Protein AF-A0AAX6P6C1-F1 (afdb_monomer)

Solvent-accessible surface area (backbone atoms only — not comparable to full-atom values): 37283 Å² total; per-residue (Å²): 130,83,82,77,83,76,86,85,80,80,79,82,81,85,78,88,81,82,89,83,84,86,88,84,91,86,85,88,89,82,88,83,89,90,81,86,90,75,96,70,88,74,81,76,72,77,89,67,91,65,56,76,69,68,70,72,49,63,62,71,54,49,55,53,46,56,60,55,74,68,59,78,78,84,79,80,86,78,89,79,83,85,85,85,89,88,88,82,91,80,88,79,88,81,88,86,88,79,88,80,86,79,88,85,78,91,80,90,85,90,76,91,82,89,82,86,81,83,78,85,79,84,77,84,80,83,89,76,85,89,80,93,76,76,92,71,76,84,80,74,82,46,73,67,56,54,55,50,46,53,51,52,50,50,51,47,42,51,53,48,43,53,47,70,37,86,82,62,64,85,69,85,81,76,61,56,87,86,37,69,68,42,48,52,51,52,52,55,56,48,52,53,52,54,50,47,50,51,29,62,69,37,91,79,62,49,56,71,62,58,47,52,50,47,45,52,49,43,55,54,60,53,69,74,52,59,100,81,43,60,69,62,50,49,53,49,51,68,74,52,30,59,68,59,50,49,55,28,49,79,67,75,64,62,56,65,67,59,52,51,52,48,50,53,56,48,45,69,72,71,55,61,80,89,45,54,61,58,51,52,51,52,72,69,50,83,50,67,66,60,32,53,53,50,50,53,54,52,51,52,52,47,52,48,51,51,51,42,48,50,52,61,71,44,27,71,60,44,52,76,45,40,50,61,52,49,37,54,54,50,49,56,45,39,72,76,34,83,75,66,51,58,54,39,47,50,51,48,47,56,30,48,51,53,55,48,52,57,40,45,78,75,38,100,72,72,54,65,88,75,60,53,70,67,58,38,50,53,51,36,57,57,48,56,64,73,54,56,82,88,81,49,84,68,31,61,91,42,55,83,49,41,67,60,49,51,51,50,30,43,53,49,52,45,50,53,50,46,37,42,54,48,46,51,50,44,72,76,39,36,84,59,47,76,79,36,89,58,52,66,58,49,49,46,54,53,43,55,62,61,45,57,63,65,80,44,95,84,50,60,62,62,61,39,29,38,50,48,24,52,49,50,47,52,56,47,39,52,57,26,54,78,68,73,44,81,70,78,56,70,67,60,43,52,49,45,21,49,60,40,42,49,63,76,47,88,84,27,67,62,56,53,50,52,50,53,45,49,51,51,48,52,52,55,57,68,70,51,64,86,84,65,93,66,82,77,84,78,52,88,74,40,71,91,50,40,72,62,50,51,56,51,46,53,54,52,44,51,52,52,51,52,46,46,66,38,46,38,71,59,50,52,54,50,50,45,43,75,60,63,44,75,63,65,80,66,54,77,86,71,78,80,83,90,127

Secondary structure (DSSP, 8-state):
---PPPP--PPPPPPPPPP------------------------------S-TTTTSS-HHHHHHHHHHHT-PPPPPPP---------------------------------------------------------PPP-PPPHHHHHHHHHHHHHHHHHHHHHH-TT---------TT-HHHHHHHHHHHHHHHHHHHHHHSSSPP-HHHHHHHHHHHHHHHHTS-TT-HHHHHHHHHHT-HHHHHHHHHTT---HHHHHHHHHHHHHHHS-GGGHHHHHHHHH---HHHHHHHHHHHHHHHHHHHHHHHHHHHHHHHHHHHHHHHHHHHHHHHHH-TTTTHHHHHHHHHHHHHHHHHHHHH-SS--GGG--HHHHHHHHHHHHTT--TTTSPPPGGGTTTHHHHHHHHHHHHHHHHHHHHHHHHHHHHHHHHTT-TTHHHHHHHHHHHHTTTTTSTT--HHHHHHHHHHHHHHHHHHHHHTTTPPPPPHHHHHHHHHHHHGGGSTT-HHHHHHHHHHHHHHHHHHTSPSSPSSPPPPPTT-GGGHHHHHHHHHHHHHHHHHHHHHHHHHHHHHHHHHHH-GGGGTGGGS-----

Radius of gyration: 34.89 Å; Cα contacts (8 Å, |Δi|>4): 312; chains: 1; bounding box: 106×86×102 Å

Organism: Heterocephalus glaber (NCBI:txid10181)

Sequence (595 aa):
MPRSPWPALRPPPPRPFADSHLPGDLKPFKSRGGAGPGAVGWEFPRCGLLGEGARRQGTPQLVADLFRAHRVPPSAPSHRTMPLHSRKQLEAEDQPGDLDSPRCSESLAVLSDCECSRQSFASDSSSKSSSPASASPPRGVTFDDVMAATRNLSNLTLAHEIAVNENFQLKEEALPENSVAGRVRSIVHQAFWDVLESELTAEPPEFAHAIRLFEEIREILLSFLTPGGNRLRTQICEVLDPELIRQQAEHSSVDITGLAAYVIGMMGKLCAPVRDSDIRELKATGNIVEALRQIYHVLDLMKMDMANFTIWSLRPHLQRQLVEYERTKFQEILEESPSALDQTTEWIRESVKEELLSLSEAALTPRAENLSPRLVLNNSYLKLLQWDYQRRDLPETLVTDGMRLQELTGKLNQLKMIACLCLITNSTVGAVSEGLPGLLRRLKRTAAVLLEGMHEKTFNLQGALSSLGVQTWADMNKALAERGFPALGAEVQANLVGQFSSLKEENNPIRALIDKRIQLYMKSLLCLPSPSKSMPPIPGGLAVIQQELEALGTQFANIVNLNMQVYGPFYANILRKLLFGEEASQGADAALPAN

InterPro domains:
  IPR008862 T-complex 11 [PF05794] (158-575)
  IPR008862 T-complex 11 [PTHR12832] (160-576)

Structure (mmCIF, N/CA/C/O backbone):
data_AF-A0AAX6P6C1-F1
#
_entry.id   AF-A0AAX6P6C1-F1
#
loop_
_atom_site.group_PDB
_atom_site.id
_atom_site.type_symbol
_atom_site.label_atom_id
_atom_site.label_alt_id
_atom_site.label_comp_id
_atom_site.label_asym_id
_atom_site.label_entity_id
_atom_site.label_seq_id
_atom_site.pdbx_PDB_ins_code
_atom_site.Cartn_x
_atom_site.Cartn_y
_atom_site.Cartn_z
_atom_site.occupancy
_atom_site.B_iso_or_equiv
_atom_site.auth_seq_id
_atom_site.auth_comp_id
_atom_site.auth_asym_id
_atom_site.auth_atom_id
_atom_site.pdbx_PDB_model_num
ATOM 1 N N . MET A 1 1 ? 22.661 -22.891 -17.747 1.00 31.52 1 MET A N 1
ATOM 2 C CA . MET A 1 1 ? 22.315 -22.780 -16.315 1.00 31.52 1 MET A CA 1
ATOM 3 C C . MET A 1 1 ? 20.852 -23.147 -16.156 1.00 31.52 1 MET A C 1
ATOM 5 O O . MET A 1 1 ? 20.079 -22.745 -17.023 1.00 31.52 1 MET A O 1
ATOM 9 N N . PRO A 1 2 ? 20.473 -23.947 -15.148 1.00 27.38 2 PRO A N 1
ATOM 10 C CA . PRO A 1 2 ? 19.073 -24.269 -14.920 1.00 27.38 2 PRO A CA 1
ATOM 11 C C . PRO A 1 2 ? 18.333 -22.988 -14.520 1.00 27.38 2 PRO A C 1
ATOM 13 O O . PRO A 1 2 ? 18.866 -22.162 -13.782 1.00 27.38 2 PRO A O 1
ATOM 16 N N . ARG A 1 3 ? 17.136 -22.800 -15.082 1.00 35.06 3 ARG A N 1
ATOM 17 C CA . ARG A 1 3 ? 16.255 -21.664 -14.800 1.00 35.06 3 ARG A CA 1
ATOM 18 C C . ARG A 1 3 ? 15.877 -21.708 -13.317 1.00 35.06 3 ARG A C 1
ATOM 20 O O . ARG A 1 3 ? 15.158 -22.616 -12.908 1.00 35.06 3 ARG A O 1
ATOM 27 N N . SER A 1 4 ? 16.358 -20.757 -12.523 1.00 31.56 4 SER A N 1
ATOM 28 C CA . SER A 1 4 ? 15.816 -20.535 -11.181 1.00 31.56 4 SER A CA 1
ATOM 29 C C . SER A 1 4 ? 14.341 -20.126 -11.320 1.00 31.56 4 SER A C 1
ATOM 31 O O . SER A 1 4 ? 14.042 -19.254 -12.142 1.00 31.56 4 SER A O 1
ATOM 33 N N . PRO A 1 5 ? 13.403 -20.760 -10.599 1.00 30.17 5 PRO A N 1
ATOM 34 C CA . PRO A 1 5 ? 11.985 -20.471 -10.749 1.00 30.17 5 PRO A CA 1
ATOM 35 C C . PRO A 1 5 ? 11.660 -19.103 -10.140 1.00 30.17 5 PRO A C 1
ATOM 37 O O . PRO A 1 5 ? 11.844 -18.874 -8.946 1.00 30.17 5 PRO A O 1
ATOM 40 N N . TRP A 1 6 ? 11.170 -18.196 -10.981 1.00 37.62 6 TRP A N 1
ATOM 41 C CA . TRP A 1 6 ? 10.547 -16.943 -10.566 1.00 37.62 6 TRP A CA 1
ATOM 42 C C . TRP A 1 6 ? 9.185 -17.266 -9.925 1.00 37.62 6 TRP A C 1
ATOM 44 O O . TRP A 1 6 ? 8.420 -18.031 -10.522 1.00 37.62 6 TRP A O 1
ATOM 54 N N . PRO A 1 7 ? 8.839 -16.729 -8.742 1.00 33.00 7 PRO A N 1
ATOM 55 C CA . PRO A 1 7 ? 7.518 -16.939 -8.163 1.00 33.00 7 PRO A CA 1
ATOM 56 C C . PRO A 1 7 ? 6.458 -16.214 -9.005 1.00 33.00 7 PRO A C 1
ATOM 58 O O . PRO A 1 7 ? 6.504 -14.999 -9.189 1.00 33.00 7 PRO A O 1
ATOM 61 N N . ALA A 1 8 ? 5.502 -16.975 -9.539 1.00 31.73 8 ALA A N 1
ATOM 62 C CA . ALA A 1 8 ? 4.379 -16.446 -10.299 1.00 31.73 8 ALA A CA 1
ATOM 63 C C . ALA A 1 8 ? 3.377 -15.763 -9.356 1.00 31.73 8 ALA A C 1
ATOM 65 O O . ALA A 1 8 ? 2.674 -16.433 -8.601 1.00 31.73 8 ALA A O 1
ATOM 66 N N . LEU A 1 9 ? 3.278 -14.437 -9.424 1.00 34.19 9 LEU A N 1
ATOM 67 C CA . LEU A 1 9 ? 2.217 -13.669 -8.774 1.00 34.19 9 LEU A CA 1
ATOM 68 C C . LEU A 1 9 ? 1.204 -13.255 -9.850 1.00 34.19 9 LEU A C 1
ATOM 70 O O . LEU A 1 9 ? 1.440 -12.320 -10.610 1.00 34.19 9 LEU A O 1
ATOM 74 N N . ARG A 1 10 ? 0.092 -13.996 -9.962 1.00 29.20 10 ARG A N 1
ATOM 75 C CA . ARG A 1 10 ? -1.033 -13.622 -10.839 1.00 29.20 10 ARG A CA 1
ATOM 76 C C . ARG A 1 10 ? -1.907 -12.563 -10.157 1.00 29.20 10 ARG A C 1
ATOM 78 O O . ARG A 1 10 ? -2.368 -12.825 -9.046 1.00 29.20 10 ARG A O 1
ATOM 85 N N . PRO A 1 11 ? -2.239 -11.446 -10.820 1.00 31.59 11 PRO A N 1
ATOM 86 C CA . PRO A 1 11 ? -3.389 -10.637 -10.436 1.00 31.59 11 PRO A CA 1
ATOM 87 C C . PRO A 1 11 ? -4.707 -11.342 -10.832 1.00 31.59 11 PRO A C 1
ATOM 89 O O . PRO A 1 11 ? -4.720 -12.147 -11.771 1.00 31.59 11 PRO A O 1
ATOM 92 N N . PRO A 1 12 ? -5.827 -11.080 -10.130 1.00 30.47 12 PRO A N 1
ATOM 93 C CA . PRO A 1 12 ? -7.133 -11.628 -10.492 1.00 30.47 12 PRO A CA 1
ATOM 94 C C . PRO A 1 12 ? -7.664 -11.000 -11.798 1.00 30.47 12 PRO A C 1
ATOM 96 O O . PRO A 1 12 ? -7.360 -9.841 -12.084 1.00 30.47 12 PRO A O 1
ATOM 99 N N . PRO A 1 13 ? -8.469 -11.734 -12.591 1.00 27.09 13 PRO A N 1
ATOM 100 C CA . PRO A 1 13 ? -9.001 -11.231 -13.854 1.00 27.09 13 PRO A CA 1
ATOM 101 C C . PRO A 1 13 ? -10.080 -10.151 -13.634 1.00 27.09 13 PRO A C 1
ATOM 103 O O . PRO A 1 13 ? -10.883 -10.277 -12.701 1.00 27.09 13 PRO A O 1
ATOM 106 N N . PRO A 1 14 ? -10.162 -9.124 -14.501 1.00 27.61 14 PRO A N 1
ATOM 107 C CA . PRO A 1 14 ? -11.277 -8.185 -14.496 1.00 27.61 14 PRO A CA 1
ATOM 108 C C . PRO A 1 14 ? -12.569 -8.890 -14.939 1.00 27.61 14 PRO A C 1
ATOM 110 O O . PRO A 1 14 ? -12.574 -9.693 -15.874 1.00 27.61 14 PRO A O 1
ATOM 113 N N . ARG A 1 15 ? -13.680 -8.606 -14.246 1.00 27.88 15 ARG A N 1
ATOM 114 C CA . ARG A 1 15 ? -15.021 -9.068 -14.643 1.00 27.88 15 ARG A CA 1
ATOM 115 C C . ARG A 1 15 ? -15.559 -8.196 -15.789 1.00 27.88 15 ARG A C 1
ATOM 117 O O . ARG A 1 15 ? -15.320 -6.990 -15.767 1.00 27.88 15 ARG A O 1
ATOM 124 N N . PRO A 1 16 ? -16.307 -8.768 -16.747 1.00 23.70 16 PRO A N 1
ATOM 125 C CA . PRO A 1 16 ? -16.851 -8.024 -17.876 1.00 23.70 16 PRO A CA 1
ATOM 126 C C . PRO A 1 16 ? -18.050 -7.177 -17.431 1.00 23.70 16 PRO A C 1
ATOM 128 O O . PRO A 1 16 ? -18.976 -7.696 -16.805 1.00 23.70 16 PRO A O 1
ATOM 131 N N . PHE A 1 17 ? -18.043 -5.887 -17.766 1.00 25.67 17 PHE A N 1
ATOM 132 C CA . PHE A 1 17 ? -19.237 -5.045 -17.706 1.00 25.67 17 PHE A CA 1
ATOM 133 C C . PHE A 1 17 ? -19.919 -5.026 -19.074 1.00 25.67 17 PHE A C 1
ATOM 135 O O . PHE A 1 17 ? -19.266 -4.899 -20.105 1.00 25.67 17 PHE A O 1
ATOM 142 N N . ALA A 1 18 ? -21.234 -5.228 -19.036 1.00 25.67 18 ALA A N 1
ATOM 143 C CA . ALA A 1 18 ? -22.122 -5.376 -20.175 1.00 25.67 18 ALA A CA 1
ATOM 144 C C . ALA A 1 18 ? -22.504 -4.031 -20.815 1.00 25.67 18 ALA A C 1
ATOM 146 O O . ALA A 1 18 ? -22.603 -3.007 -20.138 1.00 25.67 18 ALA A O 1
ATOM 147 N N . ASP A 1 19 ? -22.769 -4.106 -22.118 1.00 23.66 19 ASP A N 1
ATOM 148 C CA . ASP A 1 19 ? -23.264 -3.056 -23.004 1.00 23.66 19 ASP A CA 1
ATOM 149 C C . ASP A 1 19 ? -24.524 -2.340 -22.496 1.00 23.66 19 ASP A C 1
ATOM 151 O O . ASP A 1 19 ? -25.470 -2.957 -22.002 1.00 23.66 19 ASP A O 1
ATOM 155 N N . SER A 1 20 ? -24.597 -1.031 -22.753 1.00 25.23 20 SER A N 1
ATOM 156 C CA . SER A 1 20 ? -25.878 -0.335 -22.907 1.00 25.23 20 SER A CA 1
ATOM 157 C C . SER A 1 20 ? -25.794 0.751 -23.990 1.00 25.23 20 SER A C 1
ATOM 159 O O . SER A 1 20 ? -24.852 1.535 -24.067 1.00 25.23 20 SER A O 1
ATOM 161 N N . HIS A 1 21 ? -26.789 0.714 -24.875 1.00 23.55 21 HIS A N 1
ATOM 162 C CA . HIS A 1 21 ? -26.958 1.482 -26.109 1.00 23.55 21 HIS A CA 1
ATOM 163 C C . HIS A 1 21 ? -27.419 2.945 -25.896 1.00 23.55 21 HIS A C 1
ATOM 165 O O . HIS A 1 21 ? -28.420 3.136 -25.218 1.00 23.55 21 HIS A O 1
ATOM 171 N N . LEU A 1 22 ? -26.766 3.888 -26.617 1.00 23.75 22 LEU A N 1
ATOM 172 C CA . LEU A 1 22 ? -27.271 5.030 -27.450 1.00 23.75 22 LEU A CA 1
ATOM 173 C C . LEU A 1 22 ? -28.283 6.072 -26.873 1.00 23.75 22 LEU A C 1
ATOM 175 O O . LEU A 1 22 ? -28.888 5.804 -25.843 1.00 23.75 22 LEU A O 1
ATOM 179 N N . PRO A 1 23 ? -28.607 7.217 -27.555 1.00 32.56 23 PRO A N 1
ATOM 180 C CA . PRO A 1 23 ? -28.050 7.867 -28.775 1.00 32.56 23 PRO A CA 1
ATOM 181 C C . PRO A 1 23 ? -27.839 9.413 -28.660 1.00 32.56 23 PRO A C 1
ATOM 183 O O . PRO A 1 23 ? -28.243 10.036 -27.683 1.00 32.56 23 PRO A O 1
ATOM 186 N N . GLY A 1 24 ? -27.314 10.071 -29.712 1.00 23.47 24 GLY A N 1
ATOM 187 C CA . GLY A 1 24 ? -27.539 11.516 -29.914 1.00 23.47 24 GLY A CA 1
ATOM 188 C C . GLY A 1 24 ? -26.634 12.220 -30.934 1.00 23.47 24 GLY A C 1
ATOM 189 O O . GLY A 1 24 ? -25.473 12.480 -30.653 1.00 23.47 24 GLY A O 1
ATOM 190 N N . ASP A 1 25 ? -27.203 12.547 -32.095 1.00 22.55 25 ASP A N 1
ATOM 191 C CA . ASP A 1 25 ? -26.641 13.245 -33.260 1.00 22.55 25 ASP A CA 1
ATOM 192 C C . ASP A 1 25 ? -25.890 14.566 -32.995 1.00 22.55 25 ASP A C 1
ATOM 194 O O . ASP A 1 25 ? -26.327 15.362 -32.173 1.00 22.55 25 ASP A O 1
ATOM 198 N N . LEU A 1 26 ? -24.878 14.875 -33.829 1.00 24.78 26 LEU A N 1
ATOM 199 C CA . LEU A 1 26 ? -24.709 16.191 -34.478 1.00 24.78 26 LEU A CA 1
ATOM 200 C C . LEU A 1 26 ? -23.744 16.114 -35.687 1.00 24.78 26 LEU A C 1
ATOM 202 O O . LEU A 1 26 ? -22.674 15.513 -35.642 1.00 24.78 26 LEU A O 1
ATOM 206 N N . LYS A 1 27 ? -24.187 16.716 -36.797 1.00 25.22 27 LYS A N 1
ATOM 207 C CA . LYS A 1 27 ? -23.620 16.705 -38.162 1.00 25.22 27 LYS A CA 1
ATOM 208 C C . LYS A 1 27 ? -22.507 17.766 -38.379 1.00 25.22 27 LYS A C 1
ATOM 210 O O . LYS A 1 27 ? -22.332 18.641 -37.538 1.00 25.22 27 LYS A O 1
ATOM 215 N N . PRO A 1 28 ? -21.770 17.715 -39.514 1.00 26.27 28 PRO A N 1
ATOM 216 C CA . PRO A 1 28 ? -20.420 18.265 -39.667 1.00 26.27 28 PRO A CA 1
ATOM 217 C C . PRO A 1 28 ? -20.377 19.702 -40.211 1.00 26.27 28 PRO A C 1
ATOM 219 O O . PRO A 1 28 ? -21.250 20.115 -40.974 1.00 26.27 28 PRO A O 1
ATOM 222 N N . PHE A 1 29 ? -19.291 20.422 -39.913 1.00 21.69 29 PHE A N 1
ATOM 223 C CA . PHE A 1 29 ? -18.958 21.704 -40.543 1.00 21.69 29 PHE A CA 1
ATOM 224 C C . PHE A 1 29 ? -17.803 21.530 -41.541 1.00 21.69 29 PHE A C 1
ATOM 226 O O . PHE A 1 29 ? -16.790 20.903 -41.239 1.00 21.69 29 PHE A O 1
ATOM 233 N N . LYS A 1 30 ? -17.978 22.069 -42.751 1.00 22.44 30 LYS A N 1
ATOM 234 C CA . LYS A 1 30 ? -17.042 22.006 -43.885 1.00 22.44 30 LYS A CA 1
ATOM 235 C C . LYS A 1 30 ? -16.611 23.424 -44.285 1.00 22.44 30 LYS A C 1
ATOM 237 O O . LYS A 1 30 ? -17.402 24.356 -44.167 1.00 22.44 30 LYS A O 1
ATOM 242 N N . SER A 1 31 ? -15.445 23.498 -44.942 1.00 23.11 31 SER A N 1
ATOM 243 C CA . SER A 1 31 ? -14.866 24.615 -45.733 1.00 23.11 31 SER A CA 1
ATOM 244 C C . SER A 1 31 ? -13.966 25.595 -44.950 1.00 23.11 31 SER A C 1
ATOM 246 O O . SER A 1 31 ? -14.268 25.897 -43.807 1.00 23.11 31 SER A O 1
ATOM 248 N N . ARG A 1 32 ? -12.851 26.138 -45.474 1.00 22.39 32 ARG A N 1
ATOM 249 C CA . ARG A 1 32 ? -12.219 26.122 -46.815 1.00 22.39 32 ARG A CA 1
ATOM 250 C C . ARG A 1 32 ? -10.827 26.801 -46.729 1.00 22.39 32 ARG A C 1
ATOM 252 O O . ARG A 1 32 ? -10.690 27.746 -45.966 1.00 22.39 32 ARG A O 1
ATOM 259 N N . GLY A 1 33 ? -9.903 26.424 -47.627 1.00 24.25 33 GLY A N 1
ATOM 260 C CA . GLY A 1 33 ? -8.742 27.223 -48.096 1.00 24.25 33 GLY A CA 1
ATOM 261 C C . GLY A 1 33 ? -7.417 26.923 -47.372 1.00 24.25 33 GLY A C 1
ATOM 262 O O . GLY A 1 33 ? -7.396 26.920 -46.155 1.00 24.25 33 GLY A O 1
ATOM 263 N N . GLY A 1 34 ? -6.269 26.635 -47.991 1.00 21.66 34 GLY A N 1
ATOM 264 C CA . GLY A 1 34 ? -5.835 26.715 -49.387 1.00 21.66 34 GLY A CA 1
ATOM 265 C C . GLY A 1 34 ? -4.644 27.674 -49.534 1.00 21.66 34 GLY A C 1
ATOM 266 O O . GLY A 1 34 ? -4.884 28.852 -49.755 1.00 21.66 34 GLY A O 1
ATOM 267 N N . ALA A 1 35 ? -3.400 27.181 -49.429 1.00 24.98 35 ALA A N 1
ATOM 268 C CA . ALA A 1 35 ? -2.175 27.754 -50.022 1.00 24.98 35 ALA A CA 1
ATOM 269 C C . ALA A 1 35 ? -0.985 26.784 -49.831 1.00 24.98 35 ALA A C 1
ATOM 271 O O . ALA A 1 35 ? -0.834 26.204 -48.761 1.00 24.98 35 ALA A O 1
ATOM 272 N N . GLY A 1 36 ? -0.204 26.575 -50.897 1.00 23.64 36 GLY A N 1
ATOM 273 C CA . GLY A 1 36 ? 0.850 25.559 -51.031 1.00 23.64 36 GLY A CA 1
ATOM 274 C C . GLY A 1 36 ? 2.253 25.956 -50.524 1.00 23.64 36 GLY A C 1
ATOM 275 O O . GLY A 1 36 ? 2.368 26.779 -49.621 1.00 23.64 36 GLY A O 1
ATOM 276 N N . PRO A 1 37 ? 3.325 25.329 -51.051 1.00 28.33 37 PRO A N 1
ATOM 277 C CA . PRO A 1 37 ? 4.287 24.597 -50.232 1.00 28.33 37 PRO A CA 1
ATOM 278 C C . PRO A 1 37 ? 5.567 25.395 -49.956 1.00 28.33 37 PRO A C 1
ATOM 280 O O . PRO A 1 37 ? 6.187 25.939 -50.866 1.00 28.33 37 PRO A O 1
ATOM 283 N N . GLY A 1 38 ? 5.993 25.415 -48.695 1.00 22.61 38 GLY A N 1
ATOM 284 C CA . GLY A 1 38 ? 7.313 25.882 -48.283 1.00 22.61 38 GLY A CA 1
ATOM 285 C C . GLY A 1 38 ? 8.084 24.712 -47.696 1.00 22.61 38 GLY A C 1
ATOM 286 O O . GLY A 1 38 ? 7.754 24.245 -46.610 1.00 22.61 38 GLY A O 1
ATOM 287 N N . ALA A 1 39 ? 9.079 24.224 -48.433 1.00 27.52 39 ALA A N 1
ATOM 288 C CA . ALA A 1 39 ? 10.050 23.266 -47.936 1.00 27.52 39 ALA A CA 1
ATOM 289 C C . ALA A 1 39 ? 10.793 23.884 -46.742 1.00 27.52 39 ALA A C 1
ATOM 291 O O . ALA A 1 39 ? 11.611 24.788 -46.905 1.00 27.52 39 ALA A O 1
ATOM 292 N N . VAL A 1 40 ? 10.483 23.406 -45.541 1.00 23.62 40 VAL A N 1
ATOM 293 C CA . VAL A 1 40 ? 11.264 23.659 -44.332 1.00 23.62 40 VAL A CA 1
ATOM 294 C C . VAL A 1 40 ? 11.722 22.289 -43.871 1.00 23.62 40 VAL A C 1
ATOM 296 O O . VAL A 1 40 ? 10.905 21.465 -43.469 1.00 23.62 40 VAL A O 1
ATOM 299 N N . GLY A 1 41 ? 13.015 22.016 -44.037 1.00 22.62 41 GLY A N 1
ATOM 300 C CA . GLY A 1 41 ? 13.637 20.795 -43.549 1.00 22.62 41 GLY A CA 1
ATOM 301 C C . GLY A 1 41 ? 13.483 20.727 -42.036 1.00 22.62 41 GLY A C 1
ATOM 302 O O . GLY A 1 41 ? 14.094 21.510 -41.311 1.00 22.62 41 GLY A O 1
ATOM 303 N N . TRP A 1 42 ? 12.637 19.814 -41.570 1.00 20.77 42 TRP A N 1
ATOM 304 C CA . TRP A 1 42 ? 12.590 19.425 -40.171 1.00 20.77 42 TRP A CA 1
ATOM 305 C C . TRP A 1 42 ? 13.695 18.394 -39.967 1.00 20.77 42 TRP A C 1
ATOM 307 O O . TRP A 1 42 ? 13.526 17.218 -40.283 1.00 20.77 42 TRP A O 1
ATOM 317 N N . GLU A 1 43 ? 14.847 18.835 -39.465 1.00 21.33 43 GLU A N 1
ATOM 318 C CA . GLU A 1 43 ? 15.751 17.919 -38.774 1.00 21.33 43 GLU A CA 1
ATOM 319 C C . GLU A 1 43 ? 14.979 17.348 -37.579 1.00 21.33 43 GLU A C 1
ATOM 321 O O . GLU A 1 43 ? 14.715 18.039 -36.592 1.00 21.33 43 GLU A O 1
ATOM 326 N N . PHE A 1 44 ? 14.540 16.094 -37.703 1.00 23.98 44 PHE A N 1
ATOM 327 C CA . PHE A 1 44 ? 13.883 15.381 -36.617 1.00 23.98 44 PHE A CA 1
ATOM 328 C C . PHE A 1 44 ? 14.866 15.253 -35.442 1.00 23.98 44 PHE A C 1
ATOM 330 O O . PHE A 1 44 ? 15.964 14.713 -35.625 1.00 23.98 44 PHE A O 1
ATOM 337 N N . PRO A 1 45 ? 14.502 15.715 -34.231 1.00 23.44 45 PRO A N 1
ATOM 338 C CA . PRO A 1 45 ? 15.322 15.490 -33.052 1.00 23.44 45 PRO A CA 1
ATOM 339 C C . PRO A 1 45 ? 15.452 13.980 -32.822 1.00 23.44 45 PRO A C 1
ATOM 341 O O . PRO A 1 45 ? 14.539 13.217 -33.145 1.00 23.44 45 PRO A O 1
ATOM 344 N N . ARG A 1 46 ? 16.605 13.551 -32.281 1.00 25.27 46 ARG A N 1
ATOM 345 C CA . ARG A 1 46 ? 16.869 12.165 -31.844 1.00 25.27 46 ARG A CA 1
ATOM 346 C C . ARG A 1 46 ? 15.595 11.573 -31.241 1.00 25.27 46 ARG A C 1
ATOM 348 O O . ARG A 1 46 ? 14.980 12.256 -30.425 1.00 25.27 46 ARG A O 1
ATOM 355 N N . CYS A 1 47 ? 15.220 10.352 -31.632 1.00 28.75 47 CYS A N 1
ATOM 356 C CA . CYS A 1 47 ? 14.103 9.611 -31.043 1.00 28.75 47 CYS A CA 1
ATOM 357 C C . CYS A 1 47 ? 14.293 9.508 -29.521 1.00 28.75 47 CYS A C 1
ATOM 359 O O . CYS A 1 47 ? 14.899 8.592 -28.988 1.00 28.75 47 CYS A O 1
ATOM 361 N N . GLY A 1 48 ? 13.813 10.522 -28.807 1.00 29.14 48 GLY A N 1
ATOM 362 C CA . GLY A 1 48 ? 13.558 10.514 -27.380 1.00 29.14 48 GLY A CA 1
ATOM 363 C C . GLY A 1 48 ? 12.161 9.957 -27.185 1.00 29.14 48 GLY A C 1
ATOM 364 O O . GLY A 1 48 ? 11.259 10.671 -26.753 1.00 29.14 48 GLY A O 1
ATOM 365 N N . LEU A 1 49 ? 11.961 8.698 -27.572 1.00 33.25 49 LEU A N 1
ATOM 366 C CA . LEU A 1 49 ? 10.700 7.978 -27.419 1.00 33.25 49 LEU A CA 1
ATOM 367 C C . LEU A 1 49 ? 10.605 7.409 -25.999 1.00 33.25 49 LEU A C 1
ATOM 369 O O . LEU A 1 49 ? 10.582 6.212 -25.777 1.00 33.25 49 LEU A O 1
ATOM 373 N N . LEU A 1 50 ? 10.636 8.318 -25.025 1.00 31.61 50 LEU A N 1
ATOM 374 C CA . LEU A 1 50 ? 10.047 8.259 -23.686 1.00 31.61 50 LEU A CA 1
ATOM 375 C C . LEU A 1 50 ? 10.523 9.520 -22.967 1.00 31.61 50 LEU A C 1
ATOM 377 O O . LEU A 1 50 ? 11.714 9.815 -22.884 1.00 31.61 50 LEU A O 1
ATOM 381 N N . GLY A 1 51 ? 9.553 10.308 -22.517 1.00 30.06 51 GLY A N 1
ATOM 382 C CA . GLY A 1 51 ? 9.765 11.692 -22.150 1.00 30.06 51 GLY A CA 1
ATOM 383 C C . GLY A 1 51 ? 10.850 11.928 -21.102 1.00 30.06 51 GLY A C 1
ATOM 384 O O . GLY A 1 51 ? 10.989 11.213 -20.110 1.00 30.06 51 GLY A O 1
ATOM 385 N N . GLU A 1 52 ? 11.455 13.105 -21.216 1.00 26.62 52 GLU A N 1
ATOM 386 C CA . GLU A 1 52 ? 11.997 13.854 -20.079 1.00 26.62 52 GLU A CA 1
ATOM 387 C C . GLU A 1 52 ? 10.965 14.041 -18.940 1.00 26.62 52 GLU A C 1
ATOM 389 O O . GLU A 1 52 ? 11.328 14.433 -17.834 1.00 26.62 52 GLU A O 1
ATOM 394 N N . GLY A 1 53 ? 9.689 13.692 -19.156 1.0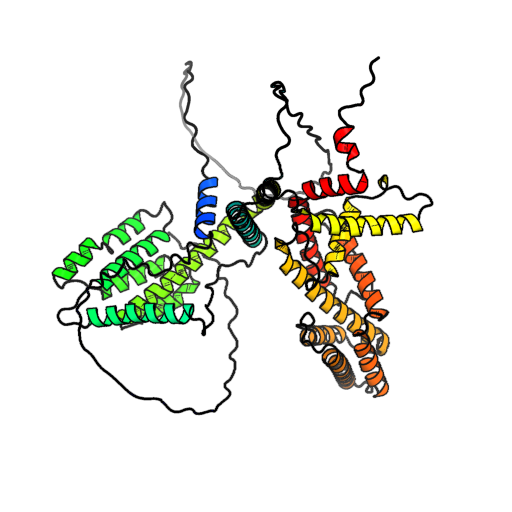0 26.70 53 GLY A N 1
ATOM 395 C CA . GLY A 1 53 ? 8.672 13.542 -18.114 1.00 26.70 53 GLY A CA 1
ATOM 396 C C . GLY A 1 53 ? 8.919 12.384 -17.136 1.00 26.70 53 GLY A C 1
ATOM 397 O O . GLY A 1 53 ? 8.585 12.526 -15.966 1.00 26.70 53 GLY A O 1
ATOM 398 N N . ALA A 1 54 ? 9.584 11.296 -17.547 1.00 27.88 54 ALA A N 1
ATOM 399 C CA . ALA A 1 54 ? 9.975 10.205 -16.642 1.00 27.88 54 ALA A CA 1
ATOM 400 C C . ALA A 1 54 ? 11.275 10.505 -15.867 1.00 27.88 54 ALA A C 1
ATOM 402 O O . ALA A 1 54 ? 11.576 9.841 -14.880 1.00 27.88 54 ALA A O 1
ATOM 403 N N . ARG A 1 55 ? 12.025 11.553 -16.254 1.00 28.88 55 ARG A N 1
ATOM 404 C CA . ARG A 1 55 ? 13.109 12.121 -15.426 1.00 28.88 55 ARG A CA 1
ATOM 405 C C . ARG A 1 55 ? 12.601 13.064 -14.333 1.00 28.88 55 ARG A C 1
ATOM 407 O O . ARG A 1 55 ? 13.387 13.464 -13.480 1.00 28.88 55 ARG A O 1
ATOM 414 N N . ARG A 1 56 ? 11.314 13.438 -14.340 1.00 29.30 56 ARG A N 1
ATOM 415 C CA . ARG A 1 56 ? 10.739 14.361 -13.344 1.00 29.30 56 ARG A CA 1
ATOM 416 C C . ARG A 1 56 ? 10.192 13.688 -12.088 1.00 29.30 56 ARG A C 1
ATOM 418 O O . ARG A 1 56 ? 9.753 14.395 -11.188 1.00 29.30 56 ARG A O 1
ATOM 425 N N . GLN A 1 57 ? 10.298 12.369 -11.967 1.00 32.31 57 GLN A N 1
ATOM 426 C CA . GLN A 1 57 ? 10.148 11.692 -10.684 1.00 32.31 57 GLN A CA 1
ATOM 427 C C . GLN A 1 57 ? 11.412 10.873 -10.434 1.00 32.31 57 GLN A C 1
ATOM 429 O O . GLN A 1 57 ? 11.818 10.068 -11.265 1.00 32.31 57 GLN A O 1
ATOM 434 N N . GLY A 1 58 ? 12.088 11.149 -9.320 1.00 32.97 58 GLY A N 1
ATOM 435 C CA . GLY A 1 58 ? 13.424 10.652 -8.978 1.00 32.97 58 GLY A CA 1
ATOM 436 C C . GLY A 1 58 ? 13.539 9.143 -8.738 1.00 32.97 58 GLY A C 1
ATOM 437 O O . GLY A 1 58 ? 14.482 8.717 -8.087 1.00 32.97 58 GLY A O 1
ATOM 438 N N . THR A 1 59 ? 12.632 8.313 -9.247 1.00 38.91 59 THR A N 1
ATOM 439 C CA . THR A 1 59 ? 12.575 6.863 -9.014 1.00 38.91 59 THR A CA 1
ATOM 440 C C . THR A 1 59 ? 13.749 6.076 -9.621 1.00 38.91 59 THR A C 1
ATOM 442 O O . THR A 1 59 ? 14.307 5.243 -8.906 1.00 38.91 59 THR A O 1
ATOM 445 N N . PRO A 1 60 ? 14.234 6.335 -10.857 1.00 34.78 60 PRO A N 1
ATOM 446 C CA . PRO A 1 60 ? 15.435 5.663 -11.369 1.00 34.78 60 PRO A CA 1
ATOM 447 C C . PRO A 1 60 ? 16.708 6.134 -10.656 1.00 34.78 60 PRO A C 1
ATOM 449 O O . PRO A 1 60 ? 17.639 5.355 -10.452 1.00 34.78 60 PRO A O 1
ATOM 452 N N . GLN A 1 61 ? 16.735 7.409 -10.254 1.00 38.69 61 GLN A N 1
ATOM 453 C CA . GLN A 1 61 ? 17.860 8.018 -9.554 1.00 38.69 61 GLN A CA 1
ATOM 454 C C . GLN A 1 61 ? 17.971 7.479 -8.125 1.00 38.69 61 GLN A C 1
ATOM 456 O O . GLN A 1 61 ? 19.068 7.171 -7.696 1.00 38.69 61 GLN A O 1
ATOM 461 N N . LEU A 1 62 ? 16.851 7.253 -7.433 1.00 40.44 62 LEU A N 1
ATOM 462 C CA . LEU A 1 62 ? 16.817 6.704 -6.076 1.00 40.44 62 LEU A CA 1
ATOM 463 C C . LEU A 1 62 ? 17.263 5.239 -6.034 1.00 40.44 62 LEU A C 1
ATOM 465 O O . LEU A 1 62 ? 18.013 4.852 -5.144 1.00 40.44 62 LEU A O 1
ATOM 469 N N . VAL A 1 63 ? 16.890 4.438 -7.039 1.00 38.31 63 VAL A N 1
ATOM 470 C CA . VAL A 1 63 ? 17.438 3.083 -7.217 1.00 38.31 63 VAL A CA 1
ATOM 471 C C . VAL A 1 63 ? 18.943 3.163 -7.504 1.00 38.31 63 VAL A C 1
ATOM 473 O O . VAL A 1 63 ? 19.724 2.473 -6.853 1.00 38.31 63 VAL A O 1
ATOM 476 N N . ALA A 1 64 ? 19.382 4.052 -8.400 1.00 38.66 64 ALA A N 1
ATOM 477 C CA . ALA A 1 64 ? 20.803 4.253 -8.702 1.00 38.66 64 ALA A CA 1
ATOM 478 C C . ALA A 1 64 ? 21.625 4.805 -7.512 1.00 38.66 64 ALA A C 1
ATOM 480 O O . ALA A 1 64 ? 22.795 4.446 -7.358 1.00 38.66 64 ALA A O 1
ATOM 481 N N . ASP A 1 65 ? 21.029 5.634 -6.657 1.00 38.97 65 ASP A N 1
ATOM 482 C CA . ASP A 1 65 ? 21.648 6.236 -5.475 1.00 38.97 65 ASP A CA 1
ATOM 483 C C . ASP A 1 65 ? 21.684 5.242 -4.302 1.00 38.97 65 ASP A C 1
ATOM 485 O O . ASP A 1 65 ? 22.704 5.159 -3.614 1.00 38.97 65 ASP A O 1
ATOM 489 N N . LEU A 1 66 ? 20.664 4.385 -4.151 1.00 38.03 66 LEU A N 1
ATOM 490 C CA . LEU A 1 66 ? 20.704 3.205 -3.273 1.00 38.03 66 LEU A CA 1
ATOM 491 C C . LEU A 1 66 ? 21.832 2.242 -3.685 1.00 38.03 66 LEU A C 1
ATOM 493 O O . LEU A 1 66 ? 22.574 1.752 -2.833 1.00 38.03 66 LEU A O 1
ATOM 497 N N . PHE A 1 67 ? 22.045 2.036 -4.990 1.00 39.56 67 PHE A N 1
ATOM 498 C CA . PHE A 1 67 ? 23.195 1.274 -5.497 1.00 39.56 67 PHE A CA 1
ATOM 499 C C . PHE A 1 67 ? 24.545 1.964 -5.232 1.00 39.56 67 PHE A C 1
ATOM 501 O O . PHE A 1 67 ? 25.560 1.285 -5.054 1.00 39.56 67 PHE A O 1
ATOM 508 N N . ARG A 1 68 ? 24.588 3.303 -5.199 1.00 36.97 68 ARG A N 1
ATOM 509 C CA . ARG A 1 68 ? 25.817 4.080 -4.969 1.00 36.97 68 ARG A CA 1
ATOM 510 C C . ARG A 1 68 ? 26.220 4.105 -3.491 1.00 36.97 68 ARG A C 1
ATOM 512 O O . ARG A 1 68 ? 27.410 4.001 -3.202 1.00 36.97 68 ARG A O 1
ATOM 519 N N . ALA A 1 69 ? 25.252 4.162 -2.576 1.00 32.41 69 ALA A N 1
ATOM 520 C CA . ALA A 1 69 ? 25.475 4.147 -1.127 1.00 32.41 69 ALA A CA 1
ATOM 521 C C . ALA A 1 69 ? 25.982 2.792 -0.585 1.00 32.41 69 ALA A C 1
ATOM 523 O O . ALA A 1 69 ? 26.546 2.733 0.505 1.00 32.41 69 ALA A O 1
ATOM 524 N N . HIS A 1 70 ? 25.835 1.699 -1.343 1.00 34.84 70 HIS A N 1
ATOM 525 C CA . HIS A 1 70 ? 26.311 0.359 -0.965 1.00 34.84 70 HIS A CA 1
ATOM 526 C C . HIS A 1 70 ? 27.705 -0.014 -1.497 1.00 34.84 70 HIS A C 1
ATOM 528 O O . HIS A 1 70 ? 28.150 -1.151 -1.324 1.00 34.84 70 HIS A O 1
ATOM 534 N N . ARG A 1 71 ? 28.453 0.928 -2.089 1.00 28.44 71 ARG A N 1
ATOM 535 C CA . ARG A 1 71 ? 29.885 0.723 -2.352 1.00 28.44 71 ARG A CA 1
ATOM 536 C C . ARG A 1 71 ? 30.715 1.140 -1.139 1.00 28.44 71 ARG A C 1
ATOM 538 O O . ARG A 1 71 ? 31.027 2.313 -0.972 1.00 28.44 71 ARG A O 1
ATOM 545 N N . VAL A 1 72 ? 31.141 0.160 -0.343 1.00 24.59 72 VAL A N 1
ATOM 546 C CA . VAL A 1 72 ? 32.335 0.306 0.506 1.00 24.59 72 VAL A CA 1
ATOM 547 C C . VAL A 1 72 ? 33.537 0.505 -0.432 1.00 24.59 72 VAL A C 1
ATOM 549 O O . VAL A 1 72 ? 33.768 -0.358 -1.284 1.00 24.59 72 VAL A O 1
ATOM 552 N N . PRO A 1 73 ? 34.295 1.613 -0.352 1.00 25.09 73 PRO A N 1
ATOM 553 C CA . PRO A 1 73 ? 35.514 1.750 -1.139 1.00 25.09 73 PRO A CA 1
ATOM 554 C C . PRO A 1 73 ? 36.587 0.790 -0.593 1.00 25.09 73 PRO A C 1
ATOM 556 O O . PRO A 1 73 ? 36.728 0.677 0.627 1.00 25.09 73 PRO A O 1
ATOM 559 N N . PRO A 1 74 ? 37.365 0.097 -1.446 1.00 25.14 74 PRO A N 1
ATOM 560 C CA . PRO A 1 74 ? 38.493 -0.686 -0.968 1.00 25.14 74 PRO A CA 1
ATOM 561 C C . PRO A 1 74 ? 39.560 0.275 -0.434 1.00 25.14 74 PRO A C 1
ATOM 563 O O . PRO A 1 74 ? 40.084 1.116 -1.166 1.00 25.14 74 PRO A O 1
ATOM 566 N N . SER A 1 75 ? 39.872 0.165 0.854 1.00 24.81 75 SER A N 1
ATOM 567 C CA . SER A 1 75 ? 41.028 0.821 1.452 1.00 24.81 75 SER A CA 1
ATOM 568 C C . SER A 1 75 ? 42.316 0.254 0.842 1.00 24.81 75 SER A C 1
ATOM 570 O O . SER A 1 75 ? 42.529 -0.957 0.791 1.00 24.81 75 SER A O 1
ATOM 572 N N . ALA A 1 76 ? 43.176 1.142 0.343 1.00 23.28 76 ALA A N 1
ATOM 573 C CA . ALA A 1 76 ? 44.512 0.804 -0.139 1.00 23.28 76 ALA A CA 1
ATOM 574 C C . ALA A 1 76 ? 45.416 0.349 1.031 1.00 23.28 76 ALA A C 1
ATOM 576 O O . ALA A 1 76 ? 45.306 0.908 2.127 1.00 23.28 76 ALA A O 1
ATOM 577 N N . PRO A 1 77 ? 46.331 -0.624 0.841 1.00 24.69 77 PRO A N 1
ATOM 578 C CA . PRO A 1 77 ? 47.161 -1.123 1.927 1.00 24.69 77 PRO A CA 1
ATOM 579 C C . PRO A 1 77 ? 48.371 -0.205 2.142 1.00 24.69 77 PRO A C 1
ATOM 581 O O . PRO A 1 77 ? 49.205 -0.027 1.256 1.00 24.69 77 PRO A O 1
ATOM 584 N N . SER A 1 78 ? 48.500 0.357 3.344 1.00 23.72 78 SER A N 1
ATOM 585 C CA . SER A 1 78 ? 49.728 1.014 3.791 1.00 23.72 78 SER A CA 1
ATOM 586 C C . SER A 1 78 ? 50.705 -0.017 4.361 1.00 23.72 78 SER A C 1
ATOM 588 O O . SER A 1 78 ? 50.379 -0.745 5.299 1.00 23.72 78 SER A O 1
ATOM 590 N N . HIS A 1 79 ? 51.907 -0.036 3.789 1.00 25.19 79 HIS A N 1
ATOM 591 C CA . HIS A 1 79 ? 53.111 -0.740 4.228 1.00 25.19 79 HIS A CA 1
ATOM 592 C C . HIS A 1 79 ? 53.270 -0.877 5.752 1.00 25.19 79 HIS A C 1
ATOM 594 O O . HIS A 1 79 ? 53.299 0.129 6.458 1.00 25.19 79 HIS A O 1
ATOM 600 N N . ARG A 1 80 ? 53.544 -2.102 6.228 1.00 24.08 80 ARG A N 1
ATOM 601 C CA . ARG A 1 80 ? 54.431 -2.354 7.380 1.00 24.08 80 ARG A CA 1
ATOM 602 C C . ARG A 1 80 ? 54.974 -3.791 7.370 1.00 24.08 80 ARG A C 1
ATOM 604 O O . ARG A 1 80 ? 54.281 -4.750 7.671 1.00 24.08 80 ARG A O 1
ATOM 611 N N . THR A 1 81 ? 56.222 -3.872 6.918 1.00 22.91 81 THR A N 1
ATOM 612 C CA . THR A 1 81 ? 57.362 -4.661 7.413 1.00 22.91 81 THR A CA 1
ATOM 613 C C . THR A 1 81 ? 57.098 -5.988 8.150 1.00 22.91 81 THR A C 1
ATOM 615 O O . THR A 1 81 ? 56.634 -6.009 9.285 1.00 22.91 81 THR A O 1
ATOM 618 N N . MET A 1 82 ? 57.537 -7.084 7.516 1.00 20.44 82 MET A N 1
ATOM 619 C CA . MET A 1 82 ? 57.840 -8.391 8.126 1.00 20.44 82 MET A CA 1
ATOM 620 C C . MET A 1 82 ? 58.961 -8.294 9.178 1.00 20.44 82 MET A C 1
ATOM 622 O O . MET A 1 82 ? 59.821 -7.415 9.077 1.00 20.44 82 MET A O 1
ATOM 626 N N . PRO A 1 83 ? 59.052 -9.283 10.085 1.00 21.98 83 PRO A N 1
ATOM 627 C CA . PRO A 1 83 ? 60.260 -10.111 10.069 1.00 21.98 83 PRO A CA 1
ATOM 628 C C . PRO A 1 83 ? 60.001 -11.630 10.178 1.00 21.98 83 PRO A C 1
ATOM 630 O O . PRO A 1 83 ? 59.425 -12.134 11.132 1.00 21.98 83 PRO A O 1
ATOM 633 N N . LEU A 1 84 ? 60.470 -12.312 9.131 1.00 22.36 84 LEU A N 1
ATOM 634 C CA . LEU A 1 84 ? 61.261 -13.550 9.030 1.00 22.36 84 LEU A CA 1
ATOM 635 C C . LEU A 1 84 ? 61.366 -14.591 10.175 1.00 22.36 84 LEU A C 1
ATOM 637 O O . LEU A 1 84 ? 61.766 -14.295 11.295 1.00 22.36 84 LEU A O 1
ATOM 641 N N . HIS A 1 85 ? 61.287 -15.847 9.694 1.00 22.31 85 HIS A N 1
ATOM 642 C CA . HIS A 1 85 ? 61.904 -17.116 10.133 1.00 22.31 85 HIS A CA 1
ATOM 643 C C . HIS A 1 85 ? 61.308 -17.836 11.360 1.00 22.31 85 HIS A C 1
ATOM 645 O O . HIS A 1 85 ? 61.364 -17.368 12.486 1.00 22.31 85 HIS A O 1
ATOM 651 N N . SER A 1 86 ? 60.826 -19.079 11.222 1.00 23.14 86 SER A N 1
ATOM 652 C CA . SER A 1 86 ? 61.700 -20.244 10.996 1.00 23.14 86 SER A CA 1
ATOM 653 C C . SER A 1 86 ? 60.988 -21.460 10.375 1.00 23.14 86 SER A C 1
ATOM 655 O O . SER A 1 86 ? 59.801 -21.690 10.566 1.00 23.14 86 SER A O 1
ATOM 657 N N . ARG A 1 87 ? 61.778 -22.236 9.626 1.00 22.91 87 ARG A N 1
ATOM 658 C CA . ARG A 1 87 ? 61.455 -23.392 8.771 1.00 22.91 87 ARG A CA 1
ATOM 659 C C . ARG A 1 87 ? 61.757 -24.718 9.489 1.00 22.91 87 ARG A C 1
ATOM 661 O O . ARG A 1 87 ? 62.830 -24.815 10.076 1.00 22.91 87 ARG A O 1
ATOM 668 N N . LYS A 1 88 ? 60.877 -25.725 9.357 1.00 24.77 88 LYS A N 1
ATOM 669 C CA . LYS A 1 88 ? 61.109 -27.201 9.419 1.00 24.77 88 LYS A CA 1
ATOM 670 C C . LYS A 1 88 ? 59.761 -27.889 9.096 1.00 24.77 88 LYS A C 1
ATOM 672 O O . LYS A 1 88 ? 58.826 -27.694 9.855 1.00 24.77 88 LYS A O 1
ATOM 677 N N . GLN A 1 89 ? 59.465 -28.350 7.875 1.00 22.31 89 GLN A N 1
ATOM 678 C CA . GLN A 1 89 ? 59.832 -29.608 7.183 1.00 22.31 89 GLN A CA 1
ATOM 679 C C . GLN A 1 89 ? 59.488 -30.916 7.928 1.00 22.31 89 GLN A C 1
ATOM 681 O O . GLN A 1 89 ? 60.092 -31.165 8.968 1.00 22.31 89 GLN A O 1
ATOM 686 N N . LEU A 1 90 ? 58.562 -31.698 7.329 1.00 25.31 90 LEU A N 1
ATOM 687 C CA . LEU A 1 90 ? 58.406 -33.176 7.183 1.00 25.31 90 LEU A CA 1
ATOM 688 C C . LEU A 1 90 ? 56.899 -33.445 6.878 1.00 25.31 90 LEU A C 1
ATOM 690 O O . LEU A 1 90 ? 56.062 -33.001 7.656 1.00 25.31 90 LEU A O 1
ATOM 694 N N . GLU A 1 91 ? 56.456 -33.825 5.664 1.00 21.36 91 GLU A N 1
ATOM 695 C CA . GLU A 1 91 ? 56.408 -35.190 5.053 1.00 21.36 91 GLU A CA 1
ATOM 696 C C . GLU A 1 91 ? 55.823 -36.257 6.010 1.00 21.36 91 GLU A C 1
ATOM 698 O O . GLU A 1 91 ? 56.252 -36.304 7.154 1.00 21.36 91 GLU A O 1
ATOM 703 N N . ALA A 1 92 ? 54.891 -37.166 5.686 1.00 25.02 92 ALA A N 1
ATOM 704 C CA . ALA A 1 92 ? 54.135 -37.555 4.490 1.00 25.02 92 ALA A CA 1
ATOM 705 C C . ALA A 1 92 ? 52.910 -38.422 4.928 1.00 25.02 92 ALA A C 1
ATOM 707 O O . ALA A 1 92 ? 52.772 -38.726 6.109 1.00 25.02 92 ALA A O 1
ATOM 708 N N . GLU A 1 93 ? 52.048 -38.741 3.953 1.00 22.92 93 GLU A N 1
ATOM 709 C CA . GLU A 1 93 ? 50.955 -39.742 3.826 1.00 22.92 93 GLU A CA 1
ATOM 710 C C . GLU A 1 93 ? 50.666 -40.744 4.975 1.00 22.92 93 GLU A C 1
ATOM 712 O O . GLU A 1 93 ? 51.581 -41.347 5.521 1.00 22.92 93 GLU A O 1
ATOM 717 N N . ASP A 1 94 ? 49.391 -41.019 5.302 1.00 25.00 94 ASP A N 1
ATOM 718 C CA . ASP A 1 94 ? 48.545 -42.037 4.633 1.00 25.00 94 ASP A CA 1
ATOM 719 C C . ASP A 1 94 ? 47.120 -42.112 5.257 1.00 25.00 94 ASP A C 1
ATOM 721 O O . ASP A 1 94 ? 46.919 -41.812 6.435 1.00 25.00 94 ASP A O 1
ATOM 725 N N . GLN A 1 95 ? 46.120 -42.482 4.448 1.00 25.22 95 GLN A N 1
ATOM 726 C CA . GLN A 1 95 ? 44.753 -42.909 4.848 1.00 25.22 95 GLN A CA 1
ATOM 727 C C . GLN A 1 95 ? 44.781 -44.406 5.298 1.00 25.22 95 GLN A C 1
ATOM 729 O O . GLN A 1 95 ? 45.883 -44.951 5.293 1.00 25.22 95 GLN A O 1
ATOM 734 N N . PRO A 1 96 ? 43.686 -45.155 5.642 1.00 33.91 96 PRO A N 1
ATOM 735 C CA . PRO A 1 96 ? 42.229 -44.902 5.537 1.00 33.91 96 PRO A CA 1
ATOM 736 C C . PRO A 1 96 ? 41.328 -45.418 6.704 1.00 33.91 96 PRO A C 1
ATOM 738 O O . PRO A 1 96 ? 41.768 -46.123 7.607 1.00 33.91 96 PRO A O 1
ATOM 741 N N . GLY A 1 97 ? 40.015 -45.149 6.583 1.00 23.80 97 GLY A N 1
ATOM 742 C CA . GLY A 1 97 ? 38.905 -45.872 7.241 1.00 23.80 97 GLY A CA 1
ATOM 743 C C . GLY A 1 97 ? 38.407 -45.237 8.547 1.00 23.80 97 GLY A C 1
ATOM 744 O O . GLY A 1 97 ? 39.192 -44.712 9.319 1.00 23.80 97 GLY A O 1
ATOM 745 N N . ASP A 1 98 ? 37.129 -45.239 8.907 1.00 21.84 98 ASP A N 1
ATOM 746 C CA . ASP A 1 98 ? 35.894 -45.745 8.312 1.00 21.84 98 ASP A CA 1
ATOM 747 C C . ASP A 1 98 ? 34.738 -45.155 9.162 1.00 21.84 98 ASP A C 1
ATOM 749 O O . ASP A 1 98 ? 34.961 -44.763 10.308 1.00 21.84 98 ASP A O 1
ATOM 753 N N . LEU A 1 99 ? 33.523 -45.177 8.614 1.00 26.22 99 LEU A N 1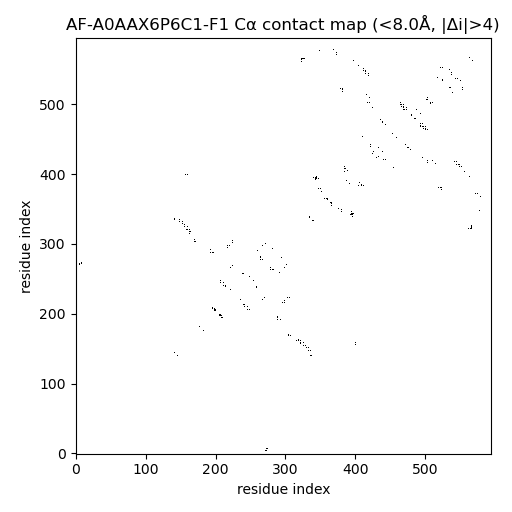
ATOM 754 C CA . LEU A 1 99 ? 32.232 -45.175 9.322 1.00 26.22 99 LEU A CA 1
ATOM 755 C C . LEU A 1 99 ? 31.676 -43.922 10.047 1.00 26.22 99 LEU A C 1
ATOM 757 O O . LEU A 1 99 ? 32.306 -43.215 10.824 1.00 26.22 99 LEU A O 1
ATOM 761 N N . ASP A 1 100 ? 30.364 -43.812 9.817 1.00 25.05 100 ASP A N 1
ATOM 762 C CA . ASP A 1 100 ? 29.295 -43.274 10.658 1.00 25.05 100 ASP A CA 1
ATOM 763 C C . ASP A 1 100 ? 28.899 -41.786 10.587 1.00 25.05 100 ASP A C 1
ATOM 765 O O . ASP A 1 100 ? 29.471 -40.865 11.165 1.00 25.05 100 ASP A O 1
ATOM 769 N N . SER A 1 101 ? 27.752 -41.610 9.918 1.00 29.83 101 SER A N 1
ATOM 770 C CA . SER A 1 101 ? 26.725 -40.611 10.218 1.00 29.83 101 SER A CA 1
ATOM 771 C C . SER A 1 101 ? 26.481 -40.491 11.729 1.00 29.83 101 SER A C 1
ATOM 773 O O . SER A 1 101 ? 26.541 -41.489 12.446 1.00 29.83 101 SER A O 1
ATOM 775 N N . PRO A 1 102 ? 26.034 -39.317 12.203 1.00 30.23 102 PRO A N 1
ATOM 776 C CA . PRO A 1 102 ? 24.702 -39.368 12.796 1.00 30.23 102 PRO A CA 1
ATOM 777 C C . PRO A 1 102 ? 23.821 -38.138 12.529 1.00 30.23 102 PRO A C 1
ATOM 779 O O . PRO A 1 102 ? 24.251 -36.987 12.471 1.00 30.23 102 PRO A O 1
ATOM 782 N N . ARG A 1 103 ? 22.523 -38.438 12.430 1.00 25.14 103 ARG A N 1
ATOM 783 C CA . ARG A 1 103 ? 21.408 -37.587 12.862 1.00 25.14 103 ARG A CA 1
ATOM 784 C C . ARG A 1 103 ? 21.507 -37.260 14.358 1.00 25.14 103 ARG A C 1
ATOM 786 O O . ARG A 1 103 ? 22.022 -38.083 15.103 1.00 25.14 103 ARG A O 1
ATOM 793 N N . CYS A 1 104 ? 20.854 -36.163 14.754 1.00 23.03 104 CYS A N 1
ATOM 794 C CA . CYS A 1 104 ? 20.206 -35.852 16.051 1.00 23.03 104 CYS A CA 1
ATOM 795 C C . CYS A 1 104 ? 20.624 -34.457 16.526 1.00 23.03 104 CYS A C 1
ATOM 797 O O . CYS A 1 104 ? 21.719 -34.006 16.228 1.00 23.03 104 CYS A O 1
ATOM 799 N N . SER A 1 105 ? 19.880 -33.728 17.340 1.00 24.77 105 SER A N 1
ATOM 800 C CA . SER A 1 105 ? 18.463 -33.690 17.693 1.00 24.77 105 SER A CA 1
ATOM 801 C C . SER A 1 105 ? 18.281 -32.368 18.434 1.00 24.77 105 SER A C 1
ATOM 803 O O . SER A 1 105 ? 19.238 -31.768 18.923 1.00 24.77 105 SER A O 1
ATOM 805 N N . GLU A 1 106 ? 17.030 -31.945 18.504 1.00 24.84 106 GLU A N 1
ATOM 806 C CA . GLU A 1 106 ? 16.507 -30.900 19.374 1.00 24.84 106 GLU A CA 1
ATOM 807 C C . GLU A 1 106 ? 17.059 -30.973 20.807 1.00 24.84 106 GLU A C 1
ATOM 809 O O . GLU A 1 106 ? 17.105 -32.047 21.409 1.00 24.84 106 GLU A O 1
ATOM 814 N N . SER A 1 107 ? 17.319 -29.813 21.414 1.00 23.64 107 SER A N 1
ATOM 815 C CA . SER A 1 107 ? 16.564 -29.432 22.613 1.00 23.64 107 SER A CA 1
ATOM 816 C C . SER A 1 107 ? 16.726 -27.966 22.996 1.00 23.64 107 SER A C 1
ATOM 818 O O . SER A 1 107 ? 17.801 -27.376 22.950 1.00 23.64 107 SER A O 1
ATOM 820 N N . LEU A 1 108 ? 15.576 -27.435 23.401 1.00 31.16 108 LEU A N 1
ATOM 821 C CA . LEU A 1 108 ? 15.324 -26.195 24.113 1.00 31.16 108 LEU A CA 1
ATOM 822 C C . LEU A 1 108 ? 16.192 -26.035 25.368 1.00 31.16 108 LEU A C 1
ATOM 824 O O . LEU A 1 108 ? 16.283 -26.952 26.181 1.00 31.16 108 LEU A O 1
ATOM 828 N N . ALA A 1 109 ? 16.646 -24.807 25.610 1.00 25.55 109 ALA A N 1
ATOM 829 C CA . ALA A 1 109 ? 16.742 -24.259 26.957 1.00 25.55 109 ALA A CA 1
ATOM 830 C C . ALA A 1 109 ? 16.526 -22.738 26.925 1.00 25.55 109 ALA A C 1
ATOM 832 O O . ALA A 1 109 ? 17.102 -22.015 26.116 1.00 25.55 109 ALA A O 1
ATOM 833 N N . VAL A 1 110 ? 15.637 -22.295 27.808 1.00 25.38 110 VAL A N 1
ATOM 834 C CA . VAL A 1 110 ? 15.200 -20.923 28.077 1.00 25.38 110 VAL A CA 1
ATOM 835 C C . VAL A 1 110 ? 16.094 -20.311 29.157 1.00 25.38 110 VAL A C 1
ATOM 837 O O . VAL A 1 110 ? 16.208 -20.925 30.210 1.00 25.38 110 VAL A O 1
ATOM 840 N N . LEU A 1 111 ? 16.618 -19.098 28.941 1.00 25.77 111 LEU A N 1
ATOM 841 C CA . LEU A 1 111 ? 17.073 -18.103 29.941 1.00 25.77 111 LEU A CA 1
ATOM 842 C C . LEU A 1 111 ? 16.960 -16.734 29.220 1.00 25.77 111 LEU A C 1
ATOM 844 O O . LEU A 1 111 ? 17.520 -16.598 28.139 1.00 25.77 111 LEU A O 1
ATOM 848 N N . SER A 1 112 ? 16.111 -15.749 29.546 1.00 24.66 112 SER A N 1
ATOM 849 C CA . SER A 1 112 ? 15.900 -14.992 30.795 1.00 24.66 112 SER A CA 1
ATOM 850 C C . SER A 1 112 ? 17.204 -14.467 31.395 1.00 24.66 112 SER A C 1
ATOM 852 O O . SER A 1 112 ? 17.842 -15.173 32.162 1.00 24.66 112 SER A O 1
ATOM 854 N N . ASP A 1 113 ? 17.655 -13.278 30.980 1.00 25.88 113 ASP A N 1
ATOM 855 C CA . ASP A 1 113 ? 17.464 -12.038 31.750 1.00 25.88 113 ASP A CA 1
ATOM 856 C C . ASP A 1 113 ? 18.067 -10.814 31.035 1.00 25.88 113 ASP A C 1
ATOM 858 O O . ASP A 1 113 ? 19.031 -10.896 30.276 1.00 25.88 113 ASP A O 1
ATOM 862 N N . CYS A 1 114 ? 17.411 -9.676 31.258 1.00 24.75 114 CYS A N 1
ATOM 863 C CA . CYS A 1 114 ? 17.785 -8.338 30.826 1.00 24.75 114 CYS A CA 1
ATOM 864 C C . CYS A 1 114 ? 18.948 -7.794 31.660 1.00 24.75 114 CYS A C 1
ATOM 866 O O . CYS A 1 114 ? 18.839 -7.807 32.879 1.00 24.75 114 CYS A O 1
ATOM 868 N N . GLU A 1 115 ? 19.913 -7.113 31.035 1.00 23.42 115 GLU A N 1
ATOM 869 C CA . GLU A 1 115 ? 20.515 -5.915 31.631 1.00 23.42 115 GLU A CA 1
ATOM 870 C C . GLU A 1 115 ? 20.764 -4.830 30.575 1.00 23.42 115 GLU A C 1
ATOM 872 O O . GLU A 1 115 ? 21.201 -5.062 29.450 1.00 23.42 115 GLU A O 1
ATOM 877 N N . CYS A 1 116 ? 20.396 -3.619 30.975 1.00 25.56 116 CYS A N 1
ATOM 878 C CA . CYS A 1 116 ? 20.428 -2.370 30.238 1.00 25.56 116 CYS A CA 1
ATOM 879 C C . CYS A 1 116 ? 21.849 -1.791 30.265 1.00 25.56 116 CYS A C 1
ATOM 881 O O . CYS A 1 116 ? 22.310 -1.346 31.316 1.00 25.56 116 CYS A O 1
ATOM 883 N N . SER A 1 117 ? 22.537 -1.721 29.122 1.00 26.59 117 SER A N 1
ATOM 884 C CA . SER A 1 117 ? 23.725 -0.869 29.006 1.00 26.59 117 SER A CA 1
ATOM 885 C C . SER A 1 117 ? 23.312 0.565 28.693 1.00 26.59 117 SER A C 1
ATOM 887 O O . SER A 1 117 ? 23.012 0.928 27.558 1.00 26.59 117 SER A O 1
ATOM 889 N N . ARG A 1 118 ? 23.355 1.397 29.737 1.00 33.09 118 ARG A N 1
ATOM 890 C CA . ARG A 1 118 ? 23.540 2.844 29.627 1.00 33.09 118 ARG A CA 1
ATOM 891 C C . ARG A 1 118 ? 24.872 3.105 28.918 1.00 33.09 118 ARG A C 1
ATOM 893 O O . ARG A 1 118 ? 25.920 2.806 29.479 1.00 33.09 118 ARG A O 1
ATOM 900 N N . GLN A 1 119 ? 24.845 3.692 27.727 1.00 28.83 119 GLN A N 1
ATOM 901 C CA . GLN A 1 119 ? 26.013 4.374 27.17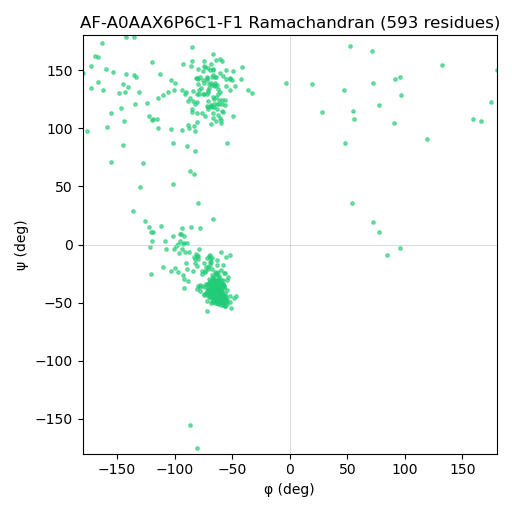0 1.00 28.83 119 GLN A CA 1
ATOM 902 C C . GLN A 1 119 ? 25.686 5.860 27.060 1.00 28.83 119 GLN A C 1
ATOM 904 O O . GLN A 1 119 ? 24.963 6.304 26.172 1.00 28.83 119 GLN A O 1
ATOM 909 N N . SER A 1 120 ? 26.183 6.615 28.041 1.00 26.66 120 SER A N 1
ATOM 910 C CA . SER A 1 120 ? 26.363 8.056 27.936 1.00 26.66 120 SER A CA 1
ATOM 911 C C . SER A 1 120 ? 27.475 8.313 26.926 1.00 26.66 120 SER A C 1
ATOM 913 O O . SER A 1 120 ? 28.611 7.896 27.153 1.00 26.66 120 SER A O 1
ATOM 915 N N . PHE A 1 121 ? 27.177 9.017 25.843 1.00 27.55 121 PHE A N 1
ATOM 916 C CA . PHE A 1 121 ? 28.214 9.621 25.018 1.00 27.55 121 PHE A CA 1
ATOM 917 C C . PHE A 1 121 ? 28.420 11.050 25.508 1.00 27.55 121 PHE A C 1
ATOM 919 O O . PHE A 1 121 ? 27.645 11.953 25.199 1.00 27.55 121 PHE A O 1
ATOM 926 N N . ALA A 1 122 ? 29.453 11.226 26.333 1.00 27.12 122 ALA A N 1
ATOM 927 C CA . ALA A 1 122 ? 30.069 12.524 26.541 1.00 27.12 122 ALA A CA 1
ATOM 928 C C . ALA A 1 122 ? 30.656 12.962 25.192 1.00 27.12 122 ALA A C 1
ATOM 930 O O . ALA A 1 122 ? 31.498 12.269 24.624 1.00 27.12 122 ALA A O 1
ATOM 931 N N . SER A 1 123 ? 30.142 14.061 24.647 1.00 30.86 123 SER A N 1
ATOM 932 C CA . SER A 1 123 ? 30.728 14.707 23.476 1.00 30.86 123 SER A CA 1
ATOM 933 C C . SER A 1 123 ? 31.825 15.644 23.963 1.00 30.86 123 SER A C 1
ATOM 935 O O . SER A 1 123 ? 31.548 16.592 24.695 1.00 30.86 123 SER A O 1
ATOM 937 N N . ASP A 1 124 ? 33.064 15.356 23.574 1.00 27.38 124 ASP A N 1
ATOM 938 C CA . ASP A 1 124 ? 34.203 16.237 23.794 1.00 27.38 124 ASP A CA 1
ATOM 939 C C . ASP A 1 124 ? 34.037 17.516 22.963 1.00 27.38 124 ASP A C 1
ATOM 941 O O . ASP A 1 124 ? 34.149 17.532 21.735 1.00 27.38 124 ASP A O 1
ATOM 945 N N . SER A 1 125 ? 33.768 18.610 23.669 1.00 29.47 125 SER A N 1
ATOM 946 C CA . SER A 1 125 ? 33.795 19.975 23.161 1.00 29.47 125 SER A CA 1
ATOM 947 C C . SER A 1 125 ? 35.224 20.380 22.796 1.00 29.47 125 SER A C 1
ATOM 949 O O . SER A 1 125 ? 36.060 20.592 23.673 1.00 29.47 125 SER A O 1
ATOM 951 N N . SER A 1 126 ? 35.510 20.586 21.505 1.00 34.28 126 SER A N 1
ATOM 952 C CA . SER A 1 126 ? 36.682 21.369 21.103 1.00 34.28 126 SER A CA 1
ATOM 953 C C . SER A 1 126 ? 36.350 22.860 21.211 1.00 34.28 126 SER A C 1
ATOM 955 O O . SER A 1 126 ? 35.629 23.424 20.387 1.00 34.28 126 SER A O 1
ATOM 957 N N . SER A 1 127 ? 36.886 23.498 22.242 1.00 34.41 127 SER A N 1
ATOM 958 C CA . SER A 1 127 ? 36.831 24.934 22.489 1.00 34.41 127 SER A CA 1
ATOM 959 C C . SER A 1 127 ? 37.510 25.745 21.376 1.00 34.41 127 SER A C 1
ATOM 961 O O . SER A 1 127 ? 38.726 25.641 21.188 1.00 34.41 127 SER A O 1
ATOM 963 N N . LYS A 1 128 ? 36.767 26.639 20.714 1.00 32.06 128 LYS A N 1
ATOM 964 C CA . LYS A 1 128 ? 37.319 27.877 20.141 1.00 32.06 128 LYS A CA 1
ATOM 965 C C . LYS A 1 128 ? 36.447 29.062 20.552 1.00 32.06 128 LYS A C 1
ATOM 967 O O . LYS A 1 128 ? 35.226 29.013 20.496 1.00 32.06 128 LYS A O 1
ATOM 972 N N . SER A 1 129 ? 37.144 30.082 21.030 1.00 28.11 129 SER A N 1
ATOM 973 C CA . SER A 1 129 ? 36.697 31.297 21.705 1.00 28.11 129 SER A CA 1
ATOM 974 C C . SER A 1 129 ? 35.660 32.129 20.947 1.00 28.11 129 SER A C 1
ATOM 976 O O . SER A 1 129 ? 35.766 32.336 19.740 1.00 28.11 129 SER A O 1
ATOM 978 N N . SER A 1 130 ? 34.729 32.684 21.716 1.00 31.31 130 SER A N 1
ATOM 979 C CA . SER A 1 130 ? 33.710 33.669 21.354 1.00 31.31 130 SER A CA 1
ATOM 980 C C . SER A 1 130 ? 34.270 35.039 20.942 1.00 31.31 130 SER A C 1
ATOM 982 O O . SER A 1 130 ? 35.111 35.593 21.648 1.00 31.31 130 SER A O 1
ATOM 984 N N . SER A 1 131 ? 33.672 35.626 19.901 1.00 28.50 131 SER A N 1
ATOM 985 C CA . SER A 1 131 ? 33.498 37.079 19.728 1.00 28.50 131 SER A CA 1
ATOM 986 C C . SER A 1 131 ? 32.042 37.354 19.305 1.00 28.50 131 SER A C 1
ATOM 988 O O . SER A 1 131 ? 31.470 36.530 18.589 1.00 28.50 131 SER A O 1
ATOM 990 N N . PRO A 1 132 ? 31.414 38.464 19.744 1.00 43.28 132 PRO A N 1
ATOM 991 C CA . PRO A 1 132 ? 29.976 38.682 19.616 1.00 43.28 132 PRO A CA 1
ATOM 992 C C . PRO A 1 132 ? 29.641 39.356 18.279 1.00 43.28 132 PRO A C 1
ATOM 994 O O . PRO A 1 132 ? 30.138 40.442 17.991 1.00 43.28 132 PRO A O 1
ATOM 997 N N . ALA A 1 133 ? 28.775 38.748 17.467 1.00 27.59 133 ALA A N 1
ATOM 998 C CA . ALA A 1 133 ? 28.228 39.409 16.287 1.00 27.59 133 ALA A CA 1
ATOM 999 C C . ALA A 1 133 ? 26.788 38.963 16.000 1.00 27.59 133 ALA A C 1
ATOM 1001 O O . ALA A 1 133 ? 26.530 37.809 15.676 1.00 27.59 133 ALA A O 1
ATOM 1002 N N . SER A 1 134 ? 25.889 39.948 16.082 1.00 29.73 134 SER A N 1
ATOM 1003 C CA . SER A 1 134 ? 24.654 40.106 15.303 1.00 29.73 134 SER A CA 1
ATOM 1004 C C . SER A 1 134 ? 23.629 38.965 15.312 1.00 29.73 134 SER A C 1
ATOM 1006 O O . SER A 1 134 ? 23.757 37.973 14.597 1.00 29.73 134 SER A O 1
ATOM 1008 N N . ALA A 1 135 ? 22.514 39.215 16.007 1.00 34.72 135 ALA A N 1
ATOM 1009 C CA . ALA A 1 135 ? 21.225 38.614 15.690 1.00 34.72 135 ALA A CA 1
ATOM 1010 C C . ALA A 1 135 ? 20.946 38.782 14.184 1.00 34.72 135 ALA A C 1
ATOM 1012 O O . ALA A 1 135 ? 20.771 39.900 13.697 1.00 34.72 135 ALA A O 1
ATOM 1013 N N . SER A 1 136 ? 20.969 37.675 13.442 1.00 28.62 136 SER A N 1
ATOM 1014 C CA . SER A 1 136 ? 20.530 37.651 12.047 1.00 28.62 136 SER A CA 1
ATOM 1015 C C . SER A 1 136 ? 18.996 37.591 12.010 1.00 28.62 136 SER A C 1
ATOM 1017 O O . SER A 1 136 ? 18.412 36.909 12.856 1.00 28.62 136 SER A O 1
ATOM 1019 N N . PRO A 1 137 ? 18.323 38.280 11.070 1.00 33.75 137 PRO A N 1
ATOM 1020 C CA . PRO A 1 137 ? 16.874 38.167 10.915 1.00 33.75 137 PRO A CA 1
ATOM 1021 C C . PRO A 1 137 ? 16.499 36.735 10.491 1.00 33.75 137 PRO A C 1
ATOM 1023 O O . PRO A 1 137 ? 17.359 36.032 9.948 1.00 33.75 137 PRO A O 1
ATOM 1026 N N . PRO A 1 138 ? 15.243 36.287 10.696 1.00 39.88 138 PRO A N 1
ATOM 1027 C CA . PRO A 1 138 ? 14.820 34.959 10.262 1.00 39.88 138 PRO A CA 1
ATOM 1028 C C . PRO A 1 138 ? 15.084 34.826 8.760 1.00 39.88 138 PRO A C 1
ATOM 1030 O O . PRO A 1 138 ? 14.589 35.627 7.964 1.00 39.88 138 PRO A O 1
ATOM 1033 N N . ARG A 1 139 ? 15.914 33.847 8.375 1.00 44.28 139 ARG A N 1
ATOM 1034 C CA . ARG A 1 139 ? 16.104 33.486 6.967 1.00 44.28 139 ARG A CA 1
ATOM 1035 C C . ARG A 1 139 ? 14.730 33.118 6.415 1.00 44.28 139 ARG A C 1
ATOM 1037 O O . ARG A 1 139 ? 14.127 32.152 6.869 1.00 44.28 139 ARG A O 1
ATOM 1044 N N . GLY A 1 140 ? 14.224 33.921 5.484 1.00 49.22 140 GLY A N 1
ATOM 1045 C CA . GLY A 1 140 ? 13.030 33.563 4.731 1.00 49.22 140 GLY A CA 1
ATOM 1046 C C . GLY A 1 140 ? 13.301 32.272 3.966 1.00 49.22 140 GLY A C 1
ATOM 1047 O O . GLY A 1 140 ? 14.342 32.157 3.322 1.00 49.22 140 GLY A O 1
ATOM 1048 N N . VAL A 1 141 ? 12.384 31.312 4.069 1.00 53.88 141 VAL A N 1
ATOM 1049 C CA . VAL A 1 141 ? 12.420 30.061 3.305 1.00 53.88 141 VAL A CA 1
ATOM 1050 C C . VAL A 1 141 ? 12.411 30.414 1.814 1.00 53.88 141 VAL A C 1
ATOM 1052 O O . VAL A 1 141 ? 11.502 31.113 1.355 1.00 53.88 141 VAL A O 1
ATOM 1055 N N . THR A 1 142 ? 13.432 30.001 1.057 1.00 71.62 142 THR A N 1
ATOM 1056 C CA . THR A 1 142 ? 13.498 30.286 -0.385 1.00 71.62 142 THR A CA 1
ATOM 1057 C C . THR A 1 142 ? 12.723 29.236 -1.184 1.00 71.62 142 THR A C 1
ATOM 1059 O O . THR A 1 142 ? 12.489 28.125 -0.718 1.00 71.62 142 THR A O 1
ATOM 1062 N N . PHE A 1 143 ? 12.300 29.569 -2.408 1.00 67.00 143 PHE A N 1
ATOM 1063 C CA . PHE A 1 143 ? 11.587 28.624 -3.281 1.00 67.00 143 PHE A CA 1
ATOM 1064 C C . PHE A 1 143 ? 12.414 27.362 -3.584 1.00 67.00 143 PHE A C 1
ATOM 1066 O O . PHE A 1 14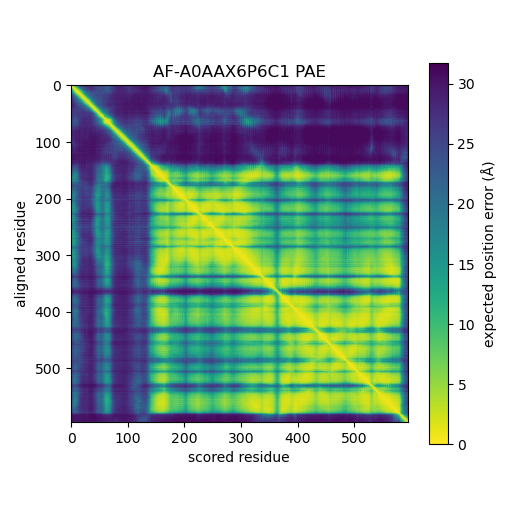3 ? 11.859 26.268 -3.682 1.00 67.00 143 PHE A O 1
ATOM 1073 N N . ASP A 1 144 ? 13.735 27.507 -3.691 1.00 68.94 144 ASP A N 1
ATOM 1074 C CA . ASP A 1 144 ? 14.642 26.382 -3.916 1.00 68.94 144 ASP A CA 1
ATOM 1075 C C . ASP A 1 144 ? 14.696 25.452 -2.695 1.00 68.94 144 ASP A C 1
ATOM 1077 O O . ASP A 1 144 ? 14.661 24.232 -2.872 1.00 68.94 144 ASP A O 1
ATOM 1081 N N . ASP A 1 145 ? 14.661 26.008 -1.477 1.00 68.19 145 ASP A N 1
ATOM 1082 C CA . ASP A 1 145 ? 14.571 25.230 -0.232 1.00 68.19 145 ASP A CA 1
ATOM 1083 C C . ASP A 1 145 ? 13.245 24.450 -0.173 1.00 68.19 145 ASP A C 1
ATOM 1085 O O . ASP A 1 145 ? 13.232 23.253 0.105 1.00 68.19 145 ASP A O 1
ATOM 1089 N N . VAL A 1 146 ? 12.120 25.077 -0.550 1.00 65.62 146 VAL A N 1
ATOM 1090 C CA . VAL A 1 146 ? 10.809 24.395 -0.619 1.00 65.62 146 VAL A CA 1
ATOM 1091 C C . VAL A 1 146 ? 10.829 23.243 -1.629 1.00 65.62 146 VAL A C 1
ATOM 1093 O O . VAL A 1 146 ? 10.301 22.158 -1.367 1.00 65.62 146 VAL A O 1
ATOM 1096 N N . MET A 1 147 ? 11.443 23.448 -2.796 1.00 69.50 147 MET A N 1
ATOM 1097 C CA . MET A 1 147 ? 11.557 22.413 -3.825 1.00 69.50 147 MET A CA 1
ATOM 1098 C C . MET A 1 147 ? 12.483 21.266 -3.397 1.00 69.50 147 MET A C 1
ATOM 1100 O O . MET A 1 147 ? 12.210 20.112 -3.743 1.00 69.50 147 MET A O 1
ATOM 1104 N N . ALA A 1 148 ? 13.553 21.553 -2.651 1.00 72.06 148 ALA A N 1
ATOM 1105 C CA . ALA A 1 148 ? 14.439 20.545 -2.074 1.00 72.06 148 ALA A CA 1
ATOM 1106 C C . ALA A 1 148 ? 13.718 19.716 -0.998 1.00 72.06 148 ALA A C 1
ATOM 1108 O O . ALA A 1 148 ? 13.663 18.488 -1.121 1.00 72.06 148 ALA A O 1
ATOM 1109 N N . ALA A 1 149 ? 13.051 20.373 -0.046 1.00 67.12 149 ALA A N 1
ATOM 1110 C CA . ALA A 1 149 ? 12.236 19.729 0.982 1.00 67.12 149 ALA A CA 1
ATOM 1111 C C . ALA A 1 149 ? 11.146 18.829 0.375 1.00 67.12 149 ALA A C 1
ATOM 1113 O O . ALA A 1 149 ? 10.954 17.690 0.804 1.00 67.12 149 ALA A O 1
ATOM 1114 N N . THR A 1 150 ? 10.486 19.284 -0.697 1.00 72.88 150 THR A N 1
ATOM 1115 C CA . THR A 1 150 ? 9.456 18.502 -1.407 1.00 72.88 150 THR A CA 1
ATOM 1116 C C . THR A 1 150 ? 10.027 17.218 -2.020 1.00 72.88 150 THR A C 1
ATOM 1118 O O . THR A 1 150 ? 9.387 16.166 -1.980 1.00 72.88 150 THR A O 1
ATOM 1121 N N . ARG A 1 151 ? 11.245 17.272 -2.576 1.00 77.88 151 ARG A N 1
ATOM 1122 C CA . ARG A 1 151 ? 11.936 16.086 -3.113 1.00 77.88 151 ARG A CA 1
ATOM 1123 C C . ARG A 1 151 ? 12.380 15.137 -2.005 1.00 77.88 151 ARG A C 1
ATOM 1125 O O . ARG A 1 151 ? 12.292 13.925 -2.168 1.00 77.88 151 ARG A O 1
ATOM 1132 N N . ASN A 1 152 ? 12.848 15.671 -0.881 1.00 76.88 152 ASN A N 1
ATOM 1133 C CA . ASN A 1 152 ? 13.231 14.860 0.270 1.00 76.88 152 ASN A CA 1
ATOM 1134 C C . ASN A 1 152 ? 12.014 14.136 0.859 1.00 76.88 152 ASN A C 1
ATOM 1136 O O . ASN A 1 152 ? 12.088 12.935 1.114 1.00 76.88 152 ASN A O 1
ATOM 1140 N N . LEU A 1 153 ? 10.873 14.823 0.972 1.00 79.81 153 LEU A N 1
ATOM 1141 C CA . LEU A 1 153 ? 9.620 14.235 1.440 1.00 79.81 153 LEU A CA 1
ATOM 1142 C C . LEU A 1 153 ? 9.087 13.158 0.485 1.00 79.81 153 LEU A C 1
ATOM 1144 O O . LEU A 1 153 ? 8.630 12.110 0.943 1.00 79.81 153 LEU A O 1
ATOM 1148 N N . SER A 1 154 ? 9.163 13.370 -0.833 1.00 82.38 154 SER A N 1
ATOM 1149 C CA . SER A 1 154 ? 8.719 12.365 -1.806 1.00 82.38 154 SER A CA 1
ATOM 1150 C C . SER A 1 154 ? 9.613 11.124 -1.802 1.00 82.38 154 SER A C 1
ATOM 1152 O O . SER A 1 154 ? 9.104 10.005 -1.828 1.00 82.38 154 SER A O 1
ATOM 1154 N N . ASN A 1 155 ? 10.930 11.304 -1.684 1.00 84.44 155 ASN A N 1
ATOM 1155 C CA . ASN A 1 155 ? 11.887 10.209 -1.545 1.00 84.44 155 ASN A CA 1
ATOM 1156 C C . ASN A 1 155 ? 11.674 9.421 -0.244 1.00 84.44 155 ASN A C 1
ATOM 1158 O O . ASN A 1 155 ? 11.681 8.190 -0.268 1.00 84.44 155 ASN A O 1
ATOM 1162 N N . LEU A 1 156 ? 11.436 10.122 0.871 1.00 87.44 156 LEU A N 1
ATOM 1163 C CA . LEU A 1 156 ? 11.115 9.518 2.164 1.00 87.44 156 LEU A CA 1
ATOM 1164 C C . LEU A 1 156 ? 9.819 8.707 2.080 1.00 87.44 156 LEU A C 1
ATOM 1166 O O . LEU A 1 156 ? 9.805 7.535 2.448 1.00 87.44 156 LEU A O 1
ATOM 1170 N N . THR A 1 157 ? 8.759 9.298 1.523 1.00 87.38 157 THR A N 1
ATOM 1171 C CA . THR A 1 157 ? 7.457 8.634 1.349 1.00 87.38 157 THR A CA 1
ATOM 1172 C C . THR A 1 157 ? 7.589 7.396 0.468 1.00 87.38 157 THR A C 1
ATOM 1174 O O . THR A 1 157 ? 7.065 6.339 0.800 1.00 87.38 157 THR A O 1
ATOM 1177 N N . LEU A 1 158 ? 8.346 7.481 -0.628 1.00 87.38 158 LEU A N 1
ATOM 1178 C CA . LEU A 1 158 ? 8.579 6.346 -1.515 1.00 87.38 158 LEU A CA 1
ATOM 1179 C C . LEU A 1 158 ? 9.341 5.208 -0.818 1.00 87.38 158 LEU A C 1
ATOM 1181 O O . LEU A 1 158 ? 8.956 4.048 -0.953 1.00 87.38 158 LEU A O 1
ATOM 1185 N N . ALA A 1 159 ? 10.411 5.518 -0.081 1.00 88.12 159 ALA A N 1
ATOM 1186 C CA . ALA A 1 159 ? 11.171 4.514 0.663 1.00 88.12 159 ALA A CA 1
ATOM 1187 C C . ALA A 1 159 ? 10.296 3.827 1.726 1.00 88.12 159 ALA A C 1
ATOM 1189 O O . ALA A 1 159 ? 10.305 2.598 1.837 1.00 88.12 159 ALA A O 1
ATOM 1190 N N . HIS A 1 160 ? 9.491 4.615 2.440 1.00 91.56 160 HIS A N 1
ATOM 1191 C CA . HIS A 1 160 ? 8.509 4.133 3.403 1.00 91.56 160 HIS A CA 1
ATOM 1192 C C . HIS A 1 160 ? 7.475 3.199 2.751 1.00 91.56 160 HIS A C 1
ATOM 1194 O O . HIS A 1 160 ? 7.246 2.087 3.230 1.00 91.56 160 HIS A O 1
ATOM 1200 N N . GLU A 1 161 ? 6.890 3.594 1.616 1.00 90.88 161 GLU A N 1
ATOM 1201 C CA . GLU A 1 161 ? 5.940 2.764 0.864 1.00 90.88 161 GLU A CA 1
ATOM 1202 C C . GLU A 1 161 ? 6.566 1.449 0.393 1.00 90.88 161 GLU A C 1
ATOM 1204 O O . GLU A 1 161 ? 5.984 0.383 0.584 1.00 90.88 161 GLU A O 1
ATOM 1209 N N . ILE A 1 162 ? 7.779 1.488 -0.163 1.00 88.44 162 ILE A N 1
ATOM 1210 C CA . ILE A 1 162 ? 8.471 0.276 -0.615 1.00 88.44 162 ILE A CA 1
ATOM 1211 C C . ILE A 1 162 ? 8.721 -0.688 0.551 1.00 88.44 162 ILE A C 1
ATOM 1213 O O . ILE A 1 162 ? 8.602 -1.904 0.371 1.00 88.44 162 ILE A O 1
ATOM 1217 N N . ALA A 1 163 ? 9.105 -0.167 1.717 1.00 88.94 163 ALA A N 1
ATOM 1218 C CA . ALA A 1 163 ? 9.487 -0.978 2.864 1.00 88.94 163 ALA A CA 1
ATOM 1219 C C . ALA A 1 163 ? 8.284 -1.554 3.623 1.00 88.94 163 ALA A C 1
ATOM 1221 O O . ALA A 1 163 ? 8.345 -2.708 4.058 1.00 88.94 163 ALA A O 1
ATOM 1222 N N . VAL A 1 164 ? 7.215 -0.771 3.786 1.00 88.56 164 VAL A N 1
ATOM 1223 C CA . VAL A 1 164 ? 6.058 -1.139 4.615 1.00 88.56 164 VAL A CA 1
ATOM 1224 C C . VAL A 1 164 ? 4.971 -1.848 3.809 1.00 88.56 164 VAL A C 1
ATOM 1226 O O . VAL A 1 164 ? 4.366 -2.800 4.302 1.00 88.56 164 VAL A O 1
ATOM 1229 N N . ASN A 1 165 ? 4.727 -1.441 2.561 1.00 88.31 165 ASN A N 1
ATOM 1230 C CA . ASN A 1 165 ? 3.705 -2.063 1.727 1.00 88.31 165 ASN A CA 1
ATOM 1231 C C . ASN A 1 165 ? 4.283 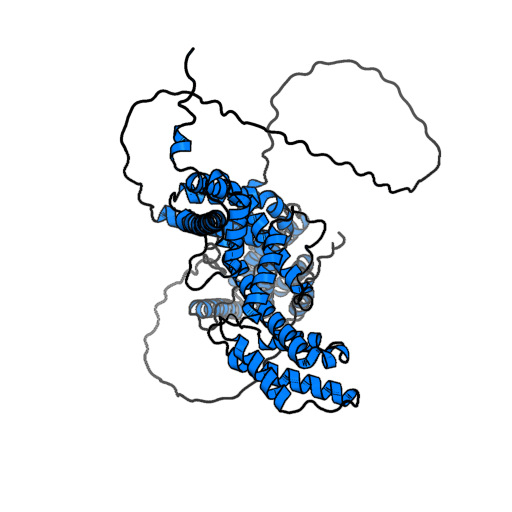-3.261 0.957 1.00 88.31 165 ASN A C 1
ATOM 1233 O O . ASN A 1 165 ? 4.949 -3.126 -0.073 1.00 88.31 165 ASN A O 1
ATOM 1237 N N . GLU A 1 166 ? 3.976 -4.469 1.432 1.00 84.31 166 GLU A N 1
ATOM 1238 C CA . GLU A 1 166 ? 4.410 -5.722 0.798 1.00 84.31 166 GLU A CA 1
ATOM 1239 C C . GLU A 1 166 ? 3.934 -5.855 -0.659 1.00 84.31 166 GLU A C 1
ATOM 1241 O O . GLU A 1 166 ? 4.635 -6.431 -1.497 1.00 84.31 166 GLU A O 1
ATOM 1246 N N . ASN A 1 167 ? 2.781 -5.268 -0.984 1.00 85.31 167 ASN A N 1
ATOM 1247 C CA . ASN A 1 167 ? 2.178 -5.304 -2.314 1.00 85.31 167 ASN A CA 1
ATOM 1248 C C . ASN A 1 167 ? 2.594 -4.117 -3.193 1.00 85.31 167 ASN A C 1
ATOM 1250 O O . ASN A 1 167 ? 2.045 -3.954 -4.284 1.00 85.31 167 ASN A O 1
ATOM 1254 N N . PHE A 1 168 ? 3.538 -3.282 -2.742 1.00 86.62 168 PHE A N 1
ATOM 1255 C CA . PHE A 1 168 ? 4.017 -2.159 -3.538 1.00 86.62 168 PHE A CA 1
ATOM 1256 C C . PHE A 1 168 ? 4.601 -2.655 -4.862 1.00 86.62 168 PHE A C 1
ATOM 1258 O O . PHE A 1 168 ? 5.506 -3.497 -4.880 1.00 86.62 168 PHE A O 1
ATOM 1265 N N . GLN A 1 169 ? 4.068 -2.111 -5.953 1.00 83.62 169 GLN A N 1
ATOM 1266 C CA . GLN A 1 169 ? 4.491 -2.357 -7.323 1.00 83.62 169 GLN A CA 1
ATOM 1267 C C . GLN A 1 169 ? 4.341 -1.061 -8.111 1.00 83.62 169 GLN A C 1
ATOM 1269 O O . GLN A 1 169 ? 3.326 -0.369 -7.999 1.00 83.62 169 GLN A O 1
ATOM 1274 N N . LEU A 1 170 ? 5.332 -0.769 -8.943 1.00 84.25 170 LEU A N 1
ATOM 1275 C CA . LEU A 1 170 ? 5.224 0.243 -9.974 1.00 84.25 170 LEU A CA 1
ATOM 1276 C C . LEU A 1 170 ? 4.197 -0.230 -11.003 1.00 84.25 170 LEU A C 1
ATOM 1278 O O . LEU A 1 170 ? 4.276 -1.349 -11.521 1.00 84.25 170 LEU A O 1
ATOM 1282 N N . LYS A 1 171 ? 3.217 0.631 -11.261 1.00 79.25 171 LYS A N 1
ATOM 1283 C CA . LYS A 1 171 ? 2.199 0.448 -12.291 1.00 79.25 171 LYS A CA 1
ATOM 1284 C C . LYS A 1 171 ? 2.416 1.506 -13.358 1.00 79.25 171 LYS A C 1
ATOM 1286 O O . LYS A 1 171 ? 2.836 2.617 -13.043 1.00 79.25 171 LYS A O 1
ATOM 1291 N N . GLU A 1 172 ? 2.118 1.170 -14.609 1.00 70.69 172 GLU A N 1
ATOM 1292 C CA . GLU A 1 172 ? 2.025 2.202 -15.635 1.00 70.69 172 GLU A CA 1
ATOM 1293 C C . GLU A 1 172 ? 0.831 3.099 -15.293 1.00 70.69 172 GLU A C 1
ATOM 1295 O O . GLU A 1 172 ? -0.300 2.626 -15.153 1.00 70.69 172 GLU A O 1
ATOM 1300 N N . GLU A 1 173 ? 1.091 4.389 -15.099 1.00 61.19 173 GLU A N 1
ATOM 1301 C CA . GLU A 1 173 ? 0.025 5.367 -14.938 1.00 61.19 173 GLU A CA 1
ATOM 1302 C C . GLU A 1 173 ? -0.703 5.496 -16.276 1.00 61.19 173 GLU A C 1
ATOM 1304 O O . GLU A 1 173 ? -0.210 6.108 -17.229 1.00 61.19 173 GLU A O 1
ATOM 1309 N N . ALA A 1 174 ? -1.889 4.893 -16.357 1.00 58.00 174 ALA A N 1
ATOM 1310 C CA . ALA A 1 174 ? -2.794 5.131 -17.463 1.00 58.00 174 ALA A CA 1
ATOM 1311 C C . ALA A 1 174 ? -3.216 6.603 -17.407 1.00 58.00 174 ALA A C 1
ATOM 1313 O O . ALA A 1 174 ? -3.983 7.018 -16.534 1.00 58.00 174 ALA A O 1
ATOM 1314 N N . LEU A 1 175 ? -2.682 7.412 -18.325 1.00 65.69 175 LEU A N 1
ATOM 1315 C CA . LEU A 1 175 ? -3.164 8.773 -18.521 1.00 65.69 175 LEU A CA 1
ATOM 1316 C C . LEU A 1 175 ? -4.676 8.703 -18.789 1.00 65.69 175 LEU A C 1
ATOM 1318 O O . LEU A 1 175 ? -5.096 7.860 -19.584 1.00 65.69 175 LEU A O 1
ATOM 1322 N N . PRO A 1 176 ? -5.499 9.578 -18.180 1.00 71.12 176 PRO A N 1
ATOM 1323 C CA . PRO A 1 176 ? -6.929 9.601 -18.457 1.00 71.12 176 PRO A CA 1
ATOM 1324 C C . PRO A 1 176 ? -7.168 9.689 -19.967 1.00 71.12 176 PRO A C 1
ATOM 1326 O O . PRO A 1 176 ? -6.543 10.525 -20.630 1.00 71.12 176 PRO A O 1
ATOM 1329 N N . GLU A 1 177 ? -8.072 8.862 -20.502 1.00 61.62 177 GLU A N 1
ATOM 1330 C CA . GLU A 1 177 ? -8.321 8.708 -21.950 1.00 61.62 177 GLU A CA 1
ATOM 1331 C C . GLU A 1 177 ? -8.610 10.048 -22.656 1.00 61.62 177 GLU A C 1
ATOM 1333 O O . GLU A 1 177 ? -8.269 10.252 -23.819 1.00 61.62 177 GLU A O 1
ATOM 1338 N N . ASN A 1 178 ? -9.155 11.020 -21.917 1.00 66.25 178 ASN A N 1
ATOM 1339 C CA . ASN A 1 178 ? -9.509 12.348 -22.421 1.00 66.25 178 ASN A CA 1
ATOM 1340 C C . ASN A 1 178 ? -8.438 13.429 -22.199 1.00 66.25 178 ASN A C 1
ATOM 1342 O O . ASN A 1 178 ? -8.665 14.598 -22.533 1.00 66.25 178 ASN A O 1
ATOM 1346 N N . SER A 1 179 ? -7.279 13.075 -21.641 1.00 82.19 179 SER A N 1
ATOM 1347 C CA . SER A 1 179 ? -6.195 14.024 -21.389 1.00 82.19 179 SER A CA 1
ATOM 1348 C C . SER A 1 179 ? -5.520 14.464 -22.692 1.00 82.19 179 SER A C 1
ATOM 1350 O O . SER A 1 179 ? -5.290 13.676 -23.611 1.00 82.19 179 SER A O 1
ATOM 1352 N N . VAL A 1 180 ? -5.161 15.750 -22.771 1.00 81.00 180 VAL A N 1
ATOM 1353 C CA . VAL A 1 180 ? -4.397 16.287 -23.910 1.00 81.00 180 VAL A CA 1
ATOM 1354 C C . VAL A 1 180 ? -3.056 15.560 -24.035 1.00 81.00 180 VAL A C 1
ATOM 1356 O O . VAL A 1 180 ? -2.674 15.183 -25.136 1.00 81.00 180 VAL A O 1
ATOM 1359 N N . ALA A 1 181 ? -2.387 15.290 -22.910 1.00 78.88 181 ALA A N 1
ATOM 1360 C CA . ALA A 1 181 ? -1.125 14.555 -22.879 1.00 78.88 181 ALA A CA 1
ATOM 1361 C C . ALA A 1 181 ? -1.263 13.120 -23.419 1.00 78.88 181 ALA A C 1
ATOM 1363 O O . ALA A 1 181 ? -0.423 12.691 -24.207 1.00 78.88 181 ALA A O 1
ATOM 1364 N N . GLY A 1 182 ? -2.336 12.403 -23.057 1.00 81.25 182 GLY A N 1
ATOM 1365 C CA . GLY A 1 182 ? -2.614 11.059 -23.570 1.00 81.25 182 GLY A CA 1
ATOM 1366 C C . GLY A 1 182 ? -2.849 11.052 -25.079 1.00 81.25 182 GLY A C 1
ATOM 1367 O O . GLY A 1 182 ? -2.240 10.257 -25.794 1.00 81.25 182 GLY A O 1
ATOM 1368 N N . ARG A 1 183 ? -3.647 12.004 -25.586 1.00 82.00 183 ARG A N 1
ATOM 1369 C CA . ARG A 1 183 ? -3.867 12.166 -27.033 1.00 82.00 183 ARG A CA 1
ATOM 1370 C C . ARG A 1 183 ? -2.580 12.502 -27.781 1.00 82.00 183 ARG A C 1
ATOM 1372 O O . ARG A 1 183 ? -2.299 11.880 -28.797 1.00 82.00 183 ARG A O 1
ATOM 1379 N N . VAL A 1 184 ? -1.782 13.444 -27.273 1.00 84.69 184 VAL A N 1
ATOM 1380 C CA . VAL A 1 184 ? -0.493 13.811 -27.883 1.00 84.69 184 VAL A CA 1
ATOM 1381 C C . VAL A 1 184 ? 0.453 12.608 -27.914 1.00 84.69 184 VAL A C 1
ATOM 1383 O O . VAL A 1 184 ? 1.020 12.326 -28.966 1.00 84.69 184 VAL A O 1
ATOM 1386 N N . ARG A 1 185 ? 0.572 11.850 -26.812 1.00 82.56 185 ARG A N 1
ATOM 1387 C CA . ARG A 1 185 ? 1.388 10.624 -26.757 1.00 82.56 185 ARG A CA 1
ATOM 1388 C C . ARG A 1 185 ? 0.933 9.610 -27.807 1.00 82.56 185 ARG A C 1
ATOM 1390 O O . ARG A 1 185 ? 1.761 9.116 -28.562 1.00 82.56 185 ARG A O 1
ATOM 1397 N N . SER A 1 186 ? -0.370 9.342 -27.892 1.00 84.19 186 SER A N 1
ATOM 1398 C CA . SER A 1 186 ? -0.926 8.398 -28.867 1.00 84.19 186 SER A CA 1
ATOM 1399 C C . SER A 1 186 ? -0.680 8.834 -30.314 1.00 84.19 186 SER A C 1
ATOM 1401 O O . SER A 1 186 ? -0.258 8.005 -31.114 1.00 84.19 186 SER A O 1
ATOM 1403 N N . ILE A 1 187 ? -0.876 10.117 -30.640 1.00 87.50 187 ILE A N 1
ATOM 1404 C CA . ILE A 1 187 ? -0.649 10.653 -31.993 1.00 87.50 187 ILE A CA 1
ATOM 1405 C C . ILE A 1 187 ? 0.826 10.542 -32.386 1.00 87.50 187 ILE A C 1
ATOM 1407 O O . ILE A 1 187 ? 1.127 10.096 -33.486 1.00 87.50 187 ILE A O 1
ATOM 1411 N N . VAL A 1 188 ? 1.749 10.912 -31.493 1.00 86.31 188 VAL A N 1
ATOM 1412 C CA . VAL A 1 188 ? 3.193 10.828 -31.767 1.00 86.31 188 VAL A CA 1
ATOM 1413 C C . VAL A 1 188 ? 3.634 9.376 -31.948 1.00 86.31 188 VAL A C 1
ATOM 1415 O O . VAL A 1 188 ? 4.377 9.078 -32.879 1.00 86.31 188 VAL A O 1
ATOM 1418 N N . HIS A 1 189 ? 3.153 8.468 -31.092 1.00 85.62 189 HIS A N 1
ATOM 1419 C CA . HIS A 1 189 ? 3.450 7.042 -31.222 1.00 85.62 189 HIS A CA 1
ATOM 1420 C C . HIS A 1 189 ? 2.912 6.487 -32.545 1.00 85.62 189 HIS A C 1
ATOM 1422 O O . HIS A 1 189 ? 3.630 5.763 -33.223 1.00 85.62 189 HIS A O 1
ATOM 1428 N N . GLN A 1 190 ? 1.681 6.837 -32.930 1.00 89.38 190 GLN A N 1
ATOM 1429 C CA . GLN A 1 190 ? 1.100 6.394 -34.196 1.00 89.38 190 GLN A CA 1
ATOM 1430 C C . GLN A 1 190 ? 1.893 6.932 -35.393 1.00 89.38 190 GLN A C 1
ATOM 1432 O O . GLN A 1 190 ? 2.266 6.153 -36.260 1.00 89.38 190 GLN A O 1
ATOM 1437 N N . ALA A 1 191 ? 2.249 8.219 -35.386 1.00 89.75 191 ALA A N 1
ATOM 1438 C CA . ALA A 1 191 ? 3.020 8.837 -36.461 1.00 89.75 191 ALA A CA 1
ATOM 1439 C C . ALA A 1 191 ? 4.384 8.161 -36.683 1.00 89.75 191 ALA A C 1
ATOM 1441 O O . ALA A 1 191 ? 4.816 8.024 -37.823 1.00 89.75 191 ALA A O 1
ATOM 1442 N N . PHE A 1 192 ? 5.058 7.711 -35.618 1.00 90.44 192 PHE A N 1
ATOM 1443 C CA . PHE A 1 192 ? 6.303 6.948 -35.747 1.00 90.44 192 PHE A CA 1
ATOM 1444 C C . PHE A 1 192 ? 6.092 5.626 -36.501 1.00 90.44 192 PHE A C 1
ATOM 1446 O O . PHE A 1 192 ? 6.858 5.314 -37.411 1.00 90.44 192 PHE A O 1
ATOM 1453 N N . TRP A 1 193 ? 5.055 4.861 -36.142 1.00 90.94 193 TRP A N 1
ATOM 1454 C CA . TRP A 1 193 ? 4.762 3.583 -36.798 1.00 90.94 193 TRP A CA 1
ATOM 1455 C C . TRP A 1 193 ? 4.286 3.772 -38.242 1.00 90.94 193 TRP A C 1
ATOM 1457 O O . TRP A 1 193 ? 4.703 3.003 -39.101 1.00 90.94 193 TRP A O 1
ATOM 1467 N N . ASP A 1 194 ? 3.509 4.823 -38.521 1.00 90.56 194 ASP A N 1
ATOM 1468 C CA . ASP A 1 194 ? 3.068 5.169 -39.879 1.00 90.56 194 ASP A CA 1
ATOM 1469 C C . ASP A 1 194 ? 4.267 5.511 -40.787 1.00 90.56 194 ASP A C 1
ATOM 1471 O O . ASP A 1 194 ? 4.333 5.080 -41.938 1.00 90.56 194 ASP A O 1
ATOM 1475 N N . VAL A 1 195 ? 5.249 6.261 -40.265 1.00 89.94 195 VAL A N 1
ATOM 1476 C CA . VAL A 1 195 ? 6.498 6.564 -40.986 1.00 89.94 195 VAL A CA 1
ATOM 1477 C C . VAL A 1 195 ? 7.311 5.293 -41.218 1.00 89.94 195 VAL A C 1
ATOM 1479 O O . VAL A 1 195 ? 7.755 5.062 -42.338 1.00 89.94 195 VAL A O 1
ATOM 1482 N N . LEU A 1 196 ? 7.466 4.439 -40.199 1.00 89.44 196 LEU A N 1
ATOM 1483 C CA . LEU A 1 196 ? 8.191 3.174 -40.336 1.00 89.44 196 LEU A CA 1
ATOM 1484 C C . LEU A 1 196 ? 7.542 2.254 -41.383 1.00 89.44 196 LEU A C 1
ATOM 1486 O O . LEU A 1 196 ? 8.244 1.639 -42.181 1.00 89.44 196 LEU A O 1
ATOM 1490 N N . GLU A 1 197 ? 6.212 2.167 -41.409 1.00 90.19 197 GLU A N 1
ATOM 1491 C CA . GLU A 1 197 ? 5.483 1.393 -42.416 1.00 90.19 197 GLU A CA 1
ATOM 1492 C C . GLU A 1 197 ? 5.676 1.976 -43.822 1.00 90.19 197 GLU A C 1
ATOM 1494 O O . GLU A 1 197 ? 5.935 1.231 -44.770 1.00 90.19 197 GLU A O 1
ATOM 1499 N N . SER A 1 198 ? 5.632 3.304 -43.959 1.00 89.75 198 SER A N 1
ATOM 1500 C CA . SER A 1 198 ? 5.894 3.982 -45.231 1.00 89.75 198 SER A CA 1
ATOM 1501 C C . SER A 1 198 ? 7.323 3.760 -45.737 1.00 89.75 198 SER A C 1
ATOM 1503 O O . SER A 1 198 ? 7.509 3.585 -46.937 1.00 89.75 198 SER A O 1
ATOM 1505 N N . GLU A 1 199 ? 8.329 3.770 -44.859 1.00 88.62 199 GLU A N 1
ATOM 1506 C CA . GLU A 1 199 ? 9.736 3.557 -45.234 1.00 88.62 199 GLU A CA 1
ATOM 1507 C C . GLU A 1 199 ? 9.993 2.121 -45.705 1.00 88.62 199 GLU A C 1
ATOM 1509 O O . GLU A 1 199 ? 10.667 1.904 -46.713 1.00 88.62 199 GLU A O 1
ATOM 1514 N N . LEU A 1 200 ? 9.406 1.137 -45.018 1.00 86.19 200 LEU A N 1
ATOM 1515 C CA . LEU A 1 200 ? 9.571 -0.279 -45.352 1.00 86.19 200 LEU A CA 1
ATOM 1516 C C . LEU A 1 200 ? 8.798 -0.705 -46.607 1.00 86.19 200 LEU A C 1
ATOM 1518 O O . LEU A 1 200 ? 9.145 -1.714 -47.218 1.00 86.19 200 LEU A O 1
ATOM 1522 N N . THR A 1 201 ? 7.751 0.035 -46.980 1.00 87.12 201 THR A N 1
ATOM 1523 C CA . THR A 1 201 ? 6.935 -0.228 -48.179 1.00 87.12 201 THR A CA 1
ATOM 1524 C C . THR A 1 201 ? 7.355 0.595 -49.400 1.00 87.12 201 THR A C 1
ATOM 1526 O O . THR A 1 201 ? 6.844 0.348 -50.493 1.00 87.12 201 THR A O 1
ATOM 1529 N N . ALA A 1 202 ? 8.278 1.551 -49.244 1.00 86.94 202 ALA A N 1
ATOM 1530 C CA . ALA A 1 202 ? 8.806 2.358 -50.340 1.00 86.94 202 ALA A CA 1
ATOM 1531 C C . ALA A 1 202 ? 9.663 1.535 -51.324 1.00 86.94 202 ALA A C 1
ATOM 1533 O O . ALA A 1 202 ? 10.256 0.516 -50.970 1.00 86.94 202 ALA A O 1
ATOM 1534 N N . GLU A 1 203 ? 9.764 2.007 -52.571 1.00 79.44 203 GLU A N 1
ATOM 1535 C CA . GLU A 1 203 ? 10.647 1.443 -53.600 1.00 79.44 203 GLU A CA 1
ATOM 1536 C C . GLU A 1 203 ? 11.656 2.516 -54.069 1.00 79.44 203 GLU A C 1
ATOM 1538 O O . GLU A 1 203 ? 11.261 3.429 -54.802 1.00 79.44 203 GLU A O 1
ATOM 1543 N N . PRO A 1 204 ? 12.954 2.440 -53.696 1.00 77.88 204 PRO A N 1
ATOM 1544 C CA . PRO A 1 204 ? 13.596 1.437 -52.835 1.00 77.88 204 PRO A CA 1
ATOM 1545 C C . PRO A 1 204 ? 13.255 1.616 -51.340 1.00 77.88 204 PRO A C 1
ATOM 1547 O O . PRO A 1 204 ? 12.972 2.737 -50.919 1.00 77.88 204 PRO A O 1
ATOM 1550 N N . PRO A 1 205 ? 13.306 0.540 -50.532 1.00 81.44 205 PRO A N 1
ATOM 1551 C CA . PRO A 1 205 ? 12.982 0.606 -49.111 1.00 81.44 205 PRO A CA 1
ATOM 1552 C C . PRO A 1 205 ? 14.023 1.416 -48.337 1.00 81.44 205 PRO A C 1
ATOM 1554 O O . PRO A 1 205 ? 15.23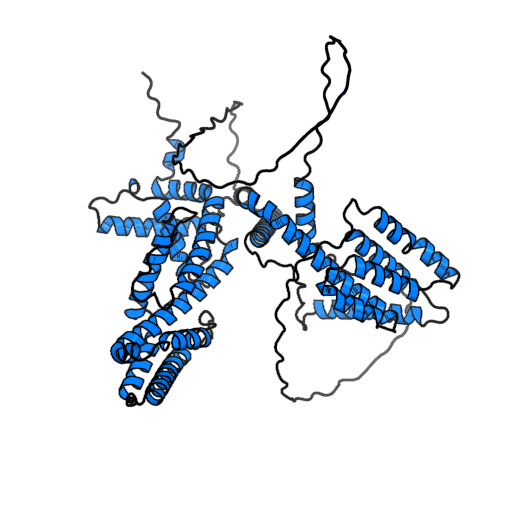1 1.273 -48.546 1.00 81.44 205 PRO A O 1
ATOM 1557 N N . GLU A 1 206 ? 13.546 2.231 -47.401 1.00 86.06 206 GLU A N 1
ATOM 1558 C CA . GLU A 1 206 ? 14.380 2.994 -46.478 1.00 86.06 206 GLU A CA 1
ATOM 1559 C C . GLU A 1 206 ? 14.384 2.323 -45.096 1.00 86.06 206 GLU A C 1
ATOM 1561 O O . GLU A 1 206 ? 13.382 1.785 -44.630 1.00 86.06 206 GLU A O 1
ATOM 1566 N N . PHE A 1 207 ? 15.538 2.322 -44.423 1.00 85.88 207 PHE A N 1
ATOM 1567 C CA . PHE A 1 207 ? 15.732 1.586 -43.163 1.00 85.88 207 PHE A CA 1
ATOM 1568 C C . PHE A 1 207 ? 16.128 2.485 -41.987 1.00 85.88 207 PHE A C 1
ATOM 1570 O O . PHE A 1 207 ? 16.529 1.992 -40.930 1.00 85.88 207 PHE A O 1
ATOM 1577 N N . ALA A 1 208 ? 16.036 3.806 -42.148 1.00 86.62 208 ALA A N 1
ATOM 1578 C CA . ALA A 1 208 ? 16.538 4.767 -41.173 1.00 86.62 208 ALA A CA 1
ATOM 1579 C C . ALA A 1 208 ? 15.860 4.617 -39.799 1.00 86.62 208 ALA A C 1
ATOM 1581 O O . ALA A 1 208 ? 16.559 4.528 -38.783 1.00 86.62 208 ALA A O 1
ATOM 1582 N N . HIS A 1 209 ? 14.524 4.539 -39.749 1.00 88.06 209 HIS A N 1
ATOM 1583 C CA . HIS A 1 209 ? 13.807 4.360 -38.481 1.00 88.06 209 HIS A CA 1
ATOM 1584 C C . HIS A 1 209 ? 13.952 2.942 -37.921 1.00 88.06 209 HIS A C 1
ATOM 1586 O O . HIS A 1 209 ? 14.072 2.782 -36.706 1.00 88.06 209 HIS A O 1
ATOM 1592 N N . ALA A 1 210 ? 14.034 1.921 -38.780 1.00 88.00 210 ALA A N 1
ATOM 1593 C CA . ALA A 1 210 ? 14.269 0.543 -38.352 1.00 88.00 210 ALA A CA 1
ATOM 1594 C C . ALA A 1 210 ? 15.627 0.390 -37.639 1.00 88.00 210 ALA A C 1
ATOM 1596 O O . ALA A 1 210 ? 15.692 -0.218 -36.572 1.00 88.00 210 ALA A O 1
ATOM 1597 N N . ILE A 1 211 ? 16.699 0.990 -38.174 1.00 89.75 211 ILE A N 1
ATOM 1598 C CA . ILE A 1 211 ? 18.038 0.962 -37.558 1.00 89.75 211 ILE A CA 1
ATOM 1599 C C . ILE A 1 211 ? 18.013 1.612 -36.169 1.00 89.75 211 ILE A C 1
ATOM 1601 O O . ILE A 1 211 ? 18.524 1.027 -35.216 1.00 89.75 211 ILE A O 1
ATOM 1605 N N . ARG A 1 212 ? 17.377 2.785 -36.035 1.00 90.38 212 ARG A N 1
ATOM 1606 C CA . ARG A 1 212 ? 17.224 3.469 -34.737 1.00 90.38 212 ARG A CA 1
ATOM 1607 C C . ARG A 1 212 ? 16.441 2.620 -33.738 1.00 90.38 212 ARG A C 1
ATOM 1609 O O . ARG A 1 212 ? 16.833 2.519 -32.581 1.00 90.38 212 ARG A O 1
ATOM 1616 N N . LEU A 1 213 ? 15.371 1.965 -34.187 1.00 90.75 213 LEU A N 1
ATOM 1617 C CA . LEU A 1 213 ? 14.575 1.088 -33.335 1.00 90.75 213 LEU A CA 1
ATOM 1618 C C . LEU A 1 213 ? 15.395 -0.107 -32.827 1.00 90.75 213 LEU A C 1
ATOM 1620 O O . LEU A 1 213 ? 15.331 -0.431 -31.644 1.00 90.75 213 LEU A O 1
ATOM 1624 N N . PHE A 1 214 ? 16.196 -0.749 -33.682 1.00 91.50 214 PHE A N 1
ATOM 1625 C CA . PHE A 1 214 ? 17.070 -1.845 -33.249 1.00 91.50 214 PHE A CA 1
ATOM 1626 C C . PHE A 1 214 ? 18.200 -1.382 -32.327 1.00 91.50 214 PHE A C 1
ATOM 1628 O O . PHE A 1 214 ? 18.568 -2.125 -31.415 1.00 91.50 214 PHE A O 1
ATOM 1635 N N . GLU A 1 215 ? 18.717 -0.167 -32.516 1.00 91.94 215 GLU A N 1
ATOM 1636 C CA . GLU A 1 215 ? 19.662 0.459 -31.589 1.00 91.94 215 GLU A CA 1
ATOM 1637 C C . GLU A 1 215 ? 19.027 0.647 -30.200 1.00 91.94 215 GLU A C 1
ATOM 1639 O O . GLU A 1 215 ? 19.599 0.227 -29.194 1.00 91.94 215 GLU A O 1
ATOM 1644 N N . GLU A 1 216 ? 17.801 1.172 -30.128 1.00 91.56 216 GLU A N 1
ATOM 1645 C CA . GLU A 1 216 ? 17.066 1.296 -28.864 1.00 91.56 216 GLU A CA 1
ATOM 1646 C C . GLU A 1 216 ? 16.774 -0.071 -28.229 1.00 91.56 216 GLU A C 1
ATOM 1648 O O . GLU A 1 216 ? 17.020 -0.274 -27.038 1.00 91.56 216 GLU A O 1
ATOM 1653 N N . ILE A 1 217 ? 16.294 -1.041 -29.014 1.00 92.75 217 ILE A N 1
ATOM 1654 C CA . ILE A 1 217 ? 16.018 -2.407 -28.547 1.00 92.75 217 ILE A CA 1
ATOM 1655 C C . ILE A 1 217 ? 17.285 -3.047 -27.976 1.00 92.75 217 ILE A C 1
ATOM 1657 O O . ILE A 1 217 ? 17.228 -3.675 -26.916 1.00 92.75 217 ILE A O 1
ATOM 1661 N N . ARG A 1 218 ? 18.433 -2.881 -28.643 1.00 92.44 218 ARG A N 1
ATOM 1662 C CA . ARG A 1 218 ? 19.732 -3.357 -28.158 1.00 92.44 218 ARG A CA 1
ATOM 1663 C C . ARG A 1 218 ? 20.026 -2.780 -26.777 1.00 92.44 218 ARG A C 1
ATOM 1665 O O . ARG A 1 218 ? 20.295 -3.551 -25.858 1.00 92.44 218 ARG A O 1
ATOM 1672 N N . GLU A 1 219 ? 19.943 -1.464 -26.607 1.00 92.69 219 GLU A N 1
ATOM 1673 C CA . GLU A 1 219 ? 20.224 -0.820 -25.319 1.00 92.69 219 GLU A CA 1
ATOM 1674 C C . GLU A 1 219 ? 19.260 -1.283 -24.215 1.00 92.69 219 GLU A C 1
ATOM 1676 O O . GLU A 1 219 ? 19.683 -1.558 -23.088 1.00 92.69 219 GLU A O 1
ATOM 1681 N N . ILE A 1 220 ? 17.978 -1.480 -24.540 1.00 90.81 220 ILE A N 1
ATOM 1682 C CA . ILE A 1 220 ? 16.994 -2.029 -23.599 1.00 90.81 220 ILE A CA 1
ATOM 1683 C C . ILE A 1 220 ? 17.364 -3.461 -23.195 1.00 90.81 220 ILE A C 1
ATOM 1685 O O . ILE A 1 220 ? 17.405 -3.768 -22.003 1.00 90.81 220 ILE A O 1
ATOM 1689 N N . LEU A 1 221 ? 17.682 -4.336 -24.151 1.00 90.62 221 LEU A N 1
ATOM 1690 C CA . LEU A 1 221 ? 18.084 -5.715 -23.861 1.00 90.62 221 LEU A CA 1
ATOM 1691 C C . LEU A 1 221 ? 19.355 -5.769 -23.005 1.00 90.62 221 LEU A C 1
ATOM 1693 O O . LEU A 1 221 ? 19.449 -6.595 -22.095 1.00 90.62 221 LEU A O 1
ATOM 1697 N N . LEU A 1 222 ? 20.315 -4.878 -23.263 1.00 90.50 222 LEU A N 1
ATOM 1698 C CA . LEU A 1 222 ? 21.533 -4.755 -22.466 1.00 90.50 222 LEU A CA 1
ATOM 1699 C C . LEU A 1 222 ? 21.247 -4.283 -21.035 1.00 90.50 222 LEU A C 1
ATOM 1701 O O . LEU A 1 222 ? 21.912 -4.751 -20.111 1.00 90.50 222 LEU A O 1
ATOM 1705 N N . SER A 1 223 ? 20.244 -3.422 -20.834 1.00 89.19 223 SER A N 1
ATOM 1706 C CA . SER A 1 223 ? 19.849 -2.932 -19.505 1.00 89.19 223 SER A CA 1
ATOM 1707 C C . SER A 1 223 ? 19.329 -4.034 -18.571 1.00 89.19 223 SER A C 1
ATOM 1709 O O . SER A 1 223 ? 19.440 -3.911 -17.353 1.00 89.19 223 SER A O 1
ATOM 1711 N N . PHE A 1 224 ? 18.820 -5.142 -19.124 1.00 87.50 224 PHE A N 1
ATOM 1712 C CA . PHE A 1 224 ? 18.357 -6.296 -18.344 1.00 87.50 224 PHE A CA 1
ATOM 1713 C C . PHE A 1 224 ? 19.494 -7.209 -17.873 1.00 87.50 224 PHE A C 1
ATOM 1715 O O . PHE A 1 224 ? 19.280 -8.098 -17.046 1.00 87.50 224 PHE A O 1
ATOM 1722 N N . LEU A 1 225 ? 20.709 -7.034 -18.399 1.00 85.81 225 LEU A N 1
ATOM 1723 C CA . LEU A 1 225 ? 21.829 -7.903 -18.070 1.00 85.81 225 LEU A CA 1
ATOM 1724 C C . LEU A 1 225 ? 22.519 -7.462 -16.778 1.00 85.81 225 LEU A C 1
ATOM 1726 O O . LEU A 1 225 ? 22.919 -6.314 -16.601 1.00 85.81 225 LEU A O 1
ATOM 1730 N N . THR A 1 226 ? 22.755 -8.424 -15.890 1.00 76.69 226 THR A N 1
ATOM 1731 C CA . THR A 1 226 ? 23.598 -8.229 -14.706 1.00 76.69 226 THR A CA 1
ATOM 1732 C C . THR A 1 226 ? 25.063 -8.004 -15.126 1.00 76.69 226 THR A C 1
ATOM 1734 O O . THR A 1 226 ? 25.499 -8.603 -16.115 1.00 76.69 226 THR A O 1
ATOM 1737 N N . PRO A 1 227 ? 25.883 -7.250 -14.362 1.00 68.44 227 PRO A N 1
ATOM 1738 C CA . PRO A 1 227 ? 27.288 -6.964 -14.701 1.00 68.44 227 PRO A CA 1
ATOM 1739 C C . PRO A 1 227 ? 28.215 -8.174 -14.957 1.00 68.44 227 PRO A C 1
ATOM 1741 O O . PRO A 1 227 ? 29.325 -7.992 -15.446 1.00 68.44 227 PRO A O 1
ATOM 1744 N N . GLY A 1 228 ? 27.791 -9.408 -14.651 1.00 65.12 228 GLY A N 1
ATOM 1745 C CA . GLY A 1 228 ? 28.516 -10.651 -14.964 1.00 65.12 228 GLY A CA 1
ATOM 1746 C C . GLY A 1 228 ? 28.120 -11.335 -16.287 1.00 65.12 228 GLY A C 1
ATOM 1747 O O . GLY A 1 228 ? 28.718 -12.343 -16.660 1.00 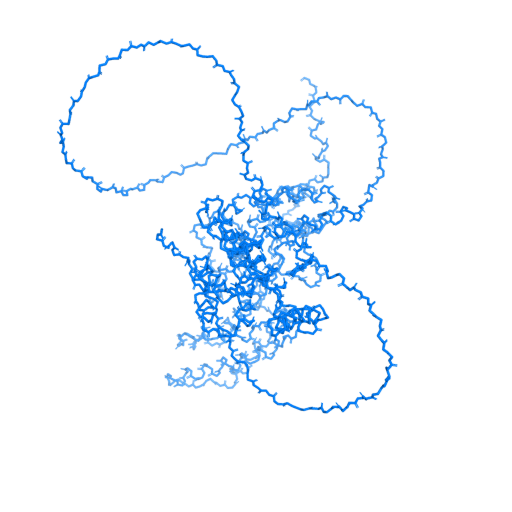65.12 228 GLY A O 1
ATOM 1748 N N . GLY A 1 229 ? 27.123 -10.819 -17.012 1.00 71.06 229 GLY A N 1
ATOM 1749 C CA . GLY A 1 229 ? 26.524 -11.422 -18.212 1.00 71.06 229 GLY A CA 1
ATOM 1750 C C . GLY A 1 229 ? 27.312 -11.240 -19.516 1.00 71.06 229 GLY A C 1
ATOM 1751 O O . GLY A 1 229 ? 26.706 -11.082 -20.575 1.00 71.06 229 GLY A O 1
ATOM 1752 N N . ASN A 1 230 ? 28.648 -11.263 -19.468 1.00 77.31 230 ASN A N 1
ATOM 1753 C CA . ASN A 1 230 ? 29.508 -10.849 -20.588 1.00 77.31 230 ASN A CA 1
ATOM 1754 C C . ASN A 1 230 ? 29.249 -11.622 -21.891 1.00 77.31 230 ASN A C 1
ATOM 1756 O O . ASN A 1 230 ? 29.274 -11.029 -22.960 1.00 77.31 230 ASN A O 1
ATOM 1760 N N . ARG A 1 231 ? 28.925 -12.921 -21.819 1.00 85.62 231 ARG A N 1
ATOM 1761 C CA . ARG A 1 231 ? 28.653 -13.740 -23.016 1.00 85.62 231 ARG A CA 1
ATOM 1762 C C . ARG A 1 231 ? 27.396 -13.303 -23.773 1.00 85.62 231 ARG A C 1
ATOM 1764 O O . ARG A 1 231 ? 27.443 -13.178 -24.989 1.00 85.62 231 ARG A O 1
ATOM 1771 N N . LEU A 1 232 ? 26.285 -13.077 -23.066 1.00 86.06 232 LEU A N 1
ATOM 1772 C CA . LEU A 1 232 ? 25.035 -12.621 -23.691 1.00 86.06 232 LEU A CA 1
ATOM 1773 C C . LEU A 1 232 ? 25.169 -11.181 -24.185 1.00 86.06 232 LEU A C 1
ATOM 1775 O O . LEU A 1 232 ? 24.680 -10.864 -25.262 1.00 86.06 232 LEU A O 1
ATOM 1779 N N . ARG A 1 233 ? 25.887 -10.339 -23.432 1.00 88.75 233 ARG A N 1
ATOM 1780 C CA . ARG A 1 233 ? 26.211 -8.969 -23.836 1.00 88.75 233 ARG A CA 1
ATOM 1781 C C . ARG A 1 233 ? 26.957 -8.937 -25.168 1.00 88.75 233 ARG A C 1
ATOM 1783 O O . ARG A 1 233 ? 26.537 -8.219 -26.063 1.00 88.75 233 ARG A O 1
ATOM 1790 N N . THR A 1 234 ? 28.017 -9.734 -25.311 1.00 89.75 234 THR A N 1
ATOM 1791 C CA . THR A 1 234 ? 28.767 -9.842 -26.571 1.00 89.75 234 THR A CA 1
ATOM 1792 C C . THR A 1 234 ? 27.870 -10.316 -27.712 1.00 89.75 234 THR A C 1
ATOM 1794 O O . THR A 1 234 ? 27.826 -9.656 -28.741 1.00 89.75 234 THR A O 1
ATOM 1797 N N . GLN A 1 235 ? 27.074 -11.371 -27.501 1.00 89.62 235 GLN A N 1
ATOM 1798 C CA . GLN A 1 235 ? 26.153 -11.883 -28.526 1.00 89.62 235 GLN A CA 1
ATOM 1799 C C . GLN A 1 235 ? 25.129 -10.840 -28.994 1.00 89.62 235 GLN A C 1
ATOM 1801 O O . GLN A 1 235 ? 24.878 -10.734 -30.190 1.00 89.62 235 GLN A O 1
ATOM 1806 N N . ILE A 1 236 ? 24.539 -10.073 -28.070 1.00 90.25 236 ILE A N 1
ATOM 1807 C CA . ILE A 1 236 ? 23.581 -9.012 -28.413 1.00 90.25 236 ILE A CA 1
ATOM 1808 C C . ILE A 1 236 ? 24.277 -7.901 -29.203 1.00 90.25 236 ILE A C 1
ATOM 1810 O O . ILE A 1 236 ? 23.745 -7.458 -30.215 1.00 90.25 236 ILE A O 1
ATOM 1814 N N . CYS A 1 237 ? 25.463 -7.468 -28.765 1.00 90.25 237 CYS A N 1
ATOM 1815 C CA . CYS A 1 237 ? 26.218 -6.409 -29.435 1.00 90.25 237 CYS A CA 1
ATOM 1816 C C . CYS A 1 237 ? 26.685 -6.799 -30.843 1.00 90.25 237 CYS A C 1
ATOM 1818 O O . CYS A 1 237 ? 26.741 -5.925 -31.697 1.00 90.25 237 CYS A O 1
ATOM 1820 N N . GLU A 1 238 ? 27.036 -8.069 -31.066 1.00 90.81 238 GLU A N 1
ATOM 1821 C CA . GLU A 1 238 ? 27.477 -8.582 -32.370 1.00 90.81 238 GLU A CA 1
ATOM 1822 C C . GLU A 1 238 ? 26.318 -8.700 -33.368 1.00 90.81 238 GLU A C 1
ATOM 1824 O O . GLU A 1 238 ? 26.480 -8.368 -34.538 1.00 90.81 238 GLU A O 1
ATOM 1829 N N . VAL A 1 239 ? 25.149 -9.177 -32.922 1.00 90.06 239 VAL A N 1
ATOM 1830 C CA . VAL A 1 239 ? 23.988 -9.380 -33.807 1.00 90.06 239 VAL A CA 1
ATOM 1831 C C . VAL A 1 239 ? 23.223 -8.077 -34.058 1.00 90.06 239 VAL A C 1
ATOM 1833 O O . VAL A 1 239 ? 22.768 -7.845 -35.173 1.00 90.06 239 VAL A O 1
ATOM 1836 N N . LEU A 1 240 ? 23.082 -7.220 -33.041 1.00 91.50 240 LEU A N 1
ATOM 1837 C CA . LEU A 1 240 ? 22.411 -5.918 -33.134 1.00 91.50 240 LEU A CA 1
ATOM 1838 C C . LEU A 1 240 ? 23.439 -4.776 -33.228 1.00 91.50 240 LEU A C 1
ATOM 1840 O O . LEU A 1 240 ? 23.416 -3.832 -32.434 1.00 91.50 240 LEU A O 1
ATOM 1844 N N . ASP A 1 241 ? 24.385 -4.876 -34.163 1.00 92.06 241 ASP A N 1
ATOM 1845 C CA . ASP A 1 241 ? 25.354 -3.809 -34.438 1.00 92.06 241 ASP A CA 1
ATOM 1846 C C . ASP A 1 241 ? 24.761 -2.778 -35.422 1.00 92.06 241 ASP A C 1
ATOM 1848 O O . ASP A 1 241 ? 24.522 -3.124 -36.583 1.00 92.06 241 ASP A O 1
ATOM 1852 N N . PRO A 1 242 ? 24.515 -1.518 -35.004 1.00 89.00 242 PRO A N 1
ATOM 1853 C CA . PRO A 1 242 ? 23.904 -0.512 -35.870 1.00 89.00 242 PRO A CA 1
ATOM 1854 C C . PRO A 1 242 ? 24.756 -0.187 -37.103 1.00 89.00 242 PRO A C 1
ATOM 1856 O O . PRO A 1 242 ? 24.192 0.129 -38.150 1.00 89.00 242 PRO A O 1
ATOM 1859 N N . GLU A 1 243 ? 26.088 -0.288 -37.018 1.00 89.44 243 GLU A N 1
ATOM 1860 C CA . GLU A 1 243 ? 26.971 -0.046 -38.165 1.00 89.44 243 GLU A CA 1
ATOM 1861 C C . GLU A 1 243 ? 26.856 -1.177 -39.186 1.00 89.44 243 GLU A C 1
ATOM 1863 O O . GLU A 1 243 ? 26.732 -0.926 -40.385 1.00 89.44 243 GLU A O 1
ATOM 1868 N N . LEU A 1 244 ? 26.816 -2.425 -38.711 1.00 90.00 244 LEU A N 1
ATOM 1869 C CA . LEU A 1 244 ? 26.641 -3.594 -39.571 1.00 90.00 244 LEU A CA 1
ATOM 1870 C C . LEU A 1 244 ? 25.265 -3.593 -40.247 1.00 90.00 244 LEU A C 1
ATOM 1872 O O . LEU A 1 244 ? 25.171 -3.848 -41.446 1.00 90.00 244 LEU A O 1
ATOM 1876 N N . ILE A 1 245 ? 24.203 -3.275 -39.500 1.00 89.62 245 ILE A N 1
ATOM 1877 C CA . ILE A 1 245 ? 22.842 -3.198 -40.048 1.00 89.62 245 ILE A CA 1
ATOM 1878 C C . ILE A 1 245 ? 22.762 -2.075 -41.093 1.00 89.62 245 ILE A C 1
ATOM 1880 O O . ILE A 1 245 ? 22.163 -2.269 -42.149 1.00 89.62 245 ILE A O 1
ATOM 1884 N N . ARG A 1 246 ? 23.407 -0.924 -40.854 1.00 88.81 246 ARG A N 1
ATOM 1885 C CA . ARG A 1 246 ? 23.465 0.171 -41.836 1.00 88.81 246 ARG A CA 1
ATOM 1886 C C . ARG A 1 246 ? 24.194 -0.239 -43.115 1.00 88.81 246 ARG A C 1
ATOM 1888 O O . ARG A 1 246 ? 23.679 -0.002 -44.200 1.00 88.81 246 ARG A O 1
ATOM 1895 N N . GLN A 1 247 ? 25.335 -0.916 -42.999 1.00 87.62 247 GLN A N 1
ATOM 1896 C CA . GLN A 1 247 ? 26.068 -1.430 -44.163 1.00 87.62 247 GLN A CA 1
ATOM 1897 C C . GLN A 1 247 ? 25.236 -2.437 -44.965 1.00 87.62 247 GLN A C 1
ATOM 1899 O O . GLN A 1 247 ? 25.180 -2.378 -46.191 1.00 87.62 247 GLN A O 1
ATOM 1904 N N . GLN A 1 248 ? 24.544 -3.351 -44.283 1.00 87.88 248 GLN A N 1
ATOM 1905 C CA . GLN A 1 248 ? 23.630 -4.287 -44.938 1.00 87.88 248 GLN A CA 1
ATOM 1906 C C . GLN A 1 248 ? 22.470 -3.552 -45.633 1.00 87.88 248 GLN A C 1
ATOM 1908 O O . GLN A 1 248 ? 22.004 -4.003 -46.680 1.00 87.88 248 GLN A O 1
ATOM 1913 N N . ALA A 1 249 ? 22.005 -2.426 -45.077 1.00 86.81 249 ALA A N 1
ATOM 1914 C CA . ALA A 1 249 ? 20.906 -1.630 -45.630 1.00 86.81 249 ALA A CA 1
ATOM 1915 C C . ALA A 1 249 ? 21.313 -0.965 -46.946 1.00 86.81 249 ALA A C 1
ATOM 1917 O O . ALA A 1 249 ? 20.593 -1.070 -47.937 1.00 86.81 249 ALA A O 1
ATOM 1918 N N . GLU A 1 250 ? 22.507 -0.372 -46.981 1.00 87.06 250 GLU A N 1
ATOM 1919 C CA . GLU A 1 250 ? 23.091 0.249 -48.177 1.00 87.06 250 GLU A CA 1
ATOM 1920 C C . GLU A 1 250 ? 23.261 -0.752 -49.333 1.00 87.06 250 GLU A C 1
ATOM 1922 O O . GLU A 1 250 ? 23.128 -0.389 -50.502 1.00 87.06 250 GLU A O 1
ATOM 1927 N N . HIS A 1 251 ? 23.492 -2.028 -49.015 1.00 85.75 251 HIS A N 1
ATOM 1928 C CA . HIS A 1 251 ? 23.610 -3.117 -49.988 1.00 85.75 251 HIS A CA 1
ATOM 1929 C C . HIS A 1 251 ? 22.309 -3.907 -50.219 1.00 85.75 251 HIS A C 1
ATOM 1931 O O . HIS A 1 251 ? 22.338 -4.932 -50.899 1.00 85.75 251 HIS A O 1
ATOM 1937 N N . SER A 1 252 ? 21.169 -3.443 -49.685 1.00 80.69 252 SER A N 1
ATOM 1938 C CA . SER A 1 252 ? 19.856 -4.104 -49.810 1.00 80.69 252 SER A CA 1
ATOM 1939 C C . SER A 1 252 ? 19.851 -5.577 -49.362 1.00 80.69 252 SER A C 1
ATOM 1941 O O . SER A 1 252 ? 19.164 -6.413 -49.946 1.00 80.69 252 SER A O 1
ATOM 1943 N N . SER A 1 253 ? 20.625 -5.908 -48.323 1.00 86.81 253 SER A N 1
ATOM 1944 C CA . SER A 1 253 ? 20.789 -7.272 -47.802 1.00 86.81 253 SER A CA 1
ATOM 1945 C C . SER A 1 253 ? 20.336 -7.444 -46.344 1.00 86.81 253 SER A C 1
ATOM 1947 O O . SER A 1 253 ? 20.657 -8.464 -45.734 1.00 86.81 253 SER A O 1
ATOM 1949 N N . VAL A 1 254 ? 19.656 -6.455 -45.751 1.00 87.06 254 VAL A N 1
ATOM 1950 C CA . VAL A 1 254 ? 19.173 -6.533 -44.356 1.00 87.06 254 VAL A CA 1
ATOM 1951 C C . VAL A 1 254 ? 18.016 -7.511 -44.250 1.00 87.06 254 VAL A C 1
ATOM 1953 O O . VAL A 1 254 ? 17.010 -7.372 -44.943 1.00 87.06 254 VAL A O 1
ATOM 1956 N N . ASP A 1 255 ? 18.114 -8.434 -43.297 1.00 88.12 255 ASP A N 1
ATOM 1957 C CA . ASP A 1 255 ? 17.005 -9.295 -42.895 1.00 88.12 255 ASP A CA 1
ATOM 1958 C C . ASP A 1 255 ? 16.358 -8.790 -41.594 1.00 88.12 255 ASP A C 1
ATOM 1960 O O . ASP A 1 255 ? 16.705 -9.208 -40.486 1.00 88.12 255 ASP A O 1
ATOM 1964 N N . ILE A 1 256 ? 15.387 -7.878 -41.723 1.00 87.12 256 ILE A N 1
ATOM 1965 C CA . ILE A 1 256 ? 14.629 -7.332 -40.581 1.00 87.12 256 ILE A CA 1
ATOM 1966 C C . ILE A 1 256 ? 13.849 -8.437 -39.861 1.00 87.12 256 ILE A C 1
ATOM 1968 O O . ILE A 1 256 ? 13.737 -8.425 -38.634 1.00 87.12 256 ILE A O 1
ATOM 1972 N N . THR A 1 257 ? 13.338 -9.417 -40.608 1.00 88.56 257 THR A N 1
ATOM 1973 C CA . THR A 1 257 ? 12.558 -10.527 -40.048 1.00 88.56 257 THR A CA 1
ATOM 1974 C C . THR A 1 257 ? 13.443 -11.415 -39.177 1.00 88.56 257 THR A C 1
ATOM 1976 O O . THR A 1 257 ? 13.058 -11.768 -38.061 1.00 88.56 257 THR A O 1
ATOM 1979 N N . GLY A 1 258 ? 14.659 -11.717 -39.637 1.00 89.81 258 GLY A N 1
ATOM 1980 C CA . GLY A 1 258 ? 15.673 -12.434 -38.867 1.00 89.81 258 GLY A CA 1
ATOM 1981 C C . GLY A 1 258 ? 16.106 -11.686 -37.605 1.00 89.81 258 GLY A C 1
ATOM 1982 O O . GLY A 1 258 ? 16.183 -12.290 -36.531 1.00 89.81 258 GLY A O 1
ATOM 1983 N N . LEU A 1 259 ? 16.315 -10.367 -37.695 1.00 91.12 259 LEU A N 1
ATOM 1984 C CA . LEU A 1 259 ? 16.640 -9.523 -36.537 1.00 91.12 259 LEU A CA 1
ATOM 1985 C C . LEU A 1 259 ? 15.500 -9.506 -35.507 1.00 91.12 259 LEU A C 1
ATOM 1987 O O . LEU A 1 259 ? 15.743 -9.707 -34.315 1.00 91.12 259 LEU A O 1
ATOM 1991 N N . ALA A 1 260 ? 14.250 -9.349 -35.949 1.00 91.31 260 ALA A N 1
ATOM 1992 C CA . ALA A 1 260 ? 13.080 -9.408 -35.075 1.00 91.31 260 ALA A CA 1
ATOM 1993 C C . ALA A 1 260 ? 12.936 -10.789 -34.408 1.00 91.31 260 ALA A C 1
ATOM 1995 O O . ALA A 1 260 ? 12.732 -10.876 -33.196 1.00 91.31 260 ALA A O 1
ATOM 1996 N N . ALA A 1 261 ? 13.128 -11.881 -35.156 1.00 92.06 261 ALA A N 1
ATOM 1997 C CA . ALA A 1 261 ? 13.098 -13.239 -34.612 1.00 92.06 261 ALA A CA 1
ATOM 1998 C C . ALA A 1 261 ? 14.209 -13.480 -33.573 1.00 92.06 261 ALA A C 1
ATOM 2000 O O . ALA A 1 261 ? 13.968 -14.121 -32.543 1.00 92.06 261 ALA A O 1
ATOM 2001 N N . TYR A 1 262 ? 15.410 -12.936 -33.803 1.00 93.06 262 TYR A N 1
ATOM 2002 C CA . TYR A 1 262 ? 16.499 -12.962 -32.829 1.00 93.06 262 TYR A CA 1
ATOM 2003 C C . TYR A 1 262 ? 16.122 -12.209 -31.550 1.00 93.06 262 TYR A C 1
ATOM 2005 O O . TYR A 1 262 ? 16.264 -12.763 -30.457 1.00 93.06 262 TYR A O 1
ATOM 2013 N N . VAL A 1 263 ? 15.583 -10.990 -31.674 1.00 93.75 263 VAL A N 1
ATOM 2014 C CA . VAL A 1 263 ? 15.120 -10.178 -30.538 1.00 93.75 263 VAL A CA 1
ATOM 2015 C C . VAL A 1 263 ? 14.065 -10.930 -29.729 1.00 93.75 263 VAL A C 1
ATOM 2017 O O . VAL A 1 263 ? 14.243 -11.095 -28.524 1.00 93.75 263 VAL A O 1
ATOM 2020 N N . ILE A 1 264 ? 13.031 -11.485 -30.370 1.00 92.88 264 ILE A N 1
ATOM 2021 C CA . ILE A 1 264 ? 11.993 -12.288 -29.697 1.00 92.88 264 ILE A CA 1
ATOM 2022 C C . ILE A 1 264 ? 12.616 -13.503 -28.991 1.00 92.88 264 ILE A C 1
ATOM 2024 O O . ILE A 1 264 ? 12.252 -13.849 -27.863 1.00 92.88 264 ILE A O 1
ATOM 2028 N N . GLY A 1 265 ? 13.591 -14.156 -29.630 1.00 92.44 265 GLY A N 1
ATOM 2029 C CA . GLY A 1 265 ? 14.344 -15.263 -29.045 1.00 92.44 265 GLY A CA 1
ATOM 2030 C C . GLY A 1 265 ? 15.157 -14.861 -27.811 1.00 92.44 265 GLY A C 1
ATOM 2031 O O . GLY A 1 265 ? 15.250 -15.641 -26.861 1.00 92.44 265 GLY A O 1
ATOM 2032 N N . MET A 1 266 ? 15.729 -13.656 -27.804 1.00 91.94 266 MET A N 1
ATOM 2033 C CA . MET A 1 266 ? 16.454 -13.097 -26.663 1.00 91.94 266 MET A CA 1
ATOM 2034 C C . MET A 1 266 ? 15.511 -12.651 -25.547 1.00 91.94 266 MET A C 1
ATOM 2036 O O . MET A 1 266 ? 15.756 -12.990 -24.389 1.00 91.94 266 MET A O 1
ATOM 2040 N N . MET A 1 267 ? 14.395 -12.002 -25.879 1.00 92.69 267 MET A N 1
ATOM 2041 C CA . MET A 1 267 ? 13.340 -11.656 -24.924 1.00 92.69 267 MET A CA 1
ATOM 2042 C C . MET A 1 267 ? 12.830 -12.904 -24.204 1.00 92.69 267 MET A C 1
ATOM 2044 O O . MET A 1 267 ? 12.832 -12.930 -22.981 1.00 92.69 267 MET A O 1
ATOM 2048 N N . GLY A 1 268 ? 12.548 -13.993 -24.929 1.00 91.44 268 GLY A N 1
ATOM 2049 C CA . GLY A 1 268 ? 12.129 -15.269 -24.334 1.00 91.44 268 GLY A CA 1
ATOM 2050 C C . GLY A 1 268 ? 13.167 -15.954 -23.430 1.00 91.44 268 GLY A C 1
ATOM 2051 O O . GLY A 1 268 ? 12.837 -16.908 -22.725 1.00 91.44 268 GLY A O 1
ATOM 2052 N N . LYS A 1 269 ? 14.434 -15.516 -23.448 1.00 89.44 269 LYS A N 1
ATOM 2053 C CA . LYS A 1 269 ? 15.469 -15.971 -22.501 1.00 89.44 269 LYS A CA 1
ATOM 2054 C C . LYS A 1 269 ? 15.576 -15.069 -21.269 1.00 89.44 269 LYS A C 1
ATOM 2056 O O . LYS A 1 269 ? 16.050 -15.550 -20.242 1.00 89.44 269 LYS A O 1
ATOM 2061 N N . LEU A 1 270 ? 15.204 -13.794 -21.392 1.00 88.25 270 LEU A N 1
ATOM 2062 C CA . LEU A 1 270 ? 15.391 -12.758 -20.371 1.00 88.25 270 LEU A CA 1
ATOM 2063 C C . LEU A 1 270 ? 14.102 -12.412 -19.610 1.00 88.25 270 LEU A C 1
ATOM 2065 O O . LEU A 1 270 ? 14.183 -11.893 -18.502 1.00 88.25 270 LEU A O 1
ATOM 2069 N N . CYS A 1 271 ? 12.927 -12.676 -20.183 1.00 89.25 271 CYS A N 1
ATOM 2070 C CA . CYS A 1 271 ? 11.647 -12.312 -19.588 1.00 89.25 271 CYS A CA 1
ATOM 2071 C C . CYS A 1 271 ? 11.258 -13.204 -18.400 1.00 89.25 271 CYS A C 1
ATOM 2073 O O . CYS A 1 271 ? 11.706 -14.346 -18.258 1.00 89.25 271 CYS A O 1
ATOM 2075 N N . ALA A 1 272 ? 10.374 -12.679 -17.550 1.00 88.00 272 ALA A N 1
ATOM 2076 C CA . ALA A 1 272 ? 9.740 -13.453 -16.492 1.00 88.00 272 ALA A CA 1
ATOM 2077 C C . ALA A 1 272 ? 8.718 -14.453 -17.081 1.00 88.00 272 ALA A C 1
ATOM 2079 O O . ALA A 1 272 ? 8.096 -14.147 -18.101 1.00 88.00 272 ALA A O 1
ATOM 2080 N N . PRO A 1 273 ? 8.451 -15.600 -16.421 1.00 89.69 273 PRO A N 1
ATOM 2081 C CA . PRO A 1 273 ? 7.525 -16.623 -16.929 1.00 89.69 273 PRO A CA 1
ATOM 2082 C C . PRO A 1 273 ? 6.099 -16.128 -17.209 1.00 89.69 273 PRO A C 1
ATOM 2084 O O . PRO A 1 273 ? 5.380 -16.711 -18.014 1.00 89.69 273 PRO A O 1
ATOM 2087 N N . VAL A 1 274 ? 5.670 -15.048 -16.549 1.00 89.25 274 VAL A N 1
ATOM 2088 C CA . VAL A 1 274 ? 4.359 -14.420 -16.790 1.00 89.25 274 VAL A CA 1
ATOM 2089 C C . VAL A 1 274 ? 4.221 -13.873 -18.216 1.00 89.25 274 VAL A C 1
ATOM 2091 O O . VAL A 1 274 ? 3.108 -13.785 -18.717 1.00 89.25 274 VAL A O 1
ATOM 2094 N N . ARG A 1 275 ? 5.341 -13.571 -18.885 1.00 93.25 275 ARG A N 1
ATOM 2095 C CA . ARG A 1 275 ? 5.402 -13.035 -20.252 1.00 93.25 275 ARG A CA 1
ATOM 2096 C C . ARG A 1 275 ? 5.540 -14.105 -21.329 1.00 93.25 275 ARG A C 1
ATOM 2098 O O . ARG A 1 275 ? 5.577 -13.779 -22.510 1.00 93.25 275 ARG A O 1
ATOM 2105 N N . ASP A 1 276 ? 5.584 -15.386 -20.961 1.00 91.38 276 ASP A N 1
ATOM 2106 C CA . ASP A 1 276 ? 5.724 -16.479 -21.931 1.00 91.38 276 ASP A CA 1
ATOM 2107 C C . ASP A 1 276 ? 4.545 -16.543 -22.928 1.00 91.38 276 ASP A C 1
ATOM 2109 O O . ASP A 1 276 ? 4.720 -17.035 -24.047 1.00 91.38 276 ASP A O 1
ATOM 2113 N N . SER A 1 277 ? 3.350 -16.063 -22.546 1.00 92.19 277 SER A N 1
ATOM 2114 C CA . SER A 1 277 ? 2.215 -15.871 -23.466 1.00 92.19 277 SER A CA 1
ATOM 2115 C C . SER A 1 277 ? 2.523 -14.811 -24.513 1.00 92.19 277 SER A C 1
ATOM 2117 O O . SER A 1 277 ? 2.417 -15.091 -25.704 1.00 92.19 277 SER A O 1
ATOM 2119 N N . ASP A 1 278 ? 2.993 -13.651 -24.064 1.00 92.12 278 ASP A N 1
ATOM 2120 C CA . ASP A 1 278 ? 3.252 -12.474 -24.889 1.00 92.12 278 ASP A CA 1
ATOM 2121 C C . ASP A 1 278 ? 4.357 -12.800 -25.913 1.00 92.12 278 ASP A C 1
ATOM 2123 O O . ASP A 1 278 ? 4.219 -12.548 -27.106 1.00 92.12 278 ASP A O 1
ATOM 2127 N N . ILE A 1 279 ? 5.415 -13.507 -25.489 1.00 92.69 279 ILE A N 1
ATOM 2128 C CA . ILE A 1 279 ? 6.473 -14.001 -26.389 1.00 92.69 279 ILE A CA 1
ATOM 2129 C C . ILE A 1 279 ? 5.945 -15.014 -27.417 1.00 92.69 279 ILE A C 1
ATOM 2131 O O . ILE A 1 279 ? 6.465 -15.096 -28.532 1.00 92.69 279 ILE A O 1
ATOM 2135 N N . ARG A 1 280 ? 4.943 -15.829 -27.066 1.00 90.62 280 ARG A N 1
ATOM 2136 C CA . ARG A 1 280 ? 4.335 -16.781 -28.008 1.00 90.62 280 ARG A CA 1
ATOM 2137 C C . ARG A 1 280 ? 3.495 -16.057 -29.054 1.00 90.62 280 ARG A C 1
ATOM 2139 O O . ARG A 1 280 ? 3.559 -16.439 -30.219 1.00 90.62 280 ARG A O 1
ATOM 2146 N N . GLU A 1 281 ? 2.757 -15.031 -28.645 1.00 90.69 281 GLU A N 1
ATOM 2147 C CA . GLU A 1 281 ? 1.979 -14.172 -29.540 1.00 90.69 281 GLU A CA 1
ATOM 2148 C C . GLU A 1 281 ? 2.897 -13.418 -30.508 1.00 90.69 281 GLU A C 1
ATOM 2150 O O . GLU A 1 281 ? 2.678 -13.489 -31.715 1.00 90.69 281 GLU A O 1
ATOM 2155 N N . LEU A 1 282 ? 4.014 -12.858 -30.023 1.00 90.25 282 LEU A N 1
ATOM 2156 C CA . LEU A 1 282 ? 5.034 -12.220 -30.868 1.00 90.25 282 LEU A CA 1
ATOM 2157 C C . LEU A 1 282 ? 5.556 -13.129 -31.986 1.00 90.25 282 LEU A C 1
ATOM 2159 O O . LEU A 1 282 ? 5.788 -12.671 -33.100 1.00 90.25 282 LEU A O 1
ATOM 2163 N N . LYS A 1 283 ? 5.742 -14.426 -31.709 1.00 87.19 283 LYS A N 1
ATOM 2164 C CA . LYS A 1 283 ? 6.198 -15.401 -32.717 1.00 87.19 283 LYS A CA 1
ATOM 2165 C C . LYS A 1 283 ? 5.138 -15.727 -33.769 1.00 87.19 283 LYS A C 1
ATOM 2167 O O . LYS A 1 283 ? 5.494 -16.253 -34.819 1.00 87.19 283 LYS A O 1
ATOM 2172 N N . ALA A 1 284 ? 3.863 -15.494 -33.468 1.00 86.06 284 ALA A N 1
ATOM 2173 C CA . ALA A 1 284 ? 2.747 -15.762 -34.369 1.00 86.06 284 ALA A CA 1
ATOM 2174 C C . ALA A 1 284 ? 2.407 -14.558 -35.267 1.00 86.06 284 ALA A C 1
ATOM 2176 O O . ALA A 1 284 ? 1.708 -14.726 -36.268 1.00 86.06 284 ALA A O 1
ATOM 2177 N N . THR A 1 285 ? 2.898 -13.361 -34.936 1.00 84.50 285 THR A N 1
ATOM 2178 C CA . THR A 1 285 ? 2.662 -12.134 -35.704 1.00 84.50 285 THR A CA 1
ATOM 2179 C C . THR A 1 285 ? 3.423 -12.164 -37.034 1.00 84.50 285 THR A C 1
ATOM 2181 O O . THR A 1 285 ? 4.650 -12.198 -37.061 1.00 84.50 285 THR A O 1
ATOM 2184 N N . GLY A 1 286 ? 2.687 -12.157 -38.153 1.00 75.62 286 GLY A N 1
ATOM 2185 C CA . GLY A 1 286 ? 3.259 -12.249 -39.504 1.00 75.62 286 GLY A CA 1
ATOM 2186 C C . GLY A 1 286 ? 3.633 -10.914 -40.161 1.00 75.62 286 GLY A C 1
ATOM 2187 O O . GLY A 1 286 ? 4.450 -10.906 -41.077 1.00 75.62 286 GLY A O 1
ATOM 2188 N N . ASN A 1 287 ? 3.056 -9.789 -39.719 1.00 86.75 287 ASN A N 1
ATOM 2189 C CA . ASN A 1 287 ? 3.422 -8.455 -40.212 1.00 86.75 287 ASN A CA 1
ATOM 2190 C C . ASN A 1 287 ? 4.612 -7.915 -39.403 1.00 86.75 287 ASN A C 1
ATOM 2192 O O . ASN A 1 287 ? 4.544 -7.852 -38.177 1.00 86.75 287 ASN A O 1
ATOM 2196 N N . ILE A 1 288 ? 5.684 -7.507 -40.088 1.00 86.44 288 ILE A N 1
ATOM 2197 C CA . ILE A 1 288 ? 6.922 -7.049 -39.454 1.00 86.44 288 ILE A CA 1
ATOM 2198 C C . ILE A 1 288 ? 6.755 -5.764 -38.632 1.00 86.44 288 ILE A C 1
ATOM 2200 O O . ILE A 1 288 ? 7.317 -5.676 -37.543 1.00 86.44 288 ILE A O 1
ATOM 2204 N N . VAL A 1 289 ? 5.967 -4.790 -39.101 1.00 87.44 289 VAL A N 1
ATOM 2205 C CA . VAL A 1 289 ? 5.754 -3.519 -38.385 1.00 87.44 289 VAL A CA 1
ATOM 2206 C C . VAL A 1 289 ? 4.987 -3.777 -37.093 1.00 87.44 289 VAL A C 1
ATOM 2208 O O . VAL A 1 289 ? 5.390 -3.324 -36.023 1.00 87.44 289 VAL A O 1
ATOM 2211 N N . GLU A 1 290 ? 3.938 -4.596 -37.168 1.00 88.06 290 GLU A N 1
ATOM 2212 C CA . GLU A 1 290 ? 3.173 -5.013 -35.991 1.00 88.06 290 GLU A CA 1
ATOM 2213 C C . GLU A 1 290 ? 4.015 -5.867 -35.033 1.00 88.06 290 GLU A C 1
ATOM 2215 O O . GLU A 1 290 ? 3.924 -5.696 -33.818 1.00 88.06 290 GLU A O 1
ATOM 2220 N N . ALA A 1 291 ? 4.896 -6.732 -35.547 1.00 90.06 291 ALA A N 1
ATOM 2221 C CA . ALA A 1 291 ? 5.828 -7.488 -34.716 1.00 90.06 291 ALA A CA 1
ATOM 2222 C C . ALA A 1 291 ? 6.800 -6.556 -33.972 1.00 90.06 291 ALA A C 1
ATOM 2224 O O . ALA A 1 291 ? 6.975 -6.705 -32.766 1.00 90.06 291 ALA A O 1
ATOM 2225 N N . LEU A 1 292 ? 7.385 -5.561 -34.648 1.00 89.75 292 LEU A N 1
ATOM 2226 C CA . LEU A 1 292 ? 8.272 -4.562 -34.036 1.00 89.75 292 LEU A CA 1
ATOM 2227 C C . LEU A 1 292 ? 7.545 -3.702 -32.992 1.00 89.75 292 LEU A C 1
ATOM 2229 O O . LEU A 1 292 ? 8.083 -3.452 -31.910 1.00 89.75 292 LEU A O 1
ATOM 2233 N N . ARG A 1 293 ? 6.297 -3.317 -33.274 1.00 90.56 293 ARG A N 1
ATOM 2234 C CA . ARG A 1 293 ? 5.431 -2.593 -32.339 1.00 90.56 293 ARG A CA 1
ATOM 2235 C C . ARG A 1 293 ? 5.149 -3.399 -31.078 1.00 90.56 293 ARG A C 1
ATOM 2237 O O . ARG A 1 293 ? 5.303 -2.887 -29.968 1.00 90.56 293 ARG A O 1
ATOM 2244 N N . GLN A 1 294 ? 4.762 -4.662 -31.232 1.00 90.81 294 GLN A N 1
ATOM 2245 C CA . GLN A 1 294 ? 4.507 -5.541 -30.096 1.00 90.81 294 GLN A CA 1
ATOM 2246 C C . GLN A 1 294 ? 5.801 -5.868 -29.334 1.00 90.81 294 GLN A C 1
ATOM 2248 O O . GLN A 1 294 ? 5.778 -5.904 -28.106 1.00 90.81 294 GLN A O 1
ATOM 2253 N N . ILE A 1 295 ? 6.937 -6.056 -30.022 1.00 92.75 295 ILE A N 1
ATOM 2254 C CA . ILE A 1 295 ? 8.257 -6.232 -29.391 1.00 92.75 295 ILE A CA 1
ATOM 2255 C C . ILE A 1 295 ? 8.535 -5.059 -28.456 1.00 92.75 295 ILE A C 1
ATOM 2257 O O . ILE A 1 295 ? 8.850 -5.276 -27.288 1.00 92.75 295 ILE A O 1
ATOM 2261 N N . TYR A 1 296 ? 8.378 -3.826 -28.946 1.00 89.94 296 TYR A N 1
ATOM 2262 C CA . TYR A 1 296 ? 8.624 -2.630 -28.146 1.00 89.94 296 TYR A CA 1
ATOM 2263 C C . TYR A 1 296 ? 7.698 -2.563 -26.925 1.00 89.94 296 TYR A C 1
ATOM 2265 O O . TYR A 1 296 ? 8.155 -2.334 -25.807 1.00 89.94 296 TYR A O 1
ATOM 2273 N N . HIS A 1 297 ? 6.408 -2.859 -27.112 1.00 90.50 297 HIS A N 1
ATOM 2274 C CA . HIS A 1 297 ? 5.446 -2.909 -26.013 1.00 90.50 297 HIS A CA 1
ATOM 2275 C C . HIS A 1 297 ? 5.827 -3.942 -24.939 1.00 90.50 297 HIS A C 1
ATOM 2277 O O . HIS A 1 297 ? 5.837 -3.634 -23.747 1.00 90.50 297 HIS A O 1
ATOM 2283 N N . VAL A 1 298 ? 6.192 -5.162 -25.344 1.00 92.62 298 VAL A N 1
ATOM 2284 C CA . VAL A 1 298 ? 6.604 -6.214 -24.404 1.00 92.62 298 VAL A CA 1
ATOM 2285 C C . VAL A 1 298 ? 7.931 -5.861 -23.727 1.00 92.62 298 VAL A C 1
ATOM 2287 O O . VAL A 1 298 ? 8.095 -6.143 -22.543 1.00 92.62 298 VAL A O 1
ATOM 2290 N N . LEU A 1 299 ? 8.861 -5.193 -24.415 1.00 91.56 299 LEU A N 1
ATOM 2291 C CA . LEU A 1 299 ? 10.091 -4.682 -23.803 1.00 91.56 299 LEU A CA 1
ATOM 2292 C C . LEU A 1 299 ? 9.809 -3.644 -22.706 1.00 91.56 299 LEU A C 1
ATOM 2294 O O . LEU A 1 299 ? 10.470 -3.675 -21.668 1.00 91.56 299 LEU A O 1
ATOM 2298 N N . ASP A 1 300 ? 8.821 -2.767 -22.883 1.00 89.50 300 ASP A N 1
ATOM 2299 C CA . ASP A 1 300 ? 8.409 -1.823 -21.837 1.00 89.50 300 ASP A CA 1
ATOM 2300 C C . ASP A 1 300 ? 7.794 -2.532 -20.624 1.00 89.50 300 ASP A C 1
ATOM 2302 O O . ASP A 1 300 ? 8.138 -2.222 -19.478 1.00 89.50 300 ASP A O 1
ATOM 2306 N N . LEU A 1 301 ? 6.974 -3.560 -20.855 1.00 90.50 301 LEU A N 1
ATOM 2307 C CA . LEU A 1 301 ? 6.469 -4.421 -19.783 1.00 90.50 301 LEU A CA 1
ATOM 2308 C C . LEU A 1 301 ? 7.617 -5.136 -19.051 1.00 90.50 301 LEU A C 1
ATOM 2310 O O . LEU A 1 301 ? 7.640 -5.166 -17.821 1.00 90.50 301 LEU A O 1
ATOM 2314 N N . MET A 1 302 ? 8.618 -5.633 -19.784 1.00 91.31 302 MET A N 1
ATOM 2315 C CA . MET A 1 302 ? 9.812 -6.253 -19.202 1.00 91.31 302 MET A CA 1
ATOM 2316 C C . MET A 1 302 ? 10.631 -5.271 -18.349 1.00 91.31 302 MET A C 1
ATOM 2318 O O . MET A 1 302 ? 11.136 -5.666 -17.297 1.00 91.31 302 MET A O 1
ATOM 2322 N N . LYS A 1 303 ? 10.745 -3.990 -18.740 1.00 89.00 303 LYS A N 1
ATOM 2323 C CA . LYS A 1 303 ? 11.382 -2.954 -17.897 1.00 89.00 303 LYS A CA 1
ATOM 2324 C C . LYS A 1 303 ? 10.656 -2.800 -16.567 1.00 89.00 303 LYS A C 1
ATOM 2326 O O . LYS A 1 303 ? 11.305 -2.736 -15.522 1.00 89.00 303 LYS A O 1
ATOM 2331 N N . MET A 1 304 ? 9.325 -2.776 -16.601 1.00 88.81 304 MET A N 1
ATOM 2332 C CA . MET A 1 304 ? 8.506 -2.692 -15.394 1.00 88.81 304 MET A CA 1
ATOM 2333 C C . MET A 1 304 ? 8.686 -3.931 -14.507 1.00 88.81 304 MET A C 1
ATOM 2335 O O . MET A 1 304 ? 8.876 -3.805 -13.297 1.00 88.81 304 MET A O 1
ATOM 2339 N N . ASP A 1 305 ? 8.705 -5.122 -15.110 1.00 89.88 305 ASP A N 1
ATOM 2340 C CA . ASP A 1 305 ? 8.935 -6.385 -14.406 1.00 89.88 305 ASP A CA 1
ATOM 2341 C C . ASP A 1 305 ? 10.310 -6.384 -13.704 1.00 89.88 305 ASP A C 1
ATOM 2343 O O . ASP A 1 305 ? 10.412 -6.751 -12.531 1.00 89.88 305 ASP A O 1
ATOM 2347 N N . MET A 1 306 ? 11.365 -5.900 -14.375 1.00 87.06 306 MET A N 1
ATOM 2348 C CA . MET A 1 306 ? 12.706 -5.765 -13.786 1.00 87.06 306 MET A CA 1
ATOM 2349 C C . MET A 1 306 ? 12.768 -4.734 -12.657 1.00 87.06 306 MET A C 1
ATOM 2351 O O . MET A 1 306 ? 13.410 -4.986 -11.633 1.00 87.06 306 MET A O 1
ATOM 2355 N N . ALA A 1 307 ? 12.094 -3.592 -12.802 1.00 86.88 307 ALA A N 1
ATOM 2356 C CA . ALA A 1 307 ? 12.025 -2.584 -11.750 1.00 86.88 307 ALA A CA 1
ATOM 2357 C C . ALA A 1 307 ? 11.310 -3.132 -10.502 1.00 86.88 307 ALA A C 1
ATOM 2359 O O . ALA A 1 307 ? 11.838 -3.038 -9.393 1.00 86.88 307 ALA A O 1
ATOM 2360 N N . ASN A 1 308 ? 10.163 -3.791 -10.685 1.00 89.69 308 ASN A N 1
ATOM 2361 C CA . ASN A 1 308 ? 9.407 -4.423 -9.603 1.00 89.69 308 ASN A CA 1
ATOM 2362 C C . ASN A 1 308 ? 10.183 -5.563 -8.930 1.00 89.69 308 ASN A C 1
ATOM 2364 O O . ASN A 1 308 ? 10.177 -5.672 -7.704 1.00 89.69 308 ASN A O 1
ATOM 2368 N N . PHE A 1 309 ? 10.910 -6.375 -9.701 1.00 87.44 309 PHE A N 1
ATOM 2369 C CA . PHE A 1 309 ? 11.799 -7.398 -9.150 1.00 87.44 309 PHE A CA 1
ATOM 2370 C C . PHE A 1 309 ? 12.949 -6.791 -8.336 1.00 87.44 309 PHE A C 1
ATOM 2372 O O . PHE A 1 309 ? 13.269 -7.274 -7.248 1.00 87.44 309 PHE A O 1
ATOM 2379 N N . THR A 1 310 ? 13.549 -5.707 -8.830 1.00 86.38 310 THR A N 1
ATOM 2380 C CA . THR A 1 310 ? 14.613 -4.985 -8.122 1.00 86.38 310 THR A CA 1
ATOM 2381 C C . THR A 1 310 ? 14.096 -4.441 -6.793 1.00 86.38 310 THR A C 1
ATOM 2383 O O . THR A 1 310 ? 14.704 -4.700 -5.757 1.00 86.38 310 THR A O 1
ATOM 2386 N N . ILE A 1 311 ? 12.932 -3.785 -6.794 1.00 87.12 311 ILE A N 1
ATOM 2387 C CA . ILE A 1 311 ? 12.260 -3.314 -5.575 1.00 87.12 311 ILE A CA 1
ATOM 2388 C C . ILE A 1 311 ? 12.034 -4.472 -4.599 1.00 87.12 311 ILE A C 1
ATOM 2390 O O . ILE A 1 311 ? 12.397 -4.374 -3.428 1.00 87.12 311 ILE A O 1
ATOM 2394 N N . TRP A 1 312 ? 11.484 -5.586 -5.085 1.00 88.81 312 TRP A N 1
ATOM 2395 C CA . TRP A 1 312 ? 11.225 -6.766 -4.265 1.00 88.81 312 TRP A CA 1
ATOM 2396 C C . TRP A 1 312 ? 12.508 -7.330 -3.637 1.00 88.81 312 TRP A C 1
ATOM 2398 O O . TRP A 1 312 ? 12.538 -7.590 -2.436 1.00 88.81 312 TRP A O 1
ATOM 2408 N N . SER A 1 313 ? 13.585 -7.466 -4.417 1.00 86.56 313 SER A N 1
ATOM 2409 C CA . SER A 1 313 ? 14.868 -7.992 -3.929 1.00 86.56 313 SER A CA 1
ATOM 2410 C C . SER A 1 313 ? 15.567 -7.067 -2.926 1.00 86.56 313 SER A C 1
ATOM 2412 O O . SER A 1 313 ? 16.216 -7.551 -1.999 1.00 86.56 313 SER A O 1
ATOM 2414 N N . LEU A 1 314 ? 15.417 -5.745 -3.071 1.00 85.19 314 LEU A N 1
ATOM 2415 C CA . LEU A 1 314 ? 16.025 -4.753 -2.181 1.00 85.19 314 LEU A CA 1
ATOM 2416 C C . LEU A 1 314 ? 15.201 -4.492 -0.915 1.00 85.19 314 LEU A C 1
ATOM 2418 O O . LEU A 1 314 ? 15.765 -4.065 0.094 1.00 85.19 314 LEU A O 1
ATOM 2422 N N . ARG A 1 315 ? 13.892 -4.774 -0.925 1.00 88.50 315 ARG A N 1
ATOM 2423 C CA . ARG A 1 315 ? 12.982 -4.517 0.203 1.00 88.50 315 ARG A CA 1
ATOM 2424 C C . ARG A 1 315 ? 13.505 -5.026 1.557 1.00 88.50 315 ARG A C 1
ATOM 2426 O O . ARG A 1 315 ? 13.485 -4.232 2.496 1.00 88.50 315 ARG A O 1
ATOM 2433 N N . PRO A 1 316 ? 14.037 -6.258 1.705 1.00 89.38 316 PRO A N 1
ATOM 2434 C CA . PRO A 1 316 ? 14.547 -6.729 2.997 1.00 89.38 316 PRO A CA 1
ATOM 2435 C C . PRO A 1 316 ? 15.737 -5.914 3.519 1.00 89.38 316 PRO A C 1
ATOM 2437 O O . PRO A 1 316 ? 15.931 -5.800 4.728 1.00 89.38 316 PRO A O 1
ATOM 2440 N N . HIS A 1 317 ? 16.552 -5.355 2.621 1.00 86.62 317 HIS A N 1
ATOM 2441 C CA . HIS A 1 317 ? 17.666 -4.484 2.989 1.00 86.62 317 HIS A CA 1
ATOM 2442 C C . HIS A 1 317 ? 17.156 -3.109 3.420 1.00 86.62 317 HIS A C 1
ATOM 2444 O O . HIS A 1 317 ? 17.572 -2.609 4.465 1.00 86.62 317 HIS A O 1
ATOM 2450 N N . LEU A 1 318 ? 16.194 -2.557 2.673 1.00 86.25 318 LEU A N 1
ATOM 2451 C CA . LEU A 1 318 ? 15.552 -1.288 3.003 1.00 86.25 318 LEU A CA 1
ATOM 2452 C C . LEU A 1 318 ? 14.860 -1.349 4.372 1.00 86.25 318 LEU A C 1
ATOM 2454 O O . LEU A 1 318 ? 15.079 -0.475 5.200 1.00 86.25 318 LEU A O 1
ATOM 2458 N N . GLN A 1 319 ? 14.118 -2.422 4.660 1.00 87.56 319 GLN A N 1
ATOM 2459 C CA . GLN A 1 319 ? 13.439 -2.624 5.947 1.00 87.56 319 GLN A CA 1
ATOM 2460 C C . GLN A 1 319 ? 14.395 -2.589 7.150 1.00 87.56 319 GLN A C 1
ATOM 2462 O O . GLN A 1 319 ? 14.032 -2.074 8.204 1.00 87.56 319 GLN A O 1
ATOM 2467 N N . ARG A 1 320 ? 15.630 -3.092 7.008 1.00 89.25 320 ARG A N 1
ATOM 2468 C CA . ARG A 1 320 ? 16.630 -3.076 8.094 1.00 89.25 320 ARG A CA 1
ATOM 2469 C C . ARG A 1 320 ? 17.162 -1.680 8.401 1.00 89.25 320 ARG A C 1
ATOM 2471 O O . ARG A 1 320 ? 17.581 -1.435 9.526 1.00 89.25 320 ARG A O 1
ATOM 2478 N N . GLN A 1 321 ? 17.194 -0.799 7.405 1.00 89.12 321 GLN A N 1
ATOM 2479 C CA . GLN A 1 321 ? 17.771 0.544 7.521 1.00 89.12 321 GLN A CA 1
ATOM 2480 C C . GLN A 1 321 ? 16.711 1.650 7.560 1.00 89.12 321 GLN A C 1
ATOM 2482 O O . GLN A 1 321 ? 17.062 2.810 7.760 1.00 89.12 321 GLN A O 1
ATOM 2487 N N . LEU A 1 322 ? 15.430 1.298 7.405 1.00 91.25 322 LEU A N 1
ATOM 2488 C CA . LEU A 1 322 ? 14.327 2.241 7.246 1.00 91.25 322 LEU A CA 1
ATOM 2489 C C . LEU A 1 322 ? 14.258 3.259 8.384 1.00 91.25 322 LEU A C 1
ATOM 2491 O O . LEU A 1 322 ? 14.164 4.452 8.126 1.00 91.25 322 LEU A O 1
ATOM 2495 N N . VAL A 1 323 ? 14.359 2.788 9.631 1.00 92.50 323 VAL A N 1
ATOM 2496 C CA . VAL A 1 323 ? 14.237 3.646 10.819 1.00 92.50 323 VAL A CA 1
ATOM 2497 C C . VAL A 1 323 ? 15.291 4.748 10.827 1.00 92.50 323 VAL A C 1
ATOM 2499 O O . VAL A 1 323 ? 14.970 5.904 11.091 1.00 92.50 323 VAL A O 1
ATOM 2502 N N . GLU A 1 324 ? 16.542 4.394 10.533 1.00 91.94 324 GLU A N 1
ATOM 2503 C CA . GLU A 1 324 ? 17.637 5.362 10.505 1.00 91.94 324 GLU A CA 1
ATOM 2504 C C . GLU A 1 324 ? 17.485 6.308 9.313 1.00 91.94 324 GLU A C 1
ATOM 2506 O O . GLU A 1 324 ? 17.566 7.520 9.479 1.00 91.94 324 GLU A O 1
ATOM 2511 N N . TYR A 1 325 ? 17.174 5.764 8.132 1.00 90.06 325 TYR A N 1
ATOM 2512 C CA . TYR A 1 325 ? 16.974 6.551 6.918 1.00 90.06 325 TYR A CA 1
ATOM 2513 C C . TYR A 1 325 ? 15.864 7.599 7.074 1.00 90.06 325 TYR A C 1
ATOM 2515 O O . TYR A 1 325 ? 16.099 8.779 6.814 1.00 90.06 325 TYR A O 1
ATOM 2523 N N . GLU A 1 326 ? 14.672 7.193 7.525 1.00 92.44 326 GLU A N 1
ATOM 2524 C CA . GLU A 1 326 ? 13.546 8.109 7.730 1.00 92.44 326 GLU A CA 1
ATOM 2525 C C . GLU A 1 326 ? 13.871 9.157 8.788 1.00 92.44 326 GLU A C 1
ATOM 2527 O O . GLU A 1 326 ? 13.577 10.333 8.588 1.00 92.44 326 GLU A O 1
ATOM 2532 N N . ARG A 1 327 ? 14.532 8.767 9.884 1.00 92.75 327 ARG A N 1
ATOM 2533 C CA . ARG A 1 327 ? 14.919 9.708 10.936 1.00 92.75 327 ARG A CA 1
ATOM 2534 C C . ARG A 1 327 ? 15.920 10.743 10.430 1.00 92.75 327 ARG A C 1
ATOM 2536 O O . ARG A 1 327 ? 15.716 11.927 10.679 1.00 92.75 327 ARG A O 1
ATOM 2543 N N . THR A 1 328 ? 16.976 10.323 9.729 1.00 91.12 328 THR A N 1
ATOM 2544 C CA . THR A 1 328 ? 17.973 11.247 9.164 1.00 91.12 328 THR A CA 1
ATOM 2545 C C . THR A 1 328 ? 17.319 12.195 8.161 1.00 91.12 328 THR A C 1
ATOM 2547 O O . THR A 1 328 ? 17.501 13.404 8.251 1.00 91.12 328 THR A O 1
ATOM 2550 N N . LYS A 1 329 ? 16.497 11.673 7.242 1.00 88.75 329 LYS A N 1
ATOM 2551 C CA . LYS A 1 329 ? 15.819 12.499 6.234 1.00 88.75 329 LYS A CA 1
ATOM 2552 C C . LYS A 1 329 ? 14.778 13.437 6.821 1.00 88.75 329 LYS A C 1
ATOM 2554 O O . LYS A 1 329 ? 14.672 14.573 6.374 1.00 88.75 329 LYS A O 1
ATOM 2559 N N . PHE A 1 330 ? 14.050 13.010 7.845 1.00 90.00 330 PHE A N 1
ATOM 2560 C CA . PHE A 1 330 ? 13.137 13.897 8.549 1.00 90.00 330 PHE A CA 1
ATOM 2561 C C . PHE A 1 330 ? 13.889 14.988 9.319 1.00 90.00 330 PHE A C 1
ATOM 2563 O O . PHE A 1 330 ? 13.463 16.136 9.305 1.00 90.00 330 PHE A O 1
ATOM 2570 N N . GLN A 1 331 ? 15.036 14.668 9.927 1.00 89.94 331 GLN A N 1
ATOM 2571 C CA . GLN A 1 331 ? 15.893 15.658 10.583 1.00 89.94 331 GLN A CA 1
ATOM 2572 C C . GLN A 1 331 ? 16.396 16.728 9.597 1.00 89.94 331 GLN A C 1
ATOM 2574 O O . GLN A 1 331 ? 16.323 17.909 9.925 1.00 89.94 331 GLN A O 1
ATOM 2579 N N . GLU A 1 332 ? 16.819 16.342 8.387 1.00 88.56 332 GLU A N 1
ATOM 2580 C CA . GLU A 1 332 ? 17.187 17.291 7.318 1.00 88.56 332 GLU A CA 1
ATOM 2581 C C . GLU A 1 332 ? 16.017 18.242 6.981 1.00 88.56 332 GLU A C 1
ATOM 2583 O O . GLU A 1 332 ? 16.202 19.454 6.900 1.00 88.56 332 GLU A O 1
ATOM 2588 N N . ILE A 1 333 ? 14.791 17.714 6.867 1.00 84.81 333 ILE A N 1
ATOM 2589 C CA . ILE A 1 333 ? 13.585 18.522 6.600 1.00 84.81 333 ILE A CA 1
ATOM 2590 C C . ILE A 1 333 ? 13.306 19.510 7.748 1.00 84.81 333 ILE A C 1
ATOM 2592 O O . ILE A 1 333 ? 12.930 20.657 7.506 1.00 84.81 333 ILE A O 1
ATOM 2596 N N . LEU A 1 334 ? 13.501 19.095 9.005 1.00 85.19 334 LEU A N 1
ATOM 2597 C CA . LEU A 1 334 ? 13.302 19.967 10.169 1.00 85.19 334 LEU A CA 1
ATOM 2598 C C . LEU A 1 334 ? 14.352 21.080 10.272 1.00 85.19 334 LEU A C 1
ATOM 2600 O O . LEU A 1 334 ? 14.042 22.164 10.765 1.00 85.19 334 LEU A O 1
ATOM 2604 N N . GLU A 1 335 ? 15.584 20.835 9.825 1.00 85.69 335 GLU A N 1
ATOM 2605 C CA . GLU A 1 335 ? 16.640 21.855 9.783 1.00 85.69 335 GLU A CA 1
ATOM 2606 C C . GLU A 1 335 ? 16.331 22.952 8.757 1.00 85.69 335 GLU A C 1
ATOM 2608 O O . GLU A 1 335 ? 16.595 24.129 9.011 1.00 85.69 335 GLU A O 1
ATOM 2613 N N . GLU A 1 336 ? 15.714 22.583 7.633 1.00 82.00 336 GLU A N 1
ATOM 2614 C CA . GLU A 1 336 ? 15.236 23.520 6.611 1.00 82.00 336 GLU A CA 1
ATOM 2615 C C . GLU A 1 336 ? 13.966 24.276 7.054 1.00 82.00 336 GLU A C 1
ATOM 2617 O O . GLU A 1 336 ? 13.680 25.365 6.554 1.00 82.00 336 GLU A O 1
ATOM 2622 N N . SER A 1 337 ? 13.187 23.727 7.993 1.00 75.88 337 SER A N 1
ATOM 2623 C CA . SER A 1 337 ? 11.916 24.299 8.464 1.00 75.88 337 SER A CA 1
ATOM 2624 C C . SER A 1 337 ? 11.681 24.055 9.968 1.00 75.88 337 SER A C 1
ATOM 2626 O O . SER A 1 337 ? 10.978 23.120 10.350 1.00 75.88 337 SER A O 1
ATOM 2628 N N . PRO A 1 338 ? 12.202 24.921 10.861 1.00 66.19 338 PRO A N 1
ATOM 2629 C CA . PRO A 1 338 ? 12.158 24.699 12.313 1.00 66.19 338 PRO A CA 1
ATOM 2630 C C . PRO A 1 338 ? 10.758 24.778 12.956 1.00 66.19 338 PRO A C 1
ATOM 2632 O O . PRO A 1 338 ? 10.590 24.313 14.082 1.00 66.19 338 PRO A O 1
ATOM 2635 N N . SER A 1 339 ? 9.749 25.327 12.268 1.00 68.75 339 SER A N 1
ATOM 2636 C CA . SER A 1 339 ? 8.337 25.324 12.701 1.00 68.75 339 SER A CA 1
ATOM 2637 C C . SER A 1 339 ? 7.525 24.145 12.139 1.00 68.75 339 SER A C 1
ATOM 2639 O O . SER A 1 339 ? 6.302 24.155 12.180 1.00 68.75 339 SER A O 1
ATOM 2641 N N . ALA A 1 340 ? 8.171 23.118 11.581 1.00 77.19 340 ALA A N 1
ATOM 2642 C CA . ALA A 1 340 ? 7.489 22.021 10.885 1.00 77.19 340 ALA A CA 1
ATOM 2643 C C . ALA A 1 340 ? 6.846 20.951 11.799 1.00 77.19 340 ALA A C 1
ATOM 2645 O O . ALA A 1 340 ? 6.529 19.867 11.320 1.00 77.19 340 ALA A O 1
ATOM 2646 N N . LEU A 1 341 ? 6.687 21.200 13.106 1.00 86.62 341 LEU A N 1
ATOM 2647 C CA . LEU A 1 341 ? 6.100 20.242 14.064 1.00 86.62 341 LEU A CA 1
ATOM 2648 C C . LEU A 1 341 ? 4.922 20.826 14.855 1.00 86.62 341 LEU A C 1
ATOM 2650 O O . LEU A 1 341 ? 4.592 20.326 15.937 1.00 86.62 341 LEU A O 1
ATOM 2654 N N . ASP A 1 342 ? 4.305 21.894 14.360 1.00 89.25 342 ASP A N 1
ATOM 2655 C CA . ASP A 1 342 ? 3.221 22.580 15.059 1.00 89.25 342 ASP A CA 1
ATOM 2656 C C . ASP A 1 342 ? 2.001 21.662 15.222 1.00 89.25 342 ASP A C 1
ATOM 2658 O O . ASP A 1 342 ? 1.453 21.554 16.323 1.00 89.25 342 ASP A O 1
ATOM 2662 N N . GLN A 1 343 ? 1.626 20.912 14.181 1.00 89.38 343 GLN A N 1
ATOM 2663 C CA . GLN A 1 343 ? 0.465 20.017 14.224 1.00 89.38 343 GLN A CA 1
ATOM 2664 C C . GLN A 1 343 ? 0.735 18.804 15.114 1.00 89.38 343 GLN A C 1
ATOM 2666 O O . GLN A 1 343 ? -0.108 18.422 15.926 1.00 89.38 343 GLN A O 1
ATOM 2671 N N . THR A 1 344 ? 1.941 18.239 15.035 1.00 91.81 344 THR A N 1
ATOM 2672 C CA . THR A 1 344 ? 2.397 17.168 15.930 1.00 91.81 344 THR A CA 1
ATOM 2673 C C . THR A 1 344 ? 2.393 17.630 17.389 1.00 91.81 344 THR A C 1
ATOM 2675 O O . THR A 1 344 ? 1.989 16.882 18.284 1.00 91.81 344 THR A O 1
ATOM 2678 N N . THR A 1 345 ? 2.793 18.877 17.646 1.00 92.06 345 THR A N 1
ATOM 2679 C CA . THR A 1 345 ? 2.802 19.455 18.993 1.00 92.06 345 THR A CA 1
ATOM 2680 C C . THR A 1 345 ? 1.386 19.685 19.517 1.00 92.06 345 THR A C 1
ATOM 2682 O O . THR A 1 345 ? 1.108 19.313 20.659 1.00 92.06 345 THR A O 1
ATOM 2685 N N . GLU A 1 346 ? 0.475 20.238 18.707 1.00 91.69 346 GLU A N 1
ATOM 2686 C CA . GLU A 1 346 ? -0.937 20.396 19.085 1.00 91.69 346 GLU A CA 1
ATOM 2687 C C . GLU A 1 346 ? -1.613 19.050 19.354 1.00 91.69 346 GLU A C 1
ATOM 2689 O O . GLU A 1 346 ? -2.250 18.882 20.394 1.00 91.69 346 GLU A O 1
ATOM 2694 N N . TRP A 1 347 ? -1.400 18.063 18.484 1.00 93.88 347 TRP A N 1
ATOM 2695 C CA . TRP A 1 347 ? -1.945 16.715 18.636 1.00 93.88 347 TRP A CA 1
ATOM 2696 C C . TRP A 1 347 ? -1.526 16.056 19.958 1.00 93.88 347 TRP A C 1
ATOM 2698 O O . TRP A 1 347 ? -2.358 15.496 20.676 1.00 93.88 347 TRP A O 1
ATOM 2708 N N . ILE A 1 348 ? -0.250 16.171 20.345 1.00 92.81 348 ILE A N 1
ATOM 2709 C CA . ILE A 1 348 ? 0.224 15.669 21.644 1.00 92.81 348 ILE A CA 1
ATOM 2710 C C . ILE A 1 348 ? -0.349 16.506 22.796 1.00 92.81 348 ILE A C 1
ATOM 2712 O O . ILE A 1 348 ? -0.770 15.947 23.812 1.00 92.81 348 ILE A O 1
ATOM 2716 N N . ARG A 1 349 ? -0.402 17.836 22.651 1.00 91.25 349 ARG A N 1
ATOM 2717 C CA . ARG A 1 349 ? -0.915 18.751 23.681 1.00 91.25 349 ARG A CA 1
ATOM 2718 C C . ARG A 1 349 ? -2.386 18.489 24.008 1.00 91.25 349 ARG A C 1
ATOM 2720 O O . ARG A 1 349 ? -2.745 18.545 25.183 1.00 91.25 349 ARG A O 1
ATOM 2727 N N . GLU A 1 350 ? -3.226 18.192 23.017 1.00 90.44 350 GLU A N 1
ATOM 2728 C CA . GLU A 1 350 ? -4.627 17.801 23.232 1.00 90.44 350 GLU A CA 1
ATOM 2729 C C . GLU A 1 350 ? -4.727 16.590 24.177 1.00 90.44 350 GLU A C 1
ATOM 2731 O O . GLU A 1 350 ? -5.520 16.594 25.118 1.00 90.44 350 GLU A O 1
ATOM 2736 N N . SER A 1 351 ? -3.890 15.567 23.985 1.00 89.19 351 SER A N 1
ATOM 2737 C CA . SER A 1 351 ? -3.859 14.384 24.859 1.00 89.19 351 SER A CA 1
ATOM 2738 C C . SER A 1 351 ? -3.272 14.659 26.239 1.00 89.19 351 SER A C 1
ATOM 2740 O O . SER A 1 351 ? -3.775 14.124 27.222 1.00 89.19 351 SER A O 1
ATOM 2742 N N . VAL A 1 352 ? -2.251 15.517 26.347 1.00 87.81 352 VAL A N 1
ATOM 2743 C CA . VAL A 1 352 ? -1.717 15.948 27.653 1.00 87.81 352 VAL A CA 1
ATOM 2744 C C . VAL A 1 352 ? -2.804 16.644 28.473 1.00 87.81 352 VAL A C 1
ATOM 2746 O O . VAL A 1 352 ? -2.963 16.344 29.654 1.00 87.81 352 VAL A O 1
ATOM 2749 N N . LYS A 1 353 ? -3.568 17.555 27.855 1.00 87.12 353 LYS A N 1
ATOM 2750 C CA . LYS A 1 353 ? -4.652 18.285 28.527 1.00 87.12 353 LYS A CA 1
ATOM 2751 C C . LYS A 1 353 ? -5.737 17.339 29.038 1.00 87.12 353 LYS A C 1
ATOM 2753 O O . LYS A 1 353 ? -6.141 17.461 30.187 1.00 87.12 353 LYS A O 1
ATOM 2758 N N . GLU A 1 354 ? -6.182 16.393 28.216 1.00 85.00 354 GLU A N 1
ATOM 2759 C CA . GLU A 1 354 ? -7.202 15.418 28.622 1.00 85.00 354 GLU A CA 1
ATOM 2760 C C . GLU A 1 354 ? -6.732 14.496 29.751 1.00 85.00 354 GLU A C 1
ATOM 2762 O O . GLU A 1 354 ? -7.483 14.262 30.696 1.00 85.00 354 GLU A O 1
ATOM 2767 N N . GLU A 1 355 ? -5.489 14.014 29.704 1.00 82.81 355 GLU A N 1
ATOM 2768 C CA . GLU A 1 355 ? -4.941 13.179 30.779 1.00 82.81 355 GLU A CA 1
ATOM 2769 C C . GLU A 1 355 ? -4.711 13.974 32.073 1.00 82.81 355 GLU A C 1
ATOM 2771 O O . GLU A 1 355 ? -4.862 13.447 33.171 1.00 82.81 355 GLU A O 1
ATOM 2776 N N . LEU A 1 356 ? -4.393 15.267 31.978 1.00 81.00 356 LEU A N 1
ATOM 2777 C CA . LEU A 1 356 ? -4.304 16.126 33.157 1.00 81.00 356 LEU A CA 1
ATOM 2778 C C . LEU A 1 356 ? -5.687 16.373 33.783 1.00 81.00 356 LEU A C 1
ATOM 2780 O O . LEU A 1 356 ? -5.814 16.369 35.008 1.00 81.00 356 LEU A O 1
ATOM 2784 N N . LEU A 1 357 ? -6.721 16.557 32.954 1.00 80.38 357 LEU A N 1
ATOM 2785 C CA . LEU A 1 357 ? -8.107 16.703 33.407 1.00 80.38 357 LEU A CA 1
ATOM 2786 C C . LEU A 1 357 ? -8.617 15.420 34.080 1.00 80.38 357 LEU A C 1
ATOM 2788 O O . LEU A 1 357 ? -9.204 15.500 35.157 1.00 80.38 357 LEU A O 1
ATOM 2792 N N . SER A 1 358 ? -8.333 14.244 33.512 1.00 74.88 358 SER A N 1
ATOM 2793 C CA . SER A 1 358 ? -8.741 12.960 34.102 1.00 74.88 358 SER A CA 1
ATOM 2794 C C . SER A 1 358 ? -8.041 12.674 35.439 1.00 74.88 358 SER A C 1
ATOM 2796 O O . SER A 1 358 ? -8.658 12.147 36.365 1.00 74.88 358 SER A O 1
ATOM 2798 N N . LEU A 1 359 ? -6.775 13.081 35.590 1.00 68.19 359 LEU A N 1
ATOM 2799 C CA . LEU A 1 359 ? -6.059 13.012 36.867 1.00 68.19 359 LEU A CA 1
ATOM 2800 C C . LEU A 1 359 ? -6.592 14.011 37.899 1.00 68.19 359 LEU A C 1
ATOM 2802 O O . LEU A 1 359 ? -6.609 13.694 39.086 1.00 68.19 359 LEU A O 1
ATOM 2806 N N . SER A 1 360 ? -7.041 15.194 37.471 1.00 58.72 360 SER A N 1
ATOM 2807 C CA . SER A 1 360 ? -7.635 16.199 38.362 1.00 58.72 360 SER A CA 1
ATOM 2808 C C . SER A 1 360 ? -8.982 15.760 38.945 1.00 58.72 360 SER A C 1
ATOM 2810 O O . SER A 1 360 ? -9.341 16.219 40.026 1.00 58.72 360 SER A O 1
ATOM 2812 N N . GLU A 1 361 ? -9.727 14.884 38.264 1.00 59.19 361 GLU A N 1
ATOM 2813 C CA . GLU A 1 361 ? -10.944 14.267 38.814 1.00 59.19 361 GLU A CA 1
ATOM 2814 C C . GLU A 1 361 ? -10.632 13.153 39.831 1.00 59.19 361 GLU A C 1
ATOM 2816 O O . GLU A 1 361 ? -11.443 12.877 40.715 1.00 59.19 361 GLU A O 1
ATOM 2821 N N . ALA A 1 362 ? -9.455 12.525 39.734 1.00 56.50 362 ALA A N 1
ATOM 2822 C CA . ALA A 1 362 ? -9.050 11.393 40.570 1.00 56.50 362 ALA A CA 1
ATOM 2823 C C . ALA A 1 362 ? -8.126 11.764 41.751 1.00 56.50 362 ALA A C 1
ATOM 2825 O O . ALA A 1 362 ? -8.024 10.990 42.704 1.00 56.50 362 ALA A O 1
ATOM 2826 N N . ALA A 1 363 ? -7.443 12.915 41.713 1.00 49.88 363 ALA A N 1
ATOM 2827 C CA . ALA A 1 363 ? -6.443 13.320 42.704 1.00 49.88 363 ALA A CA 1
ATOM 2828 C C . ALA A 1 363 ? -6.592 14.790 43.147 1.00 49.88 363 ALA A C 1
ATOM 2830 O O . ALA A 1 363 ? -6.900 15.671 42.353 1.00 49.88 363 ALA A O 1
ATOM 2831 N N . LEU A 1 364 ? -6.294 15.066 44.426 1.00 53.28 364 LEU A N 1
ATOM 2832 C CA . LEU A 1 364 ? -6.394 16.398 45.053 1.00 53.28 364 LEU A CA 1
ATOM 2833 C C . LEU A 1 364 ? -5.309 17.398 44.593 1.00 53.28 364 LEU A C 1
ATOM 2835 O O . LEU A 1 364 ? -5.425 18.588 44.877 1.00 53.28 364 LEU A O 1
ATOM 2839 N N . THR A 1 365 ? -4.266 16.943 43.885 1.00 50.06 365 THR A N 1
ATOM 2840 C CA . THR A 1 365 ? -3.222 17.792 43.284 1.00 50.06 365 THR A CA 1
ATOM 2841 C C . THR A 1 365 ? -2.752 17.216 41.935 1.00 50.06 365 THR A C 1
ATOM 2843 O O . THR A 1 365 ? -2.033 16.214 41.902 1.00 50.06 365 THR A O 1
ATOM 2846 N N . PRO A 1 366 ? -3.124 17.814 40.788 1.00 50.41 366 PRO A N 1
ATOM 2847 C CA . PRO A 1 366 ? -2.638 17.370 39.487 1.00 50.41 366 PRO A CA 1
ATOM 2848 C C . PRO A 1 366 ? -1.194 17.850 39.297 1.00 50.41 366 PRO A C 1
ATOM 2850 O O . PRO A 1 366 ? -0.935 19.048 39.195 1.00 50.41 366 PRO A O 1
ATOM 2853 N N . ARG A 1 367 ? -0.231 16.924 39.256 1.00 55.91 367 ARG A N 1
ATOM 2854 C CA . ARG A 1 367 ? 1.171 17.237 38.945 1.00 55.91 367 ARG A CA 1
ATOM 2855 C C . ARG A 1 367 ? 1.554 16.579 37.623 1.00 55.91 367 ARG A C 1
ATOM 2857 O O . ARG A 1 367 ? 1.402 15.368 37.479 1.00 55.91 367 ARG A O 1
ATOM 2864 N N . ALA A 1 368 ? 2.066 17.371 36.678 1.00 58.41 368 ALA A N 1
ATOM 2865 C CA . ALA A 1 368 ? 2.512 16.901 35.359 1.00 58.41 368 ALA A CA 1
ATOM 2866 C C . ALA A 1 368 ? 3.570 15.780 35.445 1.00 58.41 368 ALA A C 1
ATOM 2868 O O . ALA A 1 368 ? 3.664 14.942 34.555 1.00 58.41 368 ALA A O 1
ATOM 2869 N N . GLU A 1 369 ? 4.301 15.717 36.562 1.00 57.03 369 GLU A N 1
ATOM 2870 C CA . GLU A 1 369 ? 5.296 14.688 36.894 1.00 57.03 369 GLU A CA 1
ATOM 2871 C C . GLU A 1 369 ? 4.713 13.264 37.030 1.00 57.03 369 GLU A C 1
ATOM 2873 O O . GLU A 1 369 ? 5.462 12.295 36.943 1.00 57.03 369 GLU A O 1
ATOM 2878 N N . ASN A 1 370 ? 3.392 13.116 37.200 1.00 62.53 370 ASN A N 1
ATOM 2879 C CA . ASN A 1 370 ? 2.727 11.810 37.323 1.00 62.53 370 ASN A CA 1
ATOM 2880 C C . ASN A 1 370 ? 2.256 11.227 35.976 1.00 62.53 370 ASN A C 1
ATOM 2882 O O . ASN A 1 370 ? 1.776 10.092 35.929 1.00 62.53 370 ASN A O 1
ATOM 2886 N N . LEU A 1 371 ? 2.358 11.983 34.877 1.00 73.31 371 LEU A N 1
ATOM 2887 C CA . LEU A 1 371 ? 1.922 11.532 33.556 1.00 73.31 371 LEU A CA 1
ATOM 2888 C C . LEU A 1 371 ? 2.986 10.640 32.916 1.00 73.31 371 LEU A C 1
ATOM 2890 O O . LEU A 1 371 ? 4.118 11.058 32.688 1.00 73.31 371 LEU A O 1
ATOM 2894 N N . SER A 1 372 ? 2.607 9.413 32.555 1.00 82.62 372 SER A N 1
ATOM 2895 C CA . SER A 1 372 ? 3.464 8.543 31.747 1.00 82.62 372 SER A CA 1
ATOM 2896 C C . SER A 1 372 ? 3.532 9.074 30.305 1.00 82.62 372 SER A C 1
ATOM 2898 O O . SER A 1 372 ? 2.503 9.076 29.622 1.00 82.62 372 SER A O 1
ATOM 2900 N N . PRO A 1 373 ? 4.717 9.454 29.779 1.00 84.88 373 PRO A N 1
ATOM 2901 C CA . PRO A 1 373 ? 4.849 9.947 28.404 1.00 84.88 373 PRO A CA 1
ATOM 2902 C C . PRO A 1 373 ? 4.357 8.935 27.360 1.00 84.88 373 PRO A C 1
ATOM 2904 O O . PRO A 1 373 ? 3.768 9.306 26.348 1.00 84.88 373 PRO A O 1
ATOM 2907 N N . ARG A 1 374 ? 4.541 7.635 27.634 1.00 84.38 374 ARG A N 1
ATOM 2908 C CA . ARG A 1 374 ? 4.027 6.550 26.785 1.00 84.38 374 ARG A CA 1
ATOM 2909 C C . ARG A 1 374 ? 2.503 6.481 26.791 1.00 84.38 374 ARG A C 1
ATOM 2911 O O . ARG A 1 374 ? 1.913 6.244 25.746 1.00 84.38 374 ARG A O 1
ATOM 2918 N N . LEU A 1 375 ? 1.870 6.693 27.946 1.00 85.56 375 LEU A N 1
ATOM 2919 C CA . LEU A 1 375 ? 0.411 6.700 28.049 1.00 85.56 375 LEU A CA 1
ATOM 2920 C C . LEU A 1 375 ? -0.184 7.861 27.246 1.00 85.56 375 LEU A C 1
ATOM 2922 O O . LEU A 1 375 ? -1.123 7.648 26.483 1.00 85.56 375 LEU A O 1
ATOM 2926 N N . VAL A 1 376 ? 0.402 9.057 27.371 1.00 89.19 376 VAL A N 1
ATOM 2927 C CA . VAL A 1 376 ? -0.000 10.238 26.595 1.00 89.19 376 VAL A CA 1
ATOM 2928 C C . VAL A 1 376 ? 0.089 9.949 25.098 1.00 89.19 376 VAL A C 1
ATOM 2930 O O . VAL A 1 376 ? -0.899 10.136 24.397 1.00 89.19 376 VAL A O 1
ATOM 2933 N N . LEU A 1 377 ? 1.225 9.428 24.617 1.00 89.94 377 LEU A N 1
ATOM 2934 C CA . LEU A 1 377 ? 1.395 9.087 23.200 1.00 89.94 377 LEU A CA 1
ATOM 2935 C C . LEU A 1 377 ? 0.401 8.024 22.730 1.00 89.94 377 LEU A C 1
ATOM 2937 O O . LEU A 1 377 ? -0.240 8.216 21.701 1.00 89.94 377 LEU A O 1
ATOM 2941 N N . ASN A 1 378 ? 0.220 6.937 23.485 1.00 90.31 378 ASN A N 1
ATOM 2942 C CA . ASN A 1 378 ? -0.745 5.894 23.134 1.00 90.31 378 ASN A CA 1
ATOM 2943 C C . ASN A 1 378 ? -2.162 6.467 23.011 1.00 90.31 378 ASN A C 1
ATOM 2945 O O . ASN A 1 378 ? -2.865 6.155 22.054 1.00 90.31 378 ASN A O 1
ATOM 2949 N N . ASN A 1 379 ? -2.570 7.340 23.935 1.00 89.56 379 ASN A N 1
ATOM 2950 C CA . ASN A 1 379 ? -3.861 8.016 23.844 1.00 89.56 379 ASN A CA 1
ATOM 2951 C C . ASN A 1 379 ? -3.934 8.955 22.627 1.00 89.56 379 ASN A C 1
ATOM 2953 O O . ASN A 1 379 ? -4.953 8.952 21.940 1.00 89.56 379 ASN A O 1
ATOM 2957 N N . SER A 1 380 ? -2.861 9.684 22.298 1.00 91.81 380 SER A N 1
ATOM 2958 C CA . SER A 1 380 ? -2.797 10.490 21.070 1.00 91.81 380 SER A CA 1
ATOM 2959 C C . SER A 1 380 ? -3.013 9.643 19.815 1.00 91.81 380 SER A C 1
ATOM 2961 O O . SER A 1 380 ? -3.801 10.025 18.950 1.00 91.81 380 SER A O 1
ATOM 2963 N N . TYR A 1 381 ? -2.389 8.465 19.726 1.00 93.44 381 TYR A N 1
ATOM 2964 C CA . TYR A 1 381 ? -2.615 7.541 18.611 1.00 93.44 381 TYR A CA 1
ATOM 2965 C C . TYR A 1 381 ? -4.054 7.025 18.568 1.00 93.44 381 TYR A C 1
ATOM 2967 O O . TYR A 1 381 ? -4.645 6.968 17.494 1.00 93.44 381 TYR A O 1
ATOM 2975 N N . LEU A 1 382 ? -4.658 6.689 19.711 1.00 91.88 382 LEU A N 1
ATOM 2976 C CA . LEU A 1 382 ? -6.049 6.215 19.755 1.00 91.88 382 LEU A CA 1
ATOM 2977 C C . LEU A 1 382 ? -7.049 7.256 19.236 1.00 91.88 382 LEU A C 1
ATOM 2979 O O . LEU A 1 382 ? -8.047 6.878 18.620 1.00 91.88 382 LEU A O 1
ATOM 2983 N N . LYS A 1 383 ? -6.770 8.553 19.418 1.00 91.25 383 LYS A N 1
ATOM 2984 C CA . LYS A 1 383 ? -7.588 9.631 18.839 1.00 91.25 383 LYS A CA 1
ATOM 2985 C C . LYS A 1 383 ? -7.575 9.631 17.314 1.00 91.25 383 LYS A C 1
ATOM 2987 O O . LYS A 1 383 ? -8.563 10.043 16.711 1.00 91.25 383 LYS A O 1
ATOM 2992 N N . LEU A 1 384 ? -6.516 9.117 16.682 1.00 92.69 384 LEU A N 1
ATOM 2993 C CA . LEU A 1 384 ? -6.450 9.020 15.221 1.00 92.69 384 LEU A CA 1
ATOM 2994 C C . LEU A 1 384 ? -7.544 8.097 14.662 1.00 92.69 384 LEU A C 1
ATOM 2996 O O . LEU A 1 384 ? -8.083 8.355 13.594 1.00 92.69 384 LEU A O 1
ATOM 3000 N N . LEU A 1 385 ? -7.964 7.081 15.427 1.00 90.12 385 LEU A N 1
ATOM 3001 C CA . LEU A 1 385 ? -9.064 6.179 15.052 1.00 90.12 385 LEU A CA 1
ATOM 3002 C C . LEU A 1 385 ? -10.451 6.849 15.068 1.00 90.12 385 LEU A C 1
ATOM 3004 O O . LEU A 1 385 ? -11.444 6.233 14.675 1.00 90.12 385 LEU A O 1
ATOM 3008 N N . GLN A 1 386 ? -10.543 8.078 15.576 1.00 87.62 386 GLN A N 1
ATOM 3009 C CA . GLN A 1 386 ? -11.744 8.917 15.579 1.00 87.62 386 GLN A CA 1
ATOM 3010 C C . GLN A 1 386 ? -11.491 10.258 14.866 1.00 87.62 386 GLN A C 1
ATOM 3012 O O . GLN A 1 386 ? -12.274 11.195 15.011 1.00 87.62 386 GLN A O 1
ATOM 3017 N N . TRP A 1 387 ? -10.399 10.362 14.104 1.00 88.19 387 TRP A N 1
ATOM 3018 C CA . TRP A 1 387 ? -9.979 11.606 13.470 1.00 88.19 387 TRP A CA 1
ATOM 3019 C C . TRP A 1 387 ? -10.885 12.004 12.308 1.00 88.19 387 TRP A C 1
ATOM 3021 O O . TRP A 1 387 ? -11.321 11.165 11.515 1.00 88.19 387 TRP A O 1
ATOM 3031 N N . ASP A 1 388 ? -11.116 13.309 12.166 1.00 85.75 388 ASP A N 1
ATOM 3032 C CA . ASP A 1 388 ? -11.780 13.867 10.991 1.00 85.75 388 ASP A CA 1
ATOM 3033 C C . ASP A 1 388 ? -10.746 14.208 9.912 1.00 85.75 388 ASP A C 1
ATOM 3035 O O . ASP A 1 388 ? -10.312 15.353 9.773 1.00 85.75 388 ASP A O 1
ATOM 3039 N N . TYR A 1 389 ? -10.388 13.196 9.119 1.00 85.44 389 TYR A N 1
ATOM 3040 C CA . TYR A 1 389 ? -9.455 13.296 7.989 1.00 85.44 389 TYR A CA 1
ATOM 3041 C C . TYR A 1 389 ? -9.895 14.277 6.883 1.00 85.44 389 TYR A C 1
ATOM 3043 O O . TYR A 1 389 ? -9.153 14.486 5.930 1.00 85.44 389 TYR A O 1
ATOM 3051 N N . GLN A 1 390 ? -11.104 14.848 6.949 1.00 82.31 390 GLN A N 1
ATOM 3052 C CA . GLN A 1 390 ? -11.586 15.832 5.973 1.00 82.31 390 GLN A CA 1
ATOM 3053 C C . GLN A 1 390 ? -11.399 17.277 6.438 1.00 82.31 390 GLN A C 1
ATOM 3055 O O . GLN A 1 390 ? -11.421 18.183 5.606 1.00 82.31 390 GLN A O 1
ATOM 3060 N N . ARG A 1 391 ? -11.300 17.503 7.751 1.00 83.75 391 ARG A N 1
ATOM 3061 C CA . ARG A 1 391 ? -11.281 18.850 8.343 1.00 83.75 391 ARG A CA 1
ATOM 3062 C C . ARG A 1 391 ? -10.029 19.151 9.145 1.00 83.75 391 ARG A C 1
ATOM 3064 O O . ARG A 1 391 ? -9.727 20.324 9.336 1.00 83.75 391 ARG A O 1
ATOM 3071 N N . ARG A 1 392 ? -9.361 18.125 9.670 1.00 87.69 392 ARG A N 1
ATOM 3072 C CA . ARG A 1 392 ? -8.171 18.273 10.503 1.00 87.69 392 ARG A CA 1
ATOM 3073 C C . ARG A 1 392 ? -6.946 17.775 9.756 1.00 87.69 392 ARG A C 1
ATOM 3075 O O . ARG A 1 392 ? -6.930 16.632 9.298 1.00 87.69 392 ARG A O 1
ATOM 3082 N N . ASP A 1 393 ? -5.920 18.614 9.719 1.00 88.06 393 ASP A N 1
ATOM 3083 C CA . ASP A 1 393 ? -4.614 18.238 9.193 1.00 88.06 393 ASP A CA 1
ATOM 3084 C C . ASP A 1 393 ? -3.979 17.150 10.066 1.00 88.06 393 ASP A C 1
ATOM 3086 O O . ASP A 1 393 ? -4.181 17.104 11.283 1.00 88.06 393 ASP A O 1
ATOM 3090 N N . LEU A 1 394 ? -3.264 16.224 9.431 1.00 90.75 394 LEU A N 1
ATOM 3091 C CA . LEU A 1 394 ? -2.582 15.140 10.130 1.00 90.75 394 LEU A CA 1
ATOM 3092 C C . LEU A 1 394 ? -1.247 15.623 10.695 1.00 90.75 394 LEU A C 1
ATOM 3094 O O . LEU A 1 394 ? -0.543 16.335 9.987 1.00 90.75 394 LEU A O 1
ATOM 3098 N N . PRO A 1 395 ? -0.840 15.153 11.892 1.00 92.38 395 PRO A N 1
ATOM 3099 C CA . PRO A 1 395 ? 0.500 15.409 12.411 1.00 92.38 395 PRO A CA 1
ATOM 3100 C C . PRO A 1 395 ? 1.567 15.139 11.349 1.00 92.38 395 PRO A C 1
ATOM 3102 O O . PRO A 1 395 ? 1.516 14.112 10.672 1.00 92.38 395 PRO A O 1
ATOM 3105 N N . GLU A 1 396 ? 2.551 16.028 11.226 1.00 91.38 396 GLU A N 1
ATOM 3106 C CA . GLU A 1 396 ? 3.568 15.982 10.165 1.00 91.38 396 GLU A CA 1
ATOM 3107 C C . GLU A 1 396 ? 4.339 14.652 10.175 1.00 91.38 396 GLU A C 1
ATOM 3109 O O . GLU A 1 396 ? 4.667 14.085 9.135 1.00 91.38 396 GLU A O 1
ATOM 3114 N N . THR A 1 397 ? 4.538 14.104 11.372 1.00 92.25 397 THR A N 1
ATOM 3115 C CA . THR A 1 397 ? 5.149 12.793 11.641 1.00 92.25 397 THR A CA 1
ATOM 3116 C C . THR A 1 397 ? 4.325 11.587 11.169 1.00 92.25 397 THR A C 1
ATOM 3118 O O . THR A 1 397 ? 4.836 10.472 11.165 1.00 92.25 397 THR A O 1
ATOM 3121 N N . LEU A 1 398 ? 3.061 11.774 10.782 1.00 92.88 398 LEU A N 1
ATOM 3122 C CA . LEU A 1 398 ? 2.123 10.721 10.368 1.00 92.88 398 LEU A CA 1
ATOM 3123 C C . LEU A 1 398 ? 1.614 10.891 8.931 1.00 92.88 398 LEU A C 1
ATOM 3125 O O . LEU A 1 398 ? 0.789 10.097 8.480 1.00 92.88 398 LEU A O 1
ATOM 3129 N N . VAL A 1 399 ? 2.101 11.897 8.200 1.00 90.38 399 VAL A N 1
ATOM 3130 C CA . VAL A 1 399 ? 1.665 12.191 6.824 1.00 90.38 399 VAL A CA 1
ATOM 3131 C C . VAL A 1 399 ? 1.913 11.010 5.883 1.00 90.38 399 VAL A C 1
ATOM 3133 O O . VAL A 1 399 ? 1.049 10.694 5.067 1.00 90.38 399 VAL A O 1
ATOM 3136 N N . THR A 1 400 ? 3.042 10.311 6.031 1.00 90.50 400 THR A N 1
ATOM 3137 C CA . THR A 1 400 ? 3.381 9.114 5.240 1.00 90.50 400 THR A CA 1
ATOM 3138 C C . THR A 1 400 ? 2.366 7.984 5.415 1.00 90.50 400 THR A C 1
ATOM 3140 O O . THR A 1 400 ? 1.984 7.338 4.444 1.00 90.50 400 THR A O 1
ATOM 3143 N N . ASP A 1 401 ? 1.870 7.783 6.635 1.00 93.06 401 ASP A N 1
ATOM 3144 C CA . ASP A 1 401 ? 0.885 6.754 6.985 1.00 93.06 401 ASP A CA 1
ATOM 3145 C C . ASP A 1 401 ? -0.575 7.239 6.895 1.00 93.06 401 ASP A C 1
ATOM 3147 O O . ASP A 1 401 ? -1.507 6.479 7.178 1.00 93.06 401 ASP A O 1
ATOM 3151 N N . GLY A 1 402 ? -0.809 8.491 6.489 1.00 91.38 402 GLY A N 1
ATOM 3152 C CA . GLY A 1 402 ? -2.114 9.147 6.584 1.00 91.38 402 GLY A CA 1
ATOM 3153 C C . GLY A 1 402 ? -3.245 8.394 5.882 1.00 91.38 402 GLY A C 1
ATOM 3154 O O . GLY A 1 402 ? -4.286 8.131 6.489 1.00 91.38 402 GLY A O 1
ATOM 3155 N N . MET A 1 403 ? -3.017 7.965 4.637 1.00 90.31 403 MET A N 1
ATOM 3156 C CA . MET A 1 403 ? -3.998 7.186 3.868 1.00 90.31 403 MET A CA 1
ATOM 3157 C C . MET A 1 403 ? -4.292 5.829 4.519 1.00 90.31 403 MET A C 1
ATOM 3159 O O . MET A 1 403 ? -5.449 5.420 4.607 1.00 90.31 403 MET A O 1
ATOM 3163 N N . ARG A 1 404 ? -3.266 5.144 5.043 1.00 92.44 404 ARG A N 1
ATOM 3164 C CA . ARG A 1 404 ? -3.430 3.839 5.707 1.00 92.44 404 ARG A CA 1
ATOM 3165 C C . ARG A 1 404 ? -4.240 3.977 6.992 1.00 92.44 404 ARG A C 1
ATOM 3167 O O . ARG A 1 404 ? -5.130 3.169 7.250 1.00 92.44 404 ARG A O 1
ATOM 3174 N N . LEU A 1 405 ? -3.974 5.018 7.779 1.00 94.00 405 LEU A N 1
ATOM 3175 C CA . LEU A 1 405 ? -4.729 5.325 8.993 1.00 94.00 405 LEU A CA 1
ATOM 3176 C C . LEU A 1 405 ? -6.191 5.680 8.681 1.00 94.00 405 LEU A C 1
ATOM 3178 O O . LEU A 1 405 ? -7.097 5.225 9.385 1.00 94.00 405 LEU A O 1
ATOM 3182 N N . GLN A 1 406 ? -6.439 6.426 7.601 1.00 92.75 406 GLN A N 1
ATOM 3183 C CA . GLN A 1 406 ? -7.790 6.738 7.135 1.00 92.75 406 GLN A CA 1
ATOM 3184 C C . GLN A 1 406 ? -8.552 5.469 6.720 1.00 92.75 406 GLN A C 1
ATOM 3186 O O . GLN A 1 406 ? -9.694 5.266 7.141 1.00 92.75 406 GLN A O 1
ATOM 3191 N N . GLU A 1 407 ? -7.923 4.580 5.947 1.00 91.69 407 GLU A N 1
ATOM 3192 C CA . GLU A 1 407 ? -8.513 3.296 5.556 1.00 91.69 407 GLU A CA 1
ATOM 3193 C C . GLU A 1 407 ? -8.803 2.395 6.764 1.00 91.69 407 GLU A C 1
ATOM 3195 O O . GLU A 1 407 ? -9.876 1.789 6.845 1.00 91.69 407 GLU A O 1
ATOM 3200 N N . LEU A 1 408 ? -7.872 2.314 7.722 1.00 93.06 408 LEU A N 1
ATOM 3201 C CA . LEU A 1 408 ? -8.059 1.568 8.968 1.00 93.06 408 LEU A CA 1
ATOM 3202 C C . LEU A 1 408 ? -9.232 2.125 9.773 1.00 93.06 408 LEU A C 1
ATOM 3204 O O . LEU A 1 408 ? -10.064 1.356 10.250 1.00 93.06 408 LEU A O 1
ATOM 3208 N N . THR A 1 409 ? -9.350 3.448 9.870 1.00 92.75 409 THR A N 1
ATOM 3209 C CA . THR A 1 409 ? -10.471 4.111 10.545 1.00 92.75 409 THR A CA 1
ATOM 3210 C C . THR A 1 409 ? -11.801 3.812 9.849 1.00 92.75 409 THR A C 1
ATOM 3212 O O . THR A 1 409 ? -12.788 3.480 10.511 1.00 92.75 409 THR A O 1
ATOM 3215 N N . GLY A 1 410 ? -11.834 3.836 8.512 1.00 91.75 410 GLY A N 1
ATOM 3216 C CA . GLY A 1 410 ? -13.007 3.449 7.722 1.00 91.75 410 GLY A CA 1
ATOM 3217 C C . GLY A 1 410 ? -13.444 2.004 7.986 1.00 91.75 410 GLY A C 1
ATOM 3218 O O . GLY A 1 410 ? -14.608 1.756 8.319 1.00 91.75 410 GLY A O 1
ATOM 3219 N N . LYS A 1 411 ? -12.499 1.057 7.926 1.00 92.38 411 LYS A N 1
ATOM 3220 C CA . LYS A 1 411 ? -12.735 -0.364 8.241 1.00 92.38 411 LYS A CA 1
ATOM 3221 C C . LYS A 1 411 ? -13.194 -0.554 9.688 1.00 92.38 411 LYS A C 1
ATOM 3223 O O . LYS A 1 411 ? -14.129 -1.310 9.947 1.00 92.38 411 LYS A O 1
ATOM 3228 N N . LEU A 1 412 ? -12.591 0.160 10.637 1.00 93.50 412 LEU A N 1
ATOM 3229 C CA . LEU A 1 412 ? -12.956 0.084 12.048 1.00 93.50 412 LEU A CA 1
ATOM 3230 C C . LEU A 1 412 ? -14.393 0.559 12.279 1.00 93.50 412 LEU A C 1
ATOM 3232 O O . LEU A 1 412 ? -15.146 -0.088 13.004 1.00 93.50 412 LEU A O 1
ATOM 3236 N N . ASN A 1 413 ? -14.799 1.655 11.638 1.00 91.88 413 ASN A N 1
ATOM 3237 C CA . ASN A 1 413 ? -16.168 2.158 11.717 1.00 91.88 413 ASN A CA 1
ATOM 3238 C C . ASN A 1 413 ? -17.173 1.167 11.116 1.00 91.88 413 ASN A C 1
ATOM 3240 O O . ASN A 1 413 ? -18.229 0.937 11.706 1.00 91.88 413 ASN A O 1
ATOM 3244 N N . GLN A 1 414 ? -16.833 0.512 10.004 1.00 92.50 414 GLN A N 1
ATOM 3245 C CA . GLN A 1 414 ? -17.653 -0.565 9.442 1.00 92.50 414 GLN A CA 1
ATOM 3246 C C . GLN A 1 414 ? -17.809 -1.731 10.436 1.00 92.50 414 GLN A C 1
ATOM 3248 O O . GLN A 1 414 ? -18.927 -2.186 10.690 1.00 92.50 414 GLN A O 1
ATOM 3253 N N . LEU A 1 415 ? -16.716 -2.173 11.069 1.00 92.75 415 LEU A N 1
ATOM 3254 C CA . LEU A 1 415 ? -16.748 -3.229 12.089 1.00 92.75 415 LEU A CA 1
ATOM 3255 C C . LEU A 1 415 ? -17.561 -2.829 13.328 1.00 92.75 415 LEU A C 1
ATOM 3257 O O . LEU A 1 415 ? -18.323 -3.653 13.837 1.00 92.75 415 LEU A O 1
ATOM 3261 N N . LYS A 1 416 ? -17.462 -1.570 13.784 1.00 92.12 416 LYS A N 1
ATOM 3262 C CA . LYS A 1 416 ? -18.296 -1.020 14.870 1.00 92.12 416 LYS A CA 1
ATOM 3263 C C . LYS A 1 416 ? -19.780 -1.192 14.555 1.00 92.12 416 LYS A C 1
ATOM 3265 O O . LYS A 1 416 ? -20.529 -1.688 15.397 1.00 92.12 416 LYS A O 1
ATOM 3270 N N . MET A 1 417 ? -20.196 -0.839 13.339 1.00 92.00 417 MET A N 1
ATOM 3271 C CA . MET A 1 417 ? -21.590 -0.974 12.910 1.00 92.00 417 MET A CA 1
ATOM 3272 C C . MET A 1 417 ? -22.026 -2.438 12.855 1.00 92.00 417 MET A C 1
ATOM 3274 O O . MET A 1 417 ? -23.067 -2.785 13.409 1.00 92.00 417 MET A O 1
ATOM 3278 N N . ILE A 1 418 ? -21.205 -3.322 12.284 1.00 92.88 418 ILE A N 1
ATOM 3279 C CA . ILE A 1 418 ? -21.479 -4.767 12.251 1.00 92.88 418 ILE A CA 1
ATOM 3280 C C . ILE A 1 418 ? -21.646 -5.334 13.668 1.00 92.88 418 ILE A C 1
ATOM 3282 O O . ILE A 1 418 ? -22.582 -6.096 13.918 1.00 92.88 418 ILE A O 1
ATOM 3286 N N . ALA A 1 419 ? -20.781 -4.950 14.610 1.00 92.44 419 ALA A N 1
ATOM 3287 C CA . ALA A 1 419 ? -20.884 -5.379 16.002 1.00 92.44 419 ALA A CA 1
ATOM 3288 C C . ALA A 1 419 ? -22.175 -4.877 16.666 1.00 92.44 419 ALA A C 1
ATOM 3290 O O . ALA A 1 419 ? -22.841 -5.656 17.350 1.00 92.44 419 ALA A O 1
ATOM 3291 N N . CYS A 1 420 ? -22.575 -3.625 16.417 1.00 92.69 420 CYS A N 1
ATOM 3292 C CA . CYS A 1 420 ? -23.846 -3.081 16.904 1.00 92.69 420 CYS A CA 1
ATOM 3293 C C . CYS A 1 420 ? -25.048 -3.872 16.366 1.00 92.69 420 CYS A C 1
ATOM 3295 O O . CYS A 1 420 ? -25.912 -4.275 17.142 1.00 92.69 420 CYS A O 1
ATOM 3297 N N . LEU A 1 421 ? -25.076 -4.158 15.059 1.00 92.50 421 LEU A N 1
ATOM 3298 C CA . LEU A 1 421 ? -26.142 -4.935 14.414 1.00 92.50 421 LEU A CA 1
ATOM 3299 C C . LEU A 1 421 ? -26.243 -6.353 14.991 1.00 92.50 421 LEU A C 1
ATOM 3301 O O . LEU A 1 421 ? -27.336 -6.844 15.282 1.00 92.50 421 LEU A O 1
ATOM 3305 N N . CYS A 1 422 ? -25.101 -7.009 15.203 1.00 90.31 422 CYS A N 1
ATOM 3306 C CA . CYS A 1 422 ? -25.051 -8.342 15.800 1.00 90.31 422 CYS A CA 1
ATOM 3307 C C . CYS A 1 422 ? -25.515 -8.331 17.263 1.00 90.31 422 CYS A C 1
ATOM 3309 O O . CYS A 1 422 ? -26.232 -9.241 17.682 1.00 90.31 422 CYS A O 1
ATOM 3311 N N . LEU A 1 423 ? -25.143 -7.301 18.030 1.00 89.88 423 LEU A N 1
ATOM 3312 C CA . LEU A 1 423 ? -25.576 -7.140 19.417 1.00 89.88 423 LEU A CA 1
ATOM 3313 C C . LEU A 1 423 ? -27.089 -6.920 19.498 1.00 89.88 423 LEU A C 1
ATOM 3315 O O . LEU A 1 423 ? -27.741 -7.615 20.270 1.00 89.88 423 LEU A O 1
ATOM 3319 N N . ILE A 1 424 ? -27.646 -6.041 18.657 1.00 90.50 424 ILE A N 1
ATOM 3320 C CA . ILE A 1 424 ? -29.094 -5.802 18.568 1.00 90.50 424 ILE A CA 1
ATOM 3321 C C . ILE A 1 424 ? -29.842 -7.082 18.190 1.00 90.50 424 ILE A C 1
ATOM 3323 O O . ILE A 1 424 ? -30.860 -7.415 18.793 1.00 90.50 424 ILE A O 1
ATOM 3327 N N . THR A 1 425 ? -29.339 -7.830 17.208 1.00 88.56 425 THR A N 1
ATOM 3328 C CA . THR A 1 425 ? -29.973 -9.085 16.768 1.00 88.56 425 THR A CA 1
ATOM 3329 C C . THR A 1 425 ? -30.002 -10.112 17.902 1.00 88.56 425 THR A C 1
ATOM 3331 O O . THR A 1 425 ? -31.022 -10.756 18.142 1.00 88.56 425 THR A O 1
ATOM 3334 N N . ASN A 1 426 ? -28.908 -10.225 18.658 1.00 86.81 426 ASN A N 1
ATOM 3335 C CA . ASN A 1 426 ? -28.852 -11.106 19.821 1.00 86.81 426 ASN A CA 1
ATOM 3336 C C . ASN A 1 426 ? -29.716 -10.616 20.988 1.00 86.81 426 ASN A C 1
ATOM 3338 O O . ASN A 1 426 ? -30.273 -11.444 21.697 1.00 86.81 426 ASN A O 1
ATOM 3342 N N . SER A 1 427 ? -29.860 -9.306 21.208 1.00 86.75 427 SER A N 1
ATOM 3343 C CA . SER A 1 427 ? -30.721 -8.798 22.284 1.00 86.75 427 SER A CA 1
ATOM 3344 C C . SER A 1 427 ? -32.206 -8.908 21.951 1.00 86.75 427 SER A C 1
ATOM 3346 O O . SER A 1 427 ? -33.011 -9.176 22.835 1.00 86.75 427 SER A O 1
ATOM 3348 N N . THR A 1 428 ? -32.580 -8.707 20.687 1.00 83.12 428 THR A N 1
ATOM 3349 C CA . THR A 1 428 ? -33.980 -8.766 20.239 1.00 83.12 428 THR A CA 1
ATOM 3350 C C . THR A 1 428 ? -34.477 -10.195 20.087 1.00 83.12 428 THR A C 1
ATOM 3352 O O . THR A 1 428 ? -35.644 -10.461 20.364 1.00 83.12 428 THR A O 1
ATOM 3355 N N . VAL A 1 429 ? -33.612 -11.120 19.659 1.00 77.62 429 VAL A N 1
ATOM 3356 C CA . VAL A 1 429 ? -34.033 -12.482 19.307 1.00 77.62 429 VAL A CA 1
ATOM 3357 C C . VAL A 1 429 ? -33.091 -13.562 19.852 1.00 77.62 429 VAL A C 1
ATOM 3359 O O . VAL A 1 429 ? -32.978 -14.645 19.280 1.00 77.62 429 VAL A O 1
ATOM 3362 N N . GLY A 1 430 ? -32.419 -13.298 20.977 1.00 73.94 430 GLY A N 1
ATOM 3363 C CA . GLY A 1 430 ? -31.401 -14.180 21.569 1.00 73.94 430 GLY A CA 1
ATOM 3364 C C . GLY A 1 430 ? -31.850 -15.629 21.767 1.00 73.94 430 GLY A C 1
ATOM 3365 O O . GLY A 1 430 ? -31.150 -16.540 21.335 1.00 73.94 430 GLY A O 1
ATOM 3366 N N . ALA A 1 431 ? -33.064 -15.841 22.286 1.00 70.69 431 ALA A N 1
ATOM 3367 C CA . ALA A 1 431 ? -33.634 -17.180 22.484 1.00 70.69 431 ALA A CA 1
ATOM 3368 C C . ALA A 1 431 ? -33.813 -17.972 21.170 1.00 70.69 431 ALA A C 1
ATOM 3370 O O . ALA A 1 431 ? -33.734 -19.195 21.153 1.00 70.69 431 ALA A O 1
ATOM 3371 N N . VAL A 1 432 ? -34.028 -17.277 20.050 1.00 69.31 432 VAL A N 1
ATOM 3372 C CA . VAL A 1 432 ? -34.154 -17.881 18.714 1.00 69.31 432 VAL A CA 1
ATOM 3373 C C . VAL A 1 432 ? -32.782 -18.010 18.040 1.00 69.31 432 VAL A C 1
ATOM 3375 O O . VAL A 1 432 ? -32.544 -18.948 17.281 1.00 69.31 432 VAL A O 1
ATOM 3378 N N . SER A 1 433 ? -31.860 -17.091 18.343 1.00 65.00 433 SER A N 1
ATOM 3379 C CA . SER A 1 433 ? -30.473 -17.087 17.864 1.00 65.00 433 SER A CA 1
ATOM 3380 C C . SER A 1 433 ? -29.698 -18.318 18.352 1.00 65.00 433 SER A C 1
ATOM 3382 O O . SER A 1 433 ? -28.969 -18.927 17.568 1.00 65.00 433 SER A O 1
ATOM 3384 N N . GLU A 1 434 ? -29.923 -18.758 19.598 1.00 69.00 434 GLU A N 1
ATOM 3385 C CA . GLU A 1 434 ? -29.353 -20.006 20.140 1.00 69.00 434 GLU A CA 1
ATOM 3386 C C . GLU A 1 434 ? -29.779 -21.241 19.331 1.00 69.00 434 GLU A C 1
ATOM 3388 O O . GLU A 1 434 ? -28.980 -22.147 19.087 1.00 69.00 434 GLU A O 1
ATOM 3393 N N . GLY A 1 435 ? -31.012 -21.234 18.819 1.00 65.62 435 GLY A N 1
ATOM 3394 C CA . GLY A 1 435 ? -31.539 -22.263 17.930 1.00 65.62 435 GLY A CA 1
ATOM 3395 C C . GLY A 1 435 ? -31.084 -22.140 16.472 1.00 65.62 435 GLY A C 1
ATOM 3396 O O . GLY A 1 435 ? -31.437 -23.009 15.677 1.00 65.62 435 GLY A O 1
ATOM 3397 N N . LEU A 1 436 ? -30.320 -21.102 16.087 1.00 73.12 436 LEU A N 1
ATOM 3398 C CA . LEU A 1 436 ? -29.928 -20.767 14.707 1.00 73.12 436 LEU A CA 1
ATOM 3399 C C . LEU A 1 436 ? -28.403 -20.584 14.515 1.00 73.12 436 LEU A C 1
ATOM 3401 O O . LEU A 1 436 ? -27.941 -19.482 14.191 1.00 73.12 436 LEU A O 1
ATOM 3405 N N . PRO A 1 437 ? -27.588 -21.663 14.589 1.00 73.19 437 PRO A N 1
ATOM 3406 C CA . PRO A 1 437 ? -26.154 -21.570 14.324 1.00 73.19 437 PRO A CA 1
ATOM 3407 C C . PRO A 1 437 ? -25.869 -20.988 12.932 1.00 73.19 437 PRO A C 1
ATOM 3409 O O . PRO A 1 437 ? -26.326 -21.495 11.907 1.00 73.19 437 PRO A O 1
ATOM 3412 N N . GLY A 1 438 ? -25.083 -19.910 12.897 1.00 80.62 438 GLY A N 1
ATOM 3413 C CA . GLY A 1 438 ? -24.648 -19.249 11.664 1.00 80.62 438 GLY A CA 1
ATOM 3414 C C . GLY A 1 438 ? -25.479 -18.042 11.219 1.00 80.62 438 GLY A C 1
ATOM 3415 O O . GLY A 1 438 ? -25.066 -17.393 10.259 1.00 80.62 438 GLY A O 1
ATOM 3416 N N . LEU A 1 439 ? -26.569 -17.688 11.913 1.00 82.75 439 LEU A N 1
ATOM 3417 C CA . LEU A 1 439 ? -27.345 -16.473 11.621 1.00 82.75 439 LEU A CA 1
ATOM 3418 C C . LEU A 1 439 ? -26.468 -15.212 11.679 1.00 82.75 439 LEU A C 1
ATOM 3420 O O . LEU A 1 439 ? -26.370 -14.486 10.695 1.00 82.75 439 LEU A O 1
ATOM 3424 N N . LEU A 1 440 ? -25.740 -15.013 12.783 1.00 83.94 440 LEU A N 1
ATOM 3425 C CA . LEU A 1 440 ? -24.822 -13.877 12.950 1.00 83.94 440 LEU A CA 1
ATOM 3426 C C . LEU A 1 440 ? -23.718 -13.850 11.889 1.00 83.94 440 LEU A C 1
ATOM 3428 O O . LEU A 1 440 ? -23.287 -12.784 11.463 1.00 83.94 440 LEU A O 1
ATOM 3432 N N . ARG A 1 441 ? -23.276 -15.022 11.415 1.00 86.56 441 ARG A N 1
ATOM 3433 C CA . ARG A 1 441 ? -22.274 -15.119 10.347 1.00 86.56 441 ARG A CA 1
ATOM 3434 C C . ARG A 1 441 ? -22.841 -14.657 9.004 1.00 86.56 441 ARG A C 1
ATOM 3436 O O . ARG A 1 441 ? -22.122 -14.019 8.241 1.00 86.56 441 ARG A O 1
ATOM 3443 N N . ARG A 1 442 ? -24.107 -14.976 8.709 1.00 86.19 442 ARG A N 1
ATOM 3444 C CA . ARG A 1 442 ? -24.807 -14.467 7.519 1.00 86.19 442 ARG A CA 1
ATOM 3445 C C . ARG A 1 442 ? -25.037 -12.966 7.627 1.00 86.19 442 ARG A C 1
ATOM 3447 O O . ARG A 1 442 ? -24.617 -12.256 6.723 1.00 86.19 442 ARG A O 1
ATOM 3454 N N . LEU A 1 443 ? -25.561 -12.493 8.761 1.00 89.50 443 LEU A N 1
ATOM 3455 C CA . LEU A 1 443 ? -25.729 -11.065 9.041 1.00 89.50 443 LEU A CA 1
ATOM 3456 C C . LEU A 1 443 ? -24.422 -10.302 8.830 1.00 89.50 443 LEU A C 1
ATOM 3458 O O . LEU A 1 443 ? -24.401 -9.325 8.097 1.00 89.50 443 LEU A O 1
ATOM 3462 N N . LYS A 1 444 ? -23.317 -10.784 9.401 1.00 91.06 444 LYS A N 1
ATOM 3463 C CA . LYS A 1 444 ? -21.991 -10.189 9.223 1.00 91.06 444 LYS A CA 1
ATOM 3464 C C . LYS A 1 444 ? -21.586 -10.077 7.751 1.00 91.06 444 LYS A C 1
ATOM 3466 O O . LYS A 1 444 ? -21.092 -9.031 7.353 1.00 91.06 444 LYS A O 1
ATOM 3471 N N . ARG A 1 445 ? -21.798 -11.121 6.940 1.00 90.69 445 ARG A N 1
ATOM 3472 C CA . ARG A 1 445 ? -21.479 -11.098 5.498 1.00 90.69 445 ARG A CA 1
ATOM 3473 C C . ARG A 1 445 ? -22.349 -10.097 4.744 1.00 90.69 445 ARG A C 1
ATOM 3475 O O . ARG A 1 445 ? -21.822 -9.299 3.980 1.00 90.69 445 ARG A O 1
ATOM 3482 N N . THR A 1 446 ? -23.656 -10.112 4.987 1.00 89.81 446 THR A N 1
ATOM 3483 C CA . THR A 1 446 ? -24.599 -9.184 4.354 1.00 89.81 446 THR A CA 1
ATOM 3484 C C . THR A 1 446 ? -24.313 -7.738 4.764 1.00 89.81 446 THR A C 1
ATOM 3486 O O . THR A 1 446 ? -24.289 -6.852 3.917 1.00 89.81 446 THR A O 1
ATOM 3489 N N . ALA A 1 447 ? -24.030 -7.499 6.047 1.00 91.69 447 ALA A N 1
ATOM 3490 C CA . ALA A 1 447 ? -23.662 -6.191 6.580 1.00 91.69 447 ALA A CA 1
ATOM 3491 C C . ALA A 1 447 ? -22.315 -5.703 6.044 1.00 91.69 447 ALA A C 1
ATOM 3493 O O . ALA A 1 447 ? -22.198 -4.527 5.730 1.00 91.69 447 ALA A O 1
ATOM 3494 N N . ALA A 1 448 ? -21.323 -6.582 5.881 1.00 91.12 448 ALA A N 1
ATOM 3495 C CA . ALA A 1 448 ? -20.049 -6.212 5.272 1.00 91.12 448 ALA A CA 1
ATOM 3496 C C . ALA A 1 448 ? -20.231 -5.695 3.837 1.00 91.12 448 ALA A C 1
ATOM 3498 O O . ALA A 1 448 ? -19.640 -4.681 3.491 1.00 91.12 448 ALA A O 1
ATOM 3499 N N . VAL A 1 449 ? -21.095 -6.332 3.040 1.00 90.75 449 VAL A N 1
ATOM 3500 C CA . VAL A 1 449 ? -21.390 -5.888 1.667 1.00 90.75 449 VAL A CA 1
ATOM 3501 C C . VAL A 1 449 ? -22.221 -4.603 1.660 1.00 90.75 449 VAL A C 1
ATOM 3503 O O . VAL A 1 449 ? -21.882 -3.651 0.972 1.00 90.75 449 VAL A O 1
ATOM 3506 N N . LEU A 1 450 ? -23.303 -4.537 2.443 1.00 89.69 450 LEU A N 1
ATOM 3507 C CA . LEU A 1 450 ? -24.202 -3.375 2.429 1.00 89.69 450 LEU A CA 1
ATOM 3508 C C . LEU A 1 450 ? -23.617 -2.127 3.098 1.00 89.69 450 LEU A C 1
ATOM 3510 O O . LEU A 1 450 ? -24.119 -1.038 2.848 1.00 89.69 450 LEU A O 1
ATOM 3514 N N . LEU A 1 451 ? -22.596 -2.273 3.948 1.00 90.69 451 LEU A N 1
ATOM 3515 C CA . LEU A 1 451 ? -21.867 -1.164 4.580 1.00 90.69 451 LEU A CA 1
ATOM 3516 C C . LEU A 1 451 ? -20.518 -0.877 3.903 1.00 90.69 451 LEU A C 1
ATOM 3518 O O . LEU A 1 451 ? -19.720 -0.097 4.429 1.00 90.69 451 LEU A O 1
ATOM 3522 N N . GLU A 1 452 ? -20.228 -1.517 2.771 1.00 88.56 452 GLU A N 1
ATOM 3523 C CA . GLU A 1 452 ? -19.063 -1.179 1.959 1.00 88.56 452 GLU A CA 1
ATOM 3524 C C . GLU A 1 452 ? -19.199 0.266 1.450 1.00 88.56 452 GLU A C 1
ATOM 3526 O O . GLU A 1 452 ? -20.275 0.691 1.036 1.00 88.56 452 GLU A O 1
ATOM 3531 N N . GLY A 1 453 ? -18.130 1.060 1.555 1.00 81.62 453 GLY A N 1
ATOM 3532 C CA . GLY A 1 453 ? -18.175 2.478 1.173 1.00 81.62 453 GLY A CA 1
ATOM 3533 C C . GLY A 1 453 ? -18.842 3.413 2.191 1.00 81.62 453 GLY A C 1
ATOM 3534 O O . GLY A 1 453 ? -19.030 4.586 1.897 1.00 81.62 453 GLY A O 1
ATOM 3535 N N . MET A 1 454 ? -19.146 2.967 3.419 1.00 85.19 454 MET A N 1
ATOM 3536 C CA . MET A 1 454 ? -19.765 3.824 4.455 1.00 85.19 454 MET A CA 1
ATOM 3537 C C . MET A 1 454 ? -18.958 5.093 4.811 1.00 85.19 454 MET A C 1
ATOM 3539 O O . MET A 1 454 ? -19.486 6.029 5.405 1.00 85.19 454 MET A O 1
ATOM 3543 N N . HIS A 1 455 ? -17.674 5.133 4.464 1.00 78.00 455 HIS A N 1
ATOM 3544 C CA . HIS A 1 455 ? -16.800 6.289 4.651 1.00 78.00 455 HIS A CA 1
ATOM 3545 C C . HIS A 1 455 ? -16.987 7.377 3.572 1.00 78.00 455 HIS A C 1
ATOM 3547 O O . HIS A 1 455 ? -16.458 8.478 3.722 1.00 78.00 455 HIS A O 1
ATOM 3553 N N . GLU A 1 456 ? -17.730 7.101 2.497 1.00 80.44 456 GLU A N 1
ATOM 3554 C CA . GLU A 1 456 ? -18.017 8.061 1.431 1.00 80.44 456 GLU A CA 1
ATOM 3555 C C . GLU A 1 456 ? -19.161 9.017 1.804 1.00 80.44 456 GLU A C 1
ATOM 3557 O O . GLU A 1 456 ? -20.169 8.630 2.396 1.00 80.44 456 GLU A O 1
ATOM 3562 N N . LYS A 1 457 ? -19.050 10.287 1.392 1.00 76.38 457 LYS A N 1
ATOM 3563 C CA . LYS A 1 457 ? -20.046 11.336 1.700 1.00 76.38 457 LYS A CA 1
ATOM 3564 C C . LYS A 1 457 ? -21.422 11.078 1.070 1.00 76.38 457 LYS A C 1
ATOM 3566 O O . LYS A 1 457 ? -22.425 11.600 1.546 1.00 76.38 457 LYS A O 1
ATOM 3571 N N . THR A 1 458 ? -21.467 10.306 -0.009 1.00 79.12 458 THR A N 1
ATOM 3572 C CA . THR A 1 458 ? -22.668 9.964 -0.786 1.00 79.12 458 THR A CA 1
ATOM 3573 C C . THR A 1 458 ? -23.405 8.738 -0.249 1.00 79.12 458 THR A C 1
ATOM 3575 O O . THR A 1 458 ? -24.489 8.414 -0.736 1.00 79.12 458 THR A O 1
ATOM 3578 N N . PHE A 1 459 ? -22.848 8.044 0.746 1.00 86.31 459 PHE A N 1
ATOM 3579 C CA . PHE A 1 459 ? -23.389 6.780 1.219 1.00 86.31 459 PHE A CA 1
ATOM 3580 C C . PHE A 1 459 ? -24.713 6.956 1.983 1.00 86.31 459 PHE A C 1
ATOM 3582 O O . PHE A 1 459 ? -24.795 7.650 3.001 1.00 86.31 459 PHE A O 1
ATOM 3589 N N . ASN A 1 460 ? -25.771 6.272 1.533 1.00 87.44 460 ASN A N 1
ATOM 3590 C CA . ASN A 1 460 ? -27.067 6.284 2.212 1.00 87.44 460 ASN A CA 1
ATOM 3591 C C . ASN A 1 460 ? -27.101 5.278 3.375 1.00 87.44 460 ASN A C 1
ATOM 3593 O O . ASN A 1 460 ? -27.682 4.193 3.271 1.00 87.44 460 ASN A O 1
ATOM 3597 N N . LEU A 1 461 ? -26.528 5.678 4.514 1.00 88.56 461 LEU A N 1
ATOM 3598 C CA . LEU A 1 461 ? -26.491 4.854 5.726 1.00 88.56 461 LEU A CA 1
ATOM 3599 C C . LEU A 1 461 ? -27.887 4.440 6.209 1.00 88.56 461 LEU A C 1
ATOM 3601 O O . LEU A 1 461 ? -28.080 3.306 6.638 1.00 88.56 461 LEU A O 1
ATOM 3605 N N . GLN A 1 462 ? -28.874 5.332 6.099 1.00 88.25 462 GLN A N 1
ATOM 3606 C CA . GLN A 1 462 ? -30.242 5.037 6.524 1.00 88.25 462 GLN A CA 1
ATOM 3607 C C . GLN A 1 462 ? -30.843 3.893 5.700 1.00 88.25 462 GLN A C 1
ATOM 3609 O O . GLN A 1 462 ? -31.372 2.935 6.260 1.00 88.25 462 GLN A O 1
ATOM 3614 N N . GLY A 1 463 ? -30.730 3.980 4.372 1.00 89.12 463 GLY A N 1
ATOM 3615 C CA . GLY A 1 463 ? -31.235 2.955 3.461 1.00 89.12 463 GLY A CA 1
ATOM 3616 C C . GLY A 1 463 ? -30.552 1.604 3.672 1.00 89.12 463 GLY A C 1
ATOM 3617 O O . GLY A 1 463 ? -31.231 0.575 3.700 1.00 89.12 463 GLY A O 1
ATOM 3618 N N . ALA A 1 464 ? -29.234 1.605 3.890 1.00 91.19 464 ALA A N 1
ATOM 3619 C CA . ALA A 1 464 ? -28.473 0.392 4.179 1.00 91.19 464 ALA A CA 1
ATOM 3620 C C . ALA A 1 464 ? -28.932 -0.277 5.488 1.00 91.19 464 ALA A C 1
ATOM 3622 O O . ALA A 1 464 ? -29.202 -1.478 5.498 1.00 91.19 464 ALA A O 1
ATOM 3623 N N . LEU A 1 465 ? -29.096 0.491 6.573 1.00 91.75 465 LEU A N 1
ATOM 3624 C CA . LEU A 1 465 ? -29.537 -0.025 7.877 1.00 91.75 465 LEU A CA 1
ATOM 3625 C C . LEU A 1 465 ? -30.970 -0.571 7.839 1.00 91.75 465 LEU A C 1
ATOM 3627 O O . LEU A 1 465 ? -31.229 -1.653 8.372 1.00 91.75 465 LEU A O 1
ATOM 3631 N N . SER A 1 466 ? -31.895 0.126 7.174 1.00 91.19 466 SER A N 1
ATOM 3632 C CA . SER A 1 466 ? -33.270 -0.360 7.018 1.00 91.19 466 SER A CA 1
ATOM 3633 C C . SER A 1 466 ? -33.326 -1.638 6.173 1.00 91.19 466 SER A C 1
ATOM 3635 O O . SER A 1 466 ? -34.003 -2.595 6.553 1.00 91.19 466 SER A O 1
ATOM 3637 N N . SER A 1 467 ? -32.555 -1.701 5.081 1.00 91.06 467 SER A N 1
ATOM 3638 C CA . SER A 1 467 ? -32.447 -2.902 4.237 1.00 91.06 467 SER A CA 1
ATOM 3639 C C . SER A 1 467 ? -31.854 -4.081 5.007 1.00 91.06 467 SER A C 1
ATOM 3641 O O . SER A 1 467 ? -32.363 -5.196 4.915 1.00 91.06 467 SER A O 1
ATOM 3643 N N . LEU A 1 468 ? -30.833 -3.833 5.833 1.00 91.81 468 LEU A N 1
ATOM 3644 C CA . LEU A 1 468 ? -30.254 -4.840 6.719 1.00 91.81 468 LEU A CA 1
ATOM 3645 C C . LEU A 1 468 ? -31.273 -5.371 7.724 1.00 91.81 468 LEU A C 1
ATOM 3647 O O . LEU A 1 468 ? -31.315 -6.578 7.946 1.00 91.81 468 LEU A O 1
ATOM 3651 N N . GLY A 1 469 ? -32.120 -4.515 8.298 1.00 89.12 469 GLY A N 1
ATOM 3652 C CA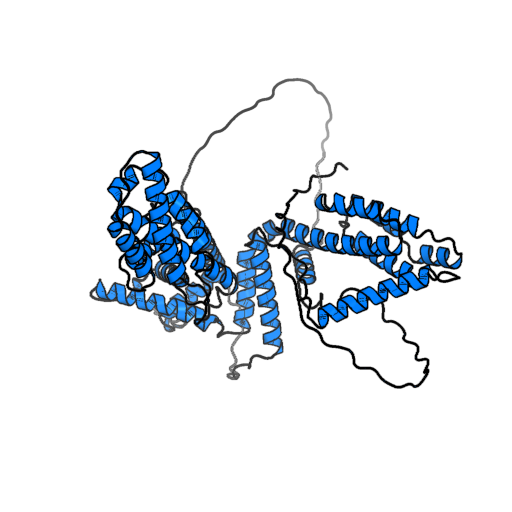 . GLY A 1 469 ? -33.161 -4.946 9.234 1.00 89.12 469 GLY A CA 1
ATOM 3653 C C . GLY A 1 469 ? -34.169 -5.888 8.574 1.00 89.12 469 GLY A C 1
ATOM 3654 O O . GLY A 1 469 ? -34.465 -6.958 9.107 1.00 89.12 469 GLY A O 1
ATOM 3655 N N . VAL A 1 470 ? -34.631 -5.537 7.368 1.00 90.38 470 VAL A N 1
ATOM 3656 C CA . VAL A 1 470 ? -35.561 -6.368 6.585 1.00 90.38 470 VAL A CA 1
ATOM 3657 C C . VAL A 1 470 ? -34.909 -7.686 6.166 1.00 90.38 470 VAL A C 1
ATOM 3659 O O . VAL A 1 470 ? -35.508 -8.746 6.345 1.00 90.38 470 VAL A O 1
ATOM 3662 N N . GLN A 1 471 ? -33.674 -7.641 5.660 1.00 89.50 471 GLN A N 1
ATOM 3663 C CA . GLN A 1 471 ? -32.951 -8.831 5.213 1.00 89.50 471 GLN A CA 1
ATOM 3664 C C . GLN A 1 471 ? -32.654 -9.784 6.374 1.00 89.50 471 GLN A C 1
ATOM 3666 O O . GLN A 1 471 ? -32.823 -10.991 6.235 1.00 89.50 471 GLN A O 1
ATOM 3671 N N . THR A 1 472 ? -32.271 -9.251 7.538 1.00 88.50 472 THR A N 1
ATOM 3672 C CA . THR A 1 472 ? -32.021 -10.059 8.740 1.00 88.50 472 THR A CA 1
ATOM 3673 C C . THR A 1 472 ? -33.292 -10.776 9.171 1.00 88.50 472 THR A C 1
ATOM 3675 O O . THR A 1 472 ? -33.265 -11.980 9.407 1.00 88.50 472 THR A O 1
ATOM 3678 N N . TRP A 1 473 ? -34.427 -10.074 9.198 1.00 88.44 473 TRP A N 1
ATOM 3679 C CA . TRP A 1 473 ? -35.716 -10.686 9.513 1.00 88.44 473 TRP A CA 1
ATOM 3680 C C . TRP A 1 473 ? -36.118 -11.768 8.494 1.00 88.44 473 TRP A C 1
ATOM 3682 O O . TRP A 1 473 ? -36.554 -12.854 8.885 1.00 88.44 473 TRP A O 1
ATOM 3692 N N . ALA A 1 474 ? -35.919 -11.519 7.196 1.00 87.75 474 ALA A N 1
ATOM 3693 C CA . ALA A 1 474 ? -36.210 -12.494 6.145 1.00 87.75 474 ALA A CA 1
ATOM 3694 C C . ALA A 1 474 ? -35.335 -13.755 6.275 1.00 87.75 474 ALA A C 1
ATOM 3696 O O . ALA A 1 474 ? -35.844 -14.877 6.216 1.00 87.75 474 ALA A O 1
ATOM 3697 N N . ASP A 1 475 ? -34.035 -13.581 6.526 1.00 86.00 475 ASP A N 1
ATOM 3698 C CA . ASP A 1 475 ? -33.085 -14.674 6.743 1.00 86.00 475 ASP A CA 1
ATOM 3699 C C . ASP A 1 475 ? -33.436 -15.501 7.990 1.00 86.00 475 ASP A C 1
ATOM 3701 O O . ASP A 1 475 ? -33.242 -16.720 8.009 1.00 86.00 475 ASP A O 1
ATOM 3705 N N . MET A 1 476 ? -33.962 -14.854 9.033 1.00 85.12 476 MET A N 1
ATOM 3706 C CA . MET A 1 476 ? -34.430 -15.521 10.248 1.00 85.12 476 MET A CA 1
ATOM 3707 C C . MET A 1 476 ? -35.671 -16.364 9.986 1.00 85.12 476 MET A C 1
ATOM 3709 O O . MET A 1 476 ? -35.677 -17.545 10.324 1.00 85.12 476 MET A O 1
ATOM 3713 N N . ASN A 1 477 ? -36.693 -15.802 9.341 1.00 87.12 477 ASN A N 1
ATOM 3714 C CA . ASN A 1 477 ? -37.917 -16.539 9.030 1.00 87.12 477 ASN A CA 1
ATOM 3715 C C . ASN A 1 477 ? -37.676 -17.693 8.062 1.00 87.12 477 ASN A C 1
ATOM 3717 O O . ASN A 1 477 ? -38.250 -18.766 8.239 1.00 87.12 477 ASN A O 1
ATOM 3721 N N . LYS A 1 478 ? -36.771 -17.519 7.095 1.00 86.94 478 LYS A N 1
ATOM 3722 C CA . LYS A 1 478 ? -36.324 -18.616 6.238 1.00 86.94 478 LYS A CA 1
ATOM 3723 C C . LYS A 1 478 ? -35.680 -19.739 7.059 1.00 86.94 478 LYS A C 1
ATOM 3725 O O . LYS A 1 478 ? -36.049 -20.898 6.901 1.00 86.94 478 LYS A O 1
ATOM 3730 N N . ALA A 1 479 ? -34.768 -19.399 7.971 1.00 84.69 479 ALA A N 1
ATOM 3731 C CA . ALA A 1 479 ? -34.094 -20.386 8.813 1.00 84.69 479 ALA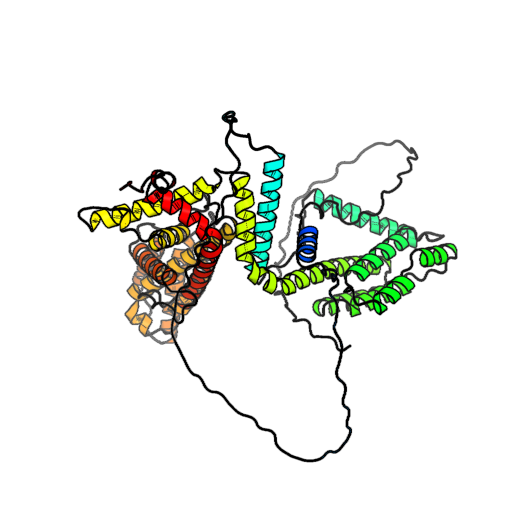 A CA 1
ATOM 3732 C C . ALA A 1 479 ? -35.038 -21.076 9.821 1.00 84.69 479 ALA A C 1
ATOM 3734 O O . ALA A 1 479 ? -34.820 -22.235 10.171 1.00 84.69 479 ALA A O 1
ATOM 3735 N N . LEU A 1 480 ? -36.086 -20.384 10.279 1.00 84.69 480 LEU A N 1
ATOM 3736 C CA . LEU A 1 480 ? -37.135 -20.957 11.128 1.00 84.69 480 LEU A CA 1
ATOM 3737 C C . LEU A 1 480 ? -38.036 -21.915 10.352 1.00 84.69 480 LEU A C 1
ATOM 3739 O O . LEU A 1 480 ? -38.303 -23.014 10.838 1.00 84.69 480 LEU A O 1
ATOM 3743 N N . ALA A 1 481 ? -38.429 -21.544 9.131 1.00 85.81 481 ALA A N 1
ATOM 3744 C CA . ALA A 1 481 ? -39.222 -22.392 8.248 1.00 85.81 481 ALA A CA 1
ATOM 3745 C C . ALA A 1 481 ? -38.489 -23.698 7.899 1.00 85.81 481 ALA A C 1
ATOM 3747 O O . ALA A 1 481 ? -39.080 -24.771 7.976 1.00 85.81 481 ALA A O 1
ATOM 3748 N N . GLU A 1 482 ? -37.183 -23.627 7.609 1.00 85.50 482 GLU A N 1
ATOM 3749 C CA . GLU A 1 482 ? -36.327 -24.801 7.358 1.00 85.50 482 GLU A CA 1
ATOM 3750 C C . GLU A 1 482 ? -36.264 -25.773 8.553 1.00 85.50 482 GLU A C 1
ATOM 3752 O O . GLU A 1 482 ? -35.955 -26.950 8.378 1.00 85.50 482 GLU A O 1
ATOM 3757 N N . ARG A 1 483 ? -36.568 -25.300 9.769 1.00 81.69 483 ARG A N 1
ATOM 3758 C CA . ARG A 1 483 ? -36.562 -26.093 11.009 1.00 81.69 483 ARG A CA 1
ATOM 3759 C C . ARG A 1 483 ? -37.951 -26.389 11.574 1.00 81.69 483 ARG A C 1
ATOM 3761 O O . ARG A 1 483 ? -38.042 -27.009 12.629 1.00 81.69 483 ARG A O 1
ATOM 3768 N N . GLY A 1 484 ? -39.015 -25.971 10.890 1.00 78.44 484 GLY A N 1
ATOM 3769 C CA . GLY A 1 484 ? -40.397 -26.194 11.322 1.00 78.44 484 GLY A CA 1
ATOM 3770 C C . GLY A 1 484 ? -40.844 -25.348 12.522 1.00 78.44 484 GLY A C 1
ATOM 3771 O O . GLY A 1 484 ? -41.821 -25.702 13.176 1.00 78.44 484 GLY A O 1
ATOM 3772 N N . PHE A 1 485 ? -40.151 -24.246 12.827 1.00 80.88 485 PHE A N 1
ATOM 3773 C CA . PHE A 1 485 ? -40.560 -23.300 13.871 1.00 80.88 485 PHE A CA 1
ATOM 3774 C C . PHE A 1 485 ? -41.545 -22.249 13.330 1.00 80.88 485 PHE A C 1
ATOM 3776 O O . PHE A 1 485 ? -41.514 -21.938 12.135 1.00 80.88 485 PHE A O 1
ATOM 3783 N N . PRO A 1 486 ? -42.412 -21.669 14.185 1.00 81.00 486 PRO A N 1
ATOM 3784 C CA . PRO A 1 486 ? -43.321 -20.606 13.770 1.00 81.00 486 PRO A CA 1
ATOM 3785 C C . PRO A 1 486 ? -42.553 -19.354 13.328 1.00 81.00 486 PRO A C 1
ATOM 3787 O O . PRO A 1 486 ? -41.516 -19.007 13.896 1.00 81.00 486 PRO A O 1
ATOM 3790 N N . ALA A 1 487 ? -43.087 -18.666 12.318 1.00 83.19 487 ALA A N 1
ATOM 3791 C CA . ALA A 1 487 ? -42.519 -17.419 11.823 1.00 83.19 487 ALA A CA 1
ATOM 3792 C C . ALA A 1 487 ? -42.621 -16.299 12.871 1.00 83.19 487 ALA A C 1
ATOM 3794 O O . ALA A 1 487 ? -43.596 -16.203 13.619 1.00 83.19 487 ALA A O 1
ATOM 3795 N N . LEU A 1 488 ? -41.621 -15.419 12.889 1.00 82.94 488 LEU A N 1
ATOM 3796 C CA . LEU A 1 488 ? -41.618 -14.208 13.701 1.00 82.94 488 LEU A CA 1
ATOM 3797 C C . LEU A 1 488 ? -42.636 -13.205 13.150 1.00 82.94 488 LEU A C 1
ATOM 3799 O O . LEU A 1 488 ? -42.679 -12.950 11.944 1.00 82.94 488 LEU A O 1
ATOM 3803 N N . GLY A 1 489 ? -43.426 -12.609 14.045 1.00 84.69 489 GLY A N 1
ATOM 3804 C CA . GLY A 1 489 ? -44.446 -11.619 13.695 1.00 84.69 489 GLY A CA 1
ATOM 3805 C C . GLY A 1 489 ? -43.877 -10.300 13.156 1.00 84.69 489 GLY A C 1
ATOM 3806 O O . GLY A 1 489 ? -42.700 -9.975 13.341 1.00 84.69 489 GLY A O 1
ATOM 3807 N N . ALA A 1 490 ? -44.748 -9.507 12.525 1.00 86.06 490 ALA A N 1
ATOM 3808 C CA . ALA A 1 490 ? -44.411 -8.199 11.952 1.00 86.06 490 ALA A CA 1
ATOM 3809 C C . ALA A 1 490 ? -43.947 -7.168 13.004 1.00 86.06 490 ALA A C 1
ATOM 3811 O O . ALA A 1 490 ? -43.172 -6.269 12.690 1.00 86.06 490 ALA A O 1
ATOM 3812 N N . GLU A 1 491 ? -44.352 -7.318 14.268 1.00 86.75 491 GLU A N 1
ATOM 3813 C CA . GLU A 1 491 ? -43.889 -6.460 15.369 1.00 86.75 491 GLU A CA 1
ATOM 3814 C C . GLU A 1 491 ? -42.383 -6.608 15.628 1.00 86.75 491 GLU A C 1
ATOM 3816 O O . GLU A 1 491 ? -41.677 -5.617 15.817 1.00 86.75 491 GLU A O 1
ATOM 3821 N N . VAL A 1 492 ? -41.862 -7.841 15.562 1.00 85.25 492 VAL A N 1
ATOM 3822 C CA . VAL A 1 492 ? -40.425 -8.120 15.720 1.00 85.25 492 VAL A CA 1
ATOM 3823 C C . VAL A 1 492 ? -39.639 -7.516 14.556 1.00 85.25 492 VAL A C 1
ATOM 3825 O O . VAL A 1 492 ? -38.561 -6.963 14.765 1.00 85.25 492 VAL A O 1
ATOM 3828 N N . GLN A 1 493 ? -40.197 -7.559 13.342 1.00 87.94 493 GLN A N 1
ATOM 3829 C CA . GLN A 1 493 ? -39.614 -6.909 12.167 1.00 87.94 493 GLN A CA 1
ATOM 3830 C C . GLN A 1 493 ? -39.526 -5.392 12.348 1.00 87.94 493 GLN A C 1
ATOM 3832 O O . GLN A 1 493 ? -38.460 -4.812 12.152 1.00 87.94 493 GLN A O 1
ATOM 3837 N N . ALA A 1 494 ? -40.635 -4.754 12.733 1.00 89.12 494 ALA A N 1
ATOM 3838 C CA . ALA A 1 494 ? -40.697 -3.311 12.931 1.00 89.12 494 ALA A CA 1
ATOM 3839 C C . ALA A 1 494 ? -39.712 -2.853 14.017 1.00 89.12 494 ALA A C 1
ATOM 3841 O O . ALA A 1 494 ? -38.998 -1.869 13.825 1.00 89.12 494 ALA A O 1
ATOM 3842 N N . ASN A 1 495 ? -39.607 -3.610 15.115 1.00 90.44 495 ASN A N 1
ATOM 3843 C CA . ASN A 1 495 ? -38.643 -3.338 16.177 1.00 90.44 495 ASN A CA 1
ATOM 3844 C C . ASN A 1 495 ? -37.192 -3.485 15.687 1.00 90.44 495 ASN A C 1
ATOM 3846 O O . ASN A 1 495 ? -36.384 -2.583 15.893 1.00 90.44 495 ASN A O 1
ATOM 3850 N N . LEU A 1 496 ? -36.858 -4.573 14.983 1.00 89.00 496 LEU A N 1
ATOM 3851 C CA . LEU A 1 496 ? -35.501 -4.806 14.476 1.00 89.00 496 LEU A CA 1
ATOM 3852 C C . LEU A 1 496 ? -35.069 -3.716 13.483 1.00 89.00 496 LEU A C 1
ATOM 3854 O O . LEU A 1 496 ? -33.982 -3.154 13.607 1.00 89.00 496 LEU A O 1
ATOM 3858 N N . VAL A 1 497 ? -35.940 -3.374 12.530 1.00 90.88 497 VAL A N 1
ATOM 3859 C CA . VAL A 1 497 ? -35.694 -2.303 11.552 1.00 90.88 497 VAL A CA 1
ATOM 3860 C C . VAL A 1 497 ? -35.562 -0.947 12.249 1.00 90.88 497 VAL A C 1
ATOM 3862 O O . VAL A 1 497 ? -34.673 -0.170 11.895 1.00 90.88 497 VAL A O 1
ATOM 3865 N N . GLY A 1 498 ? -36.397 -0.668 13.255 1.00 90.62 498 GLY A N 1
ATOM 3866 C CA . GLY A 1 498 ? -36.324 0.551 14.059 1.00 90.62 498 GLY A CA 1
ATOM 3867 C C . GLY A 1 498 ? -35.009 0.669 14.834 1.00 90.62 498 GLY A C 1
ATOM 3868 O O . GLY A 1 498 ? -34.341 1.699 14.755 1.00 90.62 498 GLY A O 1
ATOM 3869 N N . GLN A 1 499 ? -34.585 -0.400 15.514 1.00 90.69 499 GLN A N 1
ATOM 3870 C CA . GLN A 1 499 ? -33.329 -0.426 16.273 1.00 90.69 499 GLN A CA 1
ATOM 3871 C C . GLN A 1 499 ? -32.088 -0.365 15.378 1.00 90.69 499 GLN A C 1
ATOM 3873 O O . GLN A 1 499 ? -31.101 0.265 15.743 1.00 90.69 499 GLN A O 1
ATOM 3878 N N . PHE A 1 500 ? -32.115 -0.976 14.191 1.00 92.56 500 PHE A N 1
ATOM 3879 C CA . PHE A 1 500 ? -31.020 -0.821 13.231 1.00 92.56 500 PHE A CA 1
ATOM 3880 C C . PHE A 1 500 ? -30.953 0.609 12.704 1.00 92.56 500 PHE A C 1
ATOM 3882 O O . PHE A 1 500 ? -29.873 1.183 12.613 1.00 92.56 500 PHE A O 1
ATOM 3889 N N . SER A 1 501 ? -32.106 1.202 12.401 1.00 90.25 501 SER A N 1
ATOM 3890 C CA . SER A 1 501 ? -32.205 2.573 11.901 1.00 90.25 501 SER A CA 1
ATOM 3891 C C . SER A 1 501 ? -31.711 3.607 12.920 1.00 90.25 501 SER A C 1
ATOM 3893 O O . SER A 1 501 ? -31.079 4.587 12.527 1.00 90.25 501 SER A O 1
ATOM 3895 N N . SER A 1 502 ? -31.913 3.372 14.221 1.00 90.50 502 SER A N 1
ATOM 3896 C CA . SER A 1 502 ? -31.429 4.272 15.279 1.00 90.50 502 SER A CA 1
ATOM 3897 C C . SER A 1 502 ? -29.905 4.269 15.453 1.00 90.50 502 SER A C 1
ATOM 3899 O O . SER A 1 502 ? -29.368 5.139 16.136 1.00 90.50 502 SER A O 1
ATOM 3901 N N . LEU A 1 503 ? -29.164 3.350 14.816 1.00 90.00 503 LEU A N 1
ATOM 3902 C CA . LEU A 1 503 ? -27.692 3.356 14.838 1.00 90.00 503 LEU A CA 1
ATOM 3903 C C . LEU A 1 503 ? -27.069 4.519 14.050 1.00 90.00 503 LEU A C 1
ATOM 3905 O O . LEU A 1 503 ? -25.876 4.797 14.205 1.00 90.00 503 LEU A O 1
ATOM 3909 N N . LYS A 1 504 ? -27.856 5.198 13.205 1.00 88.12 504 LYS A N 1
ATOM 3910 C CA . LYS A 1 504 ? -27.424 6.422 12.522 1.00 88.12 504 LYS A CA 1
ATOM 3911 C C . LYS A 1 504 ? -27.137 7.553 13.513 1.00 88.12 504 LYS A C 1
ATOM 3913 O O . LYS A 1 504 ? -26.281 8.389 13.243 1.00 88.12 504 LYS A O 1
ATOM 3918 N N . GLU A 1 505 ? -27.843 7.581 14.639 1.00 85.81 505 GLU A N 1
ATOM 3919 C CA . GLU A 1 505 ? -27.703 8.623 15.651 1.00 85.81 505 GLU A CA 1
ATOM 3920 C C . GLU A 1 505 ? -26.359 8.497 16.383 1.00 85.81 505 GLU A C 1
ATOM 3922 O O . GLU A 1 505 ? -25.966 7.415 16.825 1.00 85.81 505 GLU A O 1
ATOM 3927 N N . GLU A 1 506 ? -25.644 9.614 16.533 1.00 75.50 506 GLU A N 1
ATOM 3928 C CA . GLU A 1 506 ? -24.335 9.642 17.203 1.00 75.50 506 GLU A CA 1
ATOM 3929 C C . GLU A 1 506 ? -24.438 9.306 18.700 1.00 75.50 506 GLU A C 1
ATOM 3931 O O . GLU A 1 506 ? -23.555 8.650 19.247 1.00 75.50 506 GLU A O 1
ATOM 3936 N N . ASN A 1 507 ? -25.561 9.655 19.337 1.00 80.06 507 ASN A N 1
ATOM 3937 C CA . ASN A 1 507 ? -25.817 9.433 20.766 1.00 80.06 507 ASN A CA 1
ATOM 3938 C C . ASN A 1 507 ? -26.397 8.046 21.089 1.00 80.06 507 ASN A C 1
ATOM 3940 O O . ASN A 1 507 ? -26.931 7.826 22.178 1.00 80.06 507 ASN A O 1
ATOM 3944 N N . ASN A 1 508 ? -26.326 7.096 20.156 1.00 90.00 508 ASN A N 1
ATOM 3945 C CA . ASN A 1 508 ? -26.878 5.771 20.381 1.00 90.00 508 ASN A CA 1
ATOM 3946 C C . ASN A 1 508 ? -26.096 5.031 21.498 1.00 90.00 508 ASN A C 1
ATOM 3948 O O . ASN A 1 508 ? -24.879 4.848 21.380 1.00 90.00 508 ASN A O 1
ATOM 3952 N N . PRO A 1 509 ? -26.763 4.537 22.561 1.00 88.88 509 PRO A N 1
ATOM 3953 C CA . PRO A 1 509 ? -26.085 3.923 23.705 1.00 88.88 509 PRO A CA 1
ATOM 3954 C C . PRO A 1 509 ? -25.362 2.620 23.342 1.00 88.88 509 PRO A C 1
ATOM 3956 O O . PRO A 1 509 ? -24.324 2.305 23.925 1.00 88.88 509 PRO A O 1
ATOM 3959 N N . ILE A 1 510 ? -25.867 1.868 22.357 1.00 89.44 510 ILE A N 1
ATOM 3960 C CA . ILE A 1 510 ? -25.225 0.640 21.870 1.00 89.44 510 ILE A CA 1
ATOM 3961 C C . ILE A 1 510 ? -23.942 0.995 21.121 1.00 89.44 510 ILE A C 1
ATOM 3963 O O . ILE A 1 510 ? -22.905 0.367 21.347 1.00 89.44 510 ILE A O 1
ATOM 3967 N N . ARG A 1 511 ? -23.987 2.038 20.285 1.00 89.50 511 ARG A N 1
ATOM 3968 C CA . ARG A 1 511 ? -22.808 2.545 19.574 1.00 89.50 511 ARG A CA 1
ATOM 3969 C C . ARG A 1 511 ? -21.740 3.030 20.551 1.00 89.50 511 ARG A C 1
ATOM 3971 O O . ARG A 1 511 ? -20.591 2.617 20.424 1.00 89.50 511 ARG A O 1
ATOM 3978 N N . ALA A 1 512 ? -22.121 3.814 21.560 1.00 90.94 512 ALA A N 1
ATOM 3979 C CA . ALA A 1 512 ? -21.209 4.284 22.605 1.00 90.94 512 ALA A CA 1
ATOM 3980 C C . ALA A 1 512 ? -20.587 3.125 23.409 1.00 90.94 512 ALA A C 1
ATOM 3982 O O . ALA A 1 512 ? -19.391 3.130 23.703 1.00 90.94 512 ALA A O 1
ATOM 3983 N N . LEU A 1 513 ? -21.374 2.091 23.728 1.00 91.00 513 LEU A N 1
ATOM 3984 C CA . LEU A 1 513 ? -20.890 0.898 24.424 1.00 91.00 513 LEU A CA 1
ATOM 3985 C C . LEU A 1 513 ? -19.857 0.122 23.595 1.00 91.00 513 LEU A C 1
ATOM 3987 O O . LEU A 1 513 ? -18.813 -0.270 24.122 1.00 91.00 513 LEU A O 1
ATOM 3991 N N . ILE A 1 514 ? -20.150 -0.120 22.315 1.00 91.81 514 ILE A N 1
ATOM 3992 C CA . ILE A 1 514 ? -19.248 -0.826 21.395 1.00 91.81 514 ILE A CA 1
ATOM 3993 C C . ILE A 1 514 ? -17.973 -0.014 21.160 1.00 91.81 514 ILE A C 1
ATOM 3995 O O . ILE A 1 514 ? -16.883 -0.582 21.220 1.00 91.81 514 ILE A O 1
ATOM 3999 N N . ASP A 1 515 ? -18.090 1.301 20.974 1.00 91.19 515 ASP A N 1
ATOM 4000 C CA . ASP A 1 515 ? -16.942 2.193 20.808 1.00 91.19 515 ASP A CA 1
ATOM 4001 C C . ASP A 1 515 ? -16.029 2.164 22.041 1.00 91.19 515 ASP A C 1
ATOM 4003 O O . ASP A 1 515 ? -14.836 1.901 21.907 1.00 91.19 515 ASP A O 1
ATOM 4007 N N . LYS A 1 516 ? -16.589 2.271 23.256 1.00 90.19 516 LYS A N 1
ATOM 4008 C CA . LYS A 1 516 ? -15.820 2.163 24.507 1.00 90.19 516 LYS A CA 1
ATOM 4009 C C . LYS A 1 516 ? -15.098 0.820 24.637 1.00 90.19 516 LYS A C 1
ATOM 4011 O O . LYS A 1 516 ? -13.941 0.780 25.051 1.00 90.19 516 LYS A O 1
ATOM 4016 N N . ARG A 1 517 ? -15.753 -0.293 24.286 1.00 92.56 517 ARG A N 1
ATOM 4017 C CA . ARG A 1 517 ? -15.139 -1.634 24.323 1.00 92.56 517 ARG A CA 1
ATOM 4018 C C . ARG A 1 517 ? -13.993 -1.766 23.320 1.00 92.56 517 ARG A C 1
ATOM 4020 O O . ARG A 1 517 ? -12.952 -2.315 23.668 1.00 92.56 517 ARG A O 1
ATOM 4027 N N . ILE A 1 518 ? -14.166 -1.245 22.107 1.00 92.19 518 ILE A N 1
ATOM 4028 C CA . ILE A 1 518 ? -13.124 -1.240 21.075 1.00 92.19 518 ILE A CA 1
ATOM 4029 C C . ILE A 1 518 ? -11.954 -0.351 21.494 1.00 92.19 518 ILE A C 1
ATOM 4031 O O . ILE A 1 518 ? -10.813 -0.783 21.380 1.00 92.19 518 ILE A O 1
ATOM 4035 N N . GLN A 1 519 ? -12.214 0.839 22.036 1.00 90.31 519 GLN A N 1
ATOM 4036 C CA . GLN A 1 519 ? -11.166 1.730 22.537 1.00 90.31 519 GLN A CA 1
ATOM 4037 C C . GLN A 1 519 ? -10.353 1.078 23.662 1.00 90.31 519 GLN A C 1
ATOM 4039 O O . GLN A 1 519 ? -9.126 1.123 23.643 1.00 90.31 519 GLN A O 1
ATOM 4044 N N . LEU A 1 520 ? -11.012 0.391 24.604 1.00 89.31 520 LEU A N 1
ATOM 4045 C CA . LEU A 1 520 ? -10.326 -0.382 25.647 1.00 89.31 520 LEU A CA 1
ATOM 4046 C C . LEU A 1 520 ? -9.457 -1.501 25.060 1.00 89.31 520 LEU A C 1
ATOM 4048 O O . LEU A 1 520 ? -8.323 -1.689 25.499 1.00 89.31 520 LEU A O 1
ATOM 4052 N N . TYR A 1 521 ? -9.967 -2.216 24.056 1.00 91.19 521 TYR A N 1
ATOM 4053 C CA . TYR A 1 521 ? -9.214 -3.260 23.368 1.00 91.19 521 TYR A CA 1
ATOM 4054 C C . TYR A 1 521 ? -7.985 -2.688 22.643 1.00 91.19 521 TYR A C 1
ATOM 4056 O O . TYR A 1 521 ? -6.870 -3.149 22.885 1.00 91.19 521 TYR A O 1
ATOM 4064 N N . MET A 1 522 ? -8.152 -1.631 21.843 1.00 90.94 522 MET A N 1
ATOM 4065 C CA . MET A 1 522 ? -7.050 -0.968 21.134 1.00 90.94 522 MET A CA 1
ATOM 4066 C C . MET A 1 522 ? -6.008 -0.400 22.102 1.00 90.94 522 MET A C 1
ATOM 4068 O O . MET A 1 522 ? -4.810 -0.575 21.893 1.00 90.94 522 MET A O 1
ATOM 4072 N N . LYS A 1 523 ? -6.446 0.201 23.215 1.00 89.00 523 LYS A N 1
ATOM 4073 C CA . LYS A 1 523 ? -5.551 0.669 24.279 1.00 89.00 523 LYS A CA 1
ATOM 4074 C C . LYS A 1 523 ? -4.751 -0.475 24.889 1.00 89.00 523 LYS A C 1
ATOM 4076 O O . LYS A 1 523 ? -3.543 -0.345 25.061 1.00 89.00 523 LYS A O 1
ATOM 4081 N N . SER A 1 524 ? -5.403 -1.599 25.192 1.00 87.44 524 SER A N 1
ATOM 4082 C CA . SER A 1 524 ? -4.716 -2.776 25.731 1.00 87.44 524 SER A CA 1
ATOM 4083 C C . SER A 1 524 ? -3.670 -3.322 24.758 1.00 87.44 524 SER A C 1
ATOM 4085 O O . SER A 1 524 ? -2.588 -3.700 25.194 1.00 87.44 524 SER A O 1
ATOM 4087 N N . LEU A 1 525 ? -3.952 -3.275 23.452 1.00 87.06 525 LEU A N 1
ATOM 4088 C CA . LEU A 1 525 ? -3.045 -3.728 22.405 1.00 87.06 525 LEU A CA 1
ATOM 4089 C C . LEU A 1 525 ? -1.787 -2.854 22.306 1.00 87.06 525 LEU A C 1
ATOM 4091 O O . LEU A 1 525 ? -0.686 -3.392 22.256 1.00 87.06 525 LEU A O 1
ATOM 4095 N N . LEU A 1 526 ? -1.934 -1.525 22.341 1.00 86.12 526 LEU A N 1
ATOM 4096 C CA . LEU A 1 526 ? -0.799 -0.588 22.309 1.00 86.12 526 LEU A CA 1
ATOM 4097 C C . LEU A 1 526 ? 0.072 -0.634 23.575 1.00 86.12 526 LEU A C 1
ATOM 4099 O O . LEU A 1 526 ? 1.220 -0.194 23.560 1.00 86.12 526 LEU A O 1
ATOM 4103 N N . CYS A 1 527 ? -0.465 -1.128 24.691 1.00 80.62 527 CYS A N 1
ATOM 4104 C CA . CYS A 1 527 ? 0.289 -1.292 25.933 1.00 80.62 527 CYS A CA 1
ATOM 4105 C C . CYS A 1 527 ? 1.108 -2.594 25.979 1.00 80.62 527 CYS A C 1
ATOM 4107 O O . CYS A 1 527 ? 1.919 -2.757 26.893 1.00 80.62 527 CYS A O 1
ATOM 4109 N N . LEU A 1 528 ? 0.905 -3.525 25.040 1.00 78.50 528 LEU A N 1
ATOM 4110 C CA . LEU A 1 528 ? 1.663 -4.773 25.006 1.00 78.50 528 LEU A CA 1
ATOM 4111 C C . LEU A 1 528 ? 3.091 -4.541 24.484 1.00 78.50 528 LEU A C 1
ATOM 4113 O O . LEU A 1 528 ? 3.291 -3.776 23.540 1.00 78.50 528 LEU A O 1
ATOM 4117 N N . PRO A 1 529 ? 4.099 -5.224 25.055 1.00 67.81 529 PRO A N 1
ATOM 4118 C CA . PRO A 1 529 ? 5.446 -5.208 24.502 1.00 67.81 529 PRO A CA 1
ATOM 4119 C C . PRO A 1 529 ? 5.461 -5.876 23.119 1.00 67.81 529 PRO A C 1
ATOM 4121 O O . PRO A 1 529 ? 4.865 -6.937 22.929 1.00 67.81 529 PRO A O 1
ATOM 4124 N N . SER A 1 530 ? 6.159 -5.259 22.163 1.00 64.56 530 SER A N 1
ATOM 4125 C CA . SER A 1 530 ? 6.383 -5.814 20.825 1.00 64.56 530 SER A CA 1
ATOM 4126 C C . SER A 1 530 ? 7.682 -6.637 20.801 1.00 64.56 530 SER A C 1
ATOM 4128 O O . SER A 1 530 ? 8.710 -6.110 21.240 1.00 64.56 530 SER A O 1
ATOM 4130 N N . PRO A 1 531 ? 7.687 -7.894 20.304 1.00 57.38 531 PRO A N 1
ATOM 4131 C CA . PRO A 1 531 ? 6.551 -8.668 19.785 1.00 57.38 531 PRO A CA 1
ATOM 4132 C C . PRO A 1 531 ? 5.691 -9.292 20.903 1.00 57.38 531 PRO A C 1
ATOM 4134 O O . PRO A 1 531 ? 6.218 -9.849 21.871 1.00 57.38 531 PRO A O 1
ATOM 4137 N N . SER A 1 532 ? 4.361 -9.245 20.762 1.00 60.75 532 SER A N 1
ATOM 4138 C CA . SER A 1 532 ? 3.443 -9.821 21.751 1.00 60.75 532 SER A CA 1
ATOM 4139 C C . SER A 1 532 ? 3.339 -11.344 21.594 1.00 60.75 532 SER A C 1
ATOM 4141 O O . SER A 1 532 ? 3.175 -11.871 20.496 1.00 60.75 532 SER A O 1
ATOM 4143 N N . LYS A 1 533 ? 3.433 -12.080 22.711 1.00 60.47 533 LYS A N 1
ATOM 4144 C CA . LYS A 1 533 ? 3.281 -13.551 22.730 1.00 60.47 533 LYS A CA 1
ATOM 4145 C C . LYS A 1 533 ? 1.819 -14.001 22.617 1.00 60.47 533 LYS A C 1
ATOM 4147 O O . LYS A 1 533 ? 1.560 -15.136 22.230 1.00 60.47 533 LYS A O 1
ATOM 4152 N N . SER A 1 534 ? 0.873 -13.134 22.979 1.00 69.06 534 SER A N 1
ATOM 4153 C CA . SER A 1 534 ? -0.565 -13.401 22.927 1.00 69.06 534 SER A CA 1
ATOM 4154 C C . SER A 1 534 ? -1.362 -12.106 22.761 1.00 69.06 534 SER A C 1
ATOM 4156 O O . SER A 1 534 ? -0.958 -11.046 23.244 1.00 69.06 534 SER A O 1
ATOM 4158 N N . MET A 1 535 ? -2.504 -12.203 22.076 1.00 77.44 535 MET A N 1
ATOM 4159 C CA . MET A 1 535 ? -3.446 -11.092 21.917 1.00 77.44 535 MET A CA 1
ATOM 4160 C C . MET A 1 535 ? -4.234 -10.854 23.215 1.00 77.44 535 MET A C 1
ATOM 4162 O O . MET A 1 535 ? -4.481 -11.808 23.962 1.00 77.44 535 MET A O 1
ATOM 4166 N N . PRO A 1 536 ? -4.636 -9.602 23.506 1.00 79.81 536 PRO A N 1
ATOM 4167 C CA . PRO A 1 536 ? -5.431 -9.309 24.689 1.00 79.81 536 PRO A CA 1
ATOM 4168 C C . PRO A 1 536 ? -6.830 -9.939 24.574 1.00 79.81 536 PRO A C 1
ATOM 4170 O O . PRO A 1 536 ? -7.346 -10.106 23.464 1.00 79.81 536 PRO A O 1
ATOM 4173 N N . PRO A 1 537 ? -7.469 -10.293 25.704 1.00 82.94 537 PRO A N 1
ATOM 4174 C CA . PRO A 1 537 ? -8.797 -10.889 25.686 1.00 82.94 537 PRO A CA 1
ATOM 4175 C C . PRO A 1 537 ? -9.818 -9.906 25.111 1.00 82.94 537 PRO A C 1
ATOM 4177 O O . PRO A 1 537 ? -9.832 -8.720 25.450 1.00 82.94 537 PRO A O 1
ATOM 4180 N N . ILE A 1 538 ? -10.702 -10.410 24.252 1.00 83.94 538 ILE A N 1
ATOM 4181 C CA . ILE A 1 538 ? -11.703 -9.575 23.595 1.00 83.94 538 ILE A CA 1
ATOM 4182 C C . ILE A 1 538 ? -12.865 -9.272 24.548 1.00 83.94 538 ILE A C 1
ATOM 4184 O O . ILE A 1 538 ? -13.450 -10.198 25.120 1.00 83.94 538 ILE A O 1
ATOM 4188 N N . PRO A 1 539 ? -13.257 -7.992 24.697 1.00 82.69 539 PRO A N 1
ATOM 4189 C CA . PRO A 1 539 ? -14.435 -7.622 25.468 1.00 82.69 539 PRO A CA 1
ATOM 4190 C C . PRO A 1 539 ? -15.717 -8.284 24.943 1.00 82.69 539 PRO A C 1
ATOM 4192 O O . PRO A 1 539 ? -15.928 -8.428 23.736 1.00 82.69 539 PRO A O 1
ATOM 4195 N N . GLY A 1 540 ? -16.628 -8.625 25.858 1.00 76.12 540 GLY A N 1
ATOM 4196 C CA . GLY A 1 540 ? -17.919 -9.225 25.511 1.00 76.12 540 GLY A CA 1
ATOM 4197 C C . GLY A 1 540 ? -18.682 -8.422 24.447 1.00 76.12 540 GLY A C 1
ATOM 4198 O O . GLY A 1 540 ? -18.650 -7.192 24.423 1.00 76.12 540 GLY A O 1
ATOM 4199 N N . GLY A 1 541 ? -19.374 -9.118 23.542 1.00 75.69 541 GLY A N 1
ATOM 4200 C CA . GLY A 1 541 ? -20.112 -8.507 22.426 1.00 75.69 541 GLY A CA 1
ATOM 4201 C C . GLY A 1 541 ? -19.280 -8.200 21.174 1.00 75.69 541 GLY A C 1
ATOM 4202 O O . GLY A 1 541 ? -19.869 -7.918 20.137 1.00 75.69 541 GLY A O 1
ATOM 4203 N N . LEU A 1 542 ? -17.947 -8.316 21.226 1.00 85.19 542 LEU A N 1
ATOM 4204 C CA . LEU A 1 542 ? -17.069 -8.156 20.056 1.00 85.19 542 LEU A CA 1
ATOM 4205 C C . LEU A 1 542 ? -16.609 -9.490 19.444 1.00 85.19 542 LEU A C 1
ATOM 4207 O O . LEU A 1 542 ? -15.998 -9.493 18.381 1.00 85.19 542 LEU A O 1
ATOM 4211 N N . ALA A 1 543 ? -16.956 -10.630 20.052 1.00 85.19 543 ALA A N 1
ATOM 4212 C CA . ALA A 1 543 ? -16.555 -11.961 19.580 1.00 85.19 543 ALA A CA 1
ATOM 4213 C C . ALA A 1 543 ? -16.932 -12.235 18.108 1.00 85.19 543 ALA A C 1
ATOM 4215 O O . ALA A 1 543 ? -16.218 -12.932 17.395 1.00 85.19 543 ALA A O 1
ATOM 4216 N N . VAL A 1 544 ? -18.028 -11.645 17.616 1.00 86.06 544 VAL A N 1
ATOM 4217 C CA . VAL A 1 544 ? -18.476 -11.810 16.221 1.00 86.06 544 VAL A CA 1
ATOM 4218 C C . VAL A 1 544 ? -17.500 -11.181 15.218 1.00 86.06 544 VAL A C 1
ATOM 4220 O O . VAL A 1 544 ? -17.401 -11.657 14.086 1.00 86.06 544 VAL A O 1
ATOM 4223 N N . ILE A 1 545 ? -16.768 -10.142 15.625 1.00 89.88 545 ILE A N 1
ATOM 4224 C CA . ILE A 1 545 ? -15.795 -9.406 14.802 1.00 89.88 545 ILE A CA 1
ATOM 4225 C C . ILE A 1 545 ? -14.347 -9.617 15.269 1.00 89.88 545 ILE A C 1
ATOM 4227 O O . ILE A 1 545 ? -13.469 -8.845 14.900 1.00 89.88 545 ILE A O 1
ATOM 4231 N N . GLN A 1 546 ? -14.101 -10.638 16.096 1.00 90.62 546 GLN A N 1
ATOM 4232 C CA . GLN A 1 546 ? -12.803 -10.904 16.717 1.00 90.62 546 GLN A CA 1
ATOM 4233 C C . GLN A 1 546 ? -11.657 -10.931 15.703 1.00 90.62 546 GLN A C 1
ATOM 4235 O O . GLN A 1 546 ? -10.698 -10.184 15.845 1.00 90.62 546 GLN A O 1
ATOM 4240 N N . GLN A 1 547 ? -11.783 -11.763 14.670 1.00 90.50 547 GLN A N 1
ATOM 4241 C CA . GLN A 1 547 ? -10.720 -11.995 13.696 1.00 90.50 547 GLN A CA 1
ATOM 4242 C C . GLN A 1 547 ? -10.345 -10.717 12.932 1.00 90.50 547 GLN A C 1
ATOM 4244 O O . GLN A 1 547 ? -9.169 -10.432 12.720 1.00 90.50 547 GLN A O 1
ATOM 4249 N N . GLU A 1 548 ? -11.340 -9.934 12.516 1.00 92.44 548 GLU A N 1
ATOM 4250 C CA . GLU A 1 548 ? -11.117 -8.689 11.785 1.00 92.44 548 GLU A CA 1
ATOM 4251 C C . GLU A 1 548 ? -10.583 -7.587 12.695 1.00 92.44 548 GLU A C 1
ATOM 4253 O O . GLU A 1 548 ? -9.732 -6.809 12.269 1.00 92.44 548 GLU A O 1
ATOM 4258 N N . LEU A 1 549 ? -11.054 -7.529 13.944 1.00 92.81 549 LEU A N 1
ATOM 4259 C CA . LEU A 1 549 ? -10.584 -6.560 14.927 1.00 92.81 549 LEU A CA 1
ATOM 4260 C C . LEU A 1 549 ? -9.135 -6.838 15.344 1.00 92.81 549 LEU A C 1
ATOM 4262 O O . LEU A 1 549 ? -8.363 -5.894 15.473 1.00 92.81 549 LEU A O 1
ATOM 4266 N N . GLU A 1 550 ? -8.757 -8.108 15.508 1.00 91.81 550 GLU A N 1
ATOM 4267 C CA . GLU A 1 550 ? -7.375 -8.529 15.758 1.00 91.81 550 GLU A CA 1
ATOM 4268 C C . GLU A 1 550 ? -6.470 -8.142 14.585 1.00 91.81 550 GLU A C 1
ATOM 4270 O O . GLU A 1 550 ? -5.463 -7.471 14.793 1.00 91.81 550 GLU A O 1
ATOM 4275 N N . ALA A 1 551 ? -6.857 -8.475 13.348 1.00 91.94 551 ALA A N 1
ATOM 4276 C CA . ALA A 1 551 ? -6.078 -8.128 12.160 1.00 91.94 551 ALA A CA 1
ATOM 4277 C C . ALA A 1 551 ? -5.912 -6.606 11.987 1.00 91.94 551 ALA A C 1
ATOM 4279 O O . ALA A 1 551 ? -4.812 -6.131 11.697 1.00 91.94 551 ALA A O 1
ATOM 4280 N N . LEU A 1 552 ? -6.989 -5.838 12.190 1.00 93.81 552 LEU A N 1
ATOM 4281 C CA . LEU A 1 552 ? -6.967 -4.374 12.129 1.00 93.81 552 LEU A CA 1
ATOM 4282 C C . LEU A 1 552 ? -6.107 -3.790 13.253 1.00 93.81 552 LEU A C 1
ATOM 4284 O O . LEU A 1 552 ? -5.286 -2.908 13.006 1.00 93.81 552 LEU A O 1
ATOM 4288 N N . GLY A 1 553 ? -6.261 -4.305 14.473 1.00 92.12 553 GLY A N 1
ATOM 4289 C CA . GLY A 1 553 ? -5.469 -3.906 15.628 1.00 92.12 553 GLY A CA 1
ATOM 4290 C C . GLY A 1 553 ? -3.979 -4.144 15.404 1.00 92.12 553 GLY A C 1
ATOM 4291 O O . GLY A 1 553 ? -3.182 -3.245 15.657 1.00 92.12 553 GLY A O 1
ATOM 4292 N N . THR A 1 554 ? -3.586 -5.309 14.882 1.00 90.75 554 THR A N 1
ATOM 4293 C CA . THR A 1 554 ? -2.184 -5.609 14.554 1.00 90.75 554 THR A CA 1
ATOM 4294 C C . THR A 1 554 ? -1.631 -4.650 13.501 1.00 90.75 554 THR A C 1
ATOM 4296 O O . THR A 1 554 ? -0.528 -4.140 13.675 1.00 90.75 554 THR A O 1
ATOM 4299 N N . GLN A 1 555 ? -2.392 -4.350 12.441 1.00 91.88 555 GLN A N 1
ATOM 4300 C CA . GLN A 1 555 ? -1.978 -3.365 11.431 1.00 91.88 555 GLN A CA 1
ATOM 4301 C C . GLN A 1 555 ? -1.763 -1.981 12.052 1.00 91.88 555 GLN A C 1
ATOM 4303 O O . GLN A 1 555 ? -0.722 -1.363 11.837 1.00 91.88 555 GLN A O 1
ATOM 4308 N N . PHE A 1 556 ? -2.708 -1.525 12.875 1.00 93.94 556 PHE A N 1
ATOM 4309 C CA . PHE A 1 556 ? -2.603 -0.249 13.576 1.00 93.94 556 PHE A CA 1
ATOM 4310 C C . PHE A 1 556 ? -1.406 -0.215 14.539 1.00 93.94 556 PHE A C 1
ATOM 4312 O O . PHE A 1 556 ? -0.620 0.729 14.514 1.00 93.94 556 PHE A O 1
ATOM 4319 N N . ALA A 1 557 ? -1.206 -1.266 15.336 1.00 92.00 557 ALA A N 1
ATOM 4320 C CA . ALA A 1 557 ? -0.076 -1.373 16.254 1.00 92.00 557 ALA A CA 1
ATOM 4321 C C . ALA A 1 557 ? 1.273 -1.383 15.518 1.00 92.00 557 ALA A C 1
ATOM 4323 O O . ALA A 1 557 ? 2.231 -0.791 16.007 1.00 92.00 557 ALA A O 1
ATOM 4324 N N . ASN A 1 558 ? 1.363 -2.008 14.341 1.00 91.19 558 ASN A N 1
ATOM 4325 C CA . ASN A 1 558 ? 2.581 -1.998 13.528 1.00 91.19 558 ASN A CA 1
ATOM 4326 C C . ASN A 1 558 ? 2.926 -0.586 13.036 1.00 91.19 558 ASN A C 1
ATOM 4328 O O . ASN A 1 558 ? 4.084 -0.188 13.152 1.00 91.19 558 ASN A O 1
ATOM 4332 N N . ILE A 1 559 ? 1.931 0.177 12.565 1.00 93.06 559 ILE A N 1
ATOM 4333 C CA . ILE A 1 559 ? 2.107 1.586 12.170 1.00 93.06 559 ILE A CA 1
ATOM 4334 C C . ILE A 1 559 ? 2.605 2.403 13.364 1.00 93.06 559 ILE A C 1
ATOM 4336 O O . ILE A 1 559 ? 3.643 3.054 13.280 1.00 93.06 559 ILE A O 1
ATOM 4340 N N . VAL A 1 560 ? 1.917 2.309 14.506 1.00 93.06 560 VAL A N 1
ATOM 4341 C CA . VAL A 1 560 ? 2.284 3.045 15.725 1.00 93.06 560 VAL A CA 1
ATOM 4342 C C . VAL A 1 560 ? 3.697 2.683 16.189 1.00 93.06 560 VAL A C 1
ATOM 4344 O O . VAL A 1 560 ? 4.496 3.567 16.485 1.00 93.06 560 VAL A O 1
ATOM 4347 N N . ASN A 1 561 ? 4.044 1.395 16.212 1.00 91.19 561 ASN A N 1
ATOM 4348 C CA . ASN A 1 561 ? 5.359 0.933 16.651 1.00 91.19 561 ASN A CA 1
ATOM 4349 C C . ASN A 1 561 ? 6.487 1.383 15.718 1.00 91.19 561 ASN A C 1
ATOM 4351 O O . ASN A 1 561 ? 7.558 1.745 16.207 1.00 91.19 561 ASN A O 1
ATOM 4355 N N . LEU A 1 562 ? 6.281 1.341 14.399 1.00 92.06 562 LEU A N 1
ATOM 4356 C CA . LEU A 1 562 ? 7.264 1.838 13.436 1.00 92.06 562 LEU A CA 1
ATOM 4357 C C . LEU A 1 562 ? 7.428 3.353 13.584 1.00 92.06 562 LEU A C 1
ATOM 4359 O O . LEU A 1 562 ? 8.547 3.841 13.729 1.00 92.06 562 LEU A O 1
ATOM 4363 N N . ASN A 1 563 ? 6.314 4.079 13.654 1.00 94.75 563 ASN A N 1
ATOM 4364 C CA . ASN A 1 563 ? 6.318 5.521 13.830 1.00 94.75 563 ASN A CA 1
ATOM 4365 C C . ASN A 1 563 ? 7.035 5.933 15.129 1.00 94.75 563 ASN A C 1
ATOM 4367 O O . ASN A 1 563 ? 7.895 6.809 15.121 1.00 94.75 563 ASN A O 1
ATOM 4371 N N . MET A 1 564 ? 6.784 5.240 16.242 1.00 91.69 564 MET A N 1
ATOM 4372 C CA . MET A 1 564 ? 7.495 5.476 17.502 1.00 91.69 564 MET A CA 1
ATOM 4373 C C . MET A 1 564 ? 8.995 5.161 17.419 1.00 91.69 564 MET A C 1
ATOM 4375 O O . MET A 1 564 ? 9.786 5.840 18.074 1.00 91.69 564 MET A O 1
ATOM 4379 N N . GLN A 1 565 ? 9.408 4.162 16.634 1.00 92.06 565 GLN A N 1
ATOM 4380 C CA . GLN A 1 565 ? 10.829 3.868 16.417 1.00 92.06 565 GLN A CA 1
ATOM 4381 C C . GLN A 1 565 ? 11.522 4.978 15.624 1.00 92.06 565 GLN A C 1
ATOM 4383 O O . GLN A 1 565 ? 12.631 5.378 15.980 1.00 92.06 565 GLN A O 1
ATOM 4388 N N . VAL A 1 566 ? 10.872 5.502 14.586 1.00 93.62 566 VAL A N 1
ATOM 4389 C CA . VAL A 1 566 ? 11.410 6.580 13.746 1.00 93.62 566 VAL A CA 1
ATOM 4390 C C . VAL A 1 566 ? 11.411 7.898 14.517 1.00 93.62 566 VAL A C 1
ATOM 4392 O O . VAL A 1 566 ? 12.474 8.489 14.741 1.00 93.62 566 VAL A O 1
ATOM 4395 N N . TYR A 1 567 ? 10.233 8.314 14.990 1.00 94.25 567 TYR A N 1
ATOM 4396 C CA . TYR A 1 567 ? 9.974 9.667 15.475 1.00 94.25 567 TYR A CA 1
ATOM 4397 C C . TYR A 1 567 ? 10.033 9.837 16.999 1.00 94.25 567 TYR A C 1
ATOM 4399 O O . TYR A 1 567 ? 9.908 10.952 17.511 1.00 94.25 567 TYR A O 1
ATOM 4407 N N . GLY A 1 568 ? 10.277 8.756 17.746 1.00 92.56 568 GLY A N 1
ATOM 4408 C CA . GLY A 1 568 ? 10.383 8.760 19.209 1.00 92.56 568 GLY A CA 1
ATOM 4409 C C . GLY A 1 568 ? 11.256 9.879 19.803 1.00 92.56 568 GLY A C 1
ATOM 4410 O O . GLY A 1 568 ? 10.809 10.524 20.756 1.00 92.56 568 GLY A O 1
ATOM 4411 N N . PRO A 1 569 ? 12.456 10.173 19.259 1.00 91.94 569 PRO A N 1
ATOM 4412 C CA . PRO A 1 569 ? 13.285 11.282 19.736 1.00 91.94 569 PRO A CA 1
ATOM 4413 C C . PRO A 1 569 ? 12.612 12.660 19.611 1.00 91.94 569 PRO A C 1
ATOM 4415 O O . PRO A 1 569 ? 12.726 13.483 20.524 1.00 91.94 569 PRO A O 1
ATOM 4418 N N . PHE A 1 570 ? 11.863 12.906 18.531 1.00 92.19 570 PHE A N 1
ATOM 4419 C CA . PHE A 1 570 ? 11.133 14.164 18.329 1.00 92.19 570 PHE A CA 1
ATOM 4420 C C . PHE A 1 570 ? 9.972 14.284 19.317 1.00 92.19 570 PHE A C 1
ATOM 4422 O O . PHE A 1 570 ? 9.825 15.314 19.977 1.00 92.19 570 PHE A O 1
ATOM 4429 N N . TYR A 1 571 ? 9.214 13.201 19.513 1.00 93.31 571 TYR A N 1
ATOM 4430 C CA . TYR A 1 571 ? 8.147 13.156 20.514 1.00 93.31 571 TYR A CA 1
ATOM 4431 C C . TYR A 1 571 ? 8.667 13.377 21.932 1.00 93.31 571 TYR A C 1
ATOM 4433 O O . TYR A 1 571 ? 8.049 14.108 22.702 1.00 93.31 571 TYR A O 1
ATOM 4441 N N . ALA A 1 572 ? 9.820 12.800 22.280 1.00 90.75 572 ALA A N 1
ATOM 4442 C CA . ALA A 1 572 ? 10.439 13.003 23.585 1.00 90.75 572 ALA A CA 1
ATOM 4443 C C . ALA A 1 572 ? 10.793 14.479 23.826 1.00 90.75 572 ALA A C 1
ATOM 4445 O O . ALA A 1 572 ? 10.574 14.989 24.924 1.00 90.75 572 ALA A O 1
ATOM 4446 N N . ASN A 1 573 ? 11.292 15.182 22.805 1.00 89.62 573 ASN A N 1
ATOM 4447 C CA . ASN A 1 573 ? 11.578 16.614 22.891 1.00 89.62 573 ASN A CA 1
ATOM 4448 C C . ASN A 1 573 ? 10.298 17.449 23.053 1.00 89.62 573 ASN A C 1
ATOM 4450 O O . ASN A 1 573 ? 10.268 18.341 23.901 1.00 89.62 573 ASN A O 1
ATOM 4454 N N . ILE A 1 574 ? 9.237 17.136 22.302 1.00 89.62 574 ILE A N 1
ATOM 4455 C CA . ILE A 1 574 ? 7.933 17.811 22.416 1.00 89.62 574 ILE A CA 1
ATOM 4456 C C . ILE A 1 574 ? 7.332 17.595 23.810 1.00 89.62 574 ILE A C 1
ATOM 4458 O O . ILE A 1 574 ? 6.978 18.555 24.491 1.00 89.62 574 ILE A O 1
ATOM 4462 N N . LEU A 1 575 ? 7.273 16.345 24.274 1.00 88.62 575 LEU A N 1
ATOM 4463 C CA . LEU A 1 575 ? 6.743 15.999 25.595 1.00 88.62 575 LEU A CA 1
ATOM 4464 C C . LEU A 1 575 ? 7.546 16.658 26.714 1.00 88.62 575 LEU A C 1
ATOM 4466 O O . LEU A 1 575 ? 6.951 17.139 27.673 1.00 88.62 575 LEU A O 1
ATOM 4470 N N . ARG A 1 576 ? 8.878 16.744 26.583 1.00 87.50 576 ARG A N 1
ATOM 4471 C CA . ARG A 1 576 ? 9.716 17.449 27.560 1.00 87.50 576 ARG A CA 1
ATOM 4472 C C . ARG A 1 576 ? 9.316 18.922 27.670 1.00 87.50 576 ARG A C 1
ATOM 4474 O O . ARG A 1 576 ? 9.113 19.402 28.779 1.00 87.50 576 ARG A O 1
ATOM 4481 N N . LYS A 1 577 ? 9.143 19.609 26.535 1.00 87.62 577 LYS A N 1
ATOM 4482 C CA . LYS A 1 577 ? 8.710 21.017 26.501 1.00 87.62 577 LYS A CA 1
ATOM 4483 C C . LYS A 1 577 ? 7.304 21.204 27.079 1.00 87.62 577 LYS A C 1
ATOM 4485 O O . LYS A 1 577 ? 7.082 22.132 27.847 1.00 87.62 577 LYS A O 1
ATOM 4490 N N . LEU A 1 578 ? 6.366 20.317 26.737 1.00 86.12 578 LEU A N 1
ATOM 4491 C CA . LEU A 1 578 ? 4.969 20.410 27.177 1.00 86.12 578 LEU A CA 1
ATOM 4492 C C . LEU A 1 578 ? 4.769 20.078 28.663 1.00 86.12 578 LEU A C 1
ATOM 4494 O O . LEU A 1 578 ? 3.888 20.660 29.289 1.00 86.12 578 LEU A O 1
ATOM 4498 N N . LEU A 1 579 ? 5.547 19.144 29.219 1.00 80.25 579 LEU A N 1
ATOM 4499 C CA . LEU A 1 579 ? 5.392 18.685 30.605 1.00 80.25 579 LEU A CA 1
ATOM 4500 C C . LEU A 1 579 ? 6.249 19.472 31.606 1.00 80.25 579 LEU A C 1
ATOM 4502 O O . LEU A 1 579 ? 5.842 19.599 32.758 1.00 80.25 579 LEU A O 1
ATOM 4506 N N . PHE A 1 580 ? 7.411 19.990 31.188 1.00 77.69 580 PHE A N 1
ATOM 4507 C CA . PHE A 1 580 ? 8.394 20.604 32.096 1.00 77.69 580 PHE A CA 1
ATOM 4508 C C . PHE A 1 580 ? 8.733 22.074 31.783 1.00 77.69 580 PHE A C 1
ATOM 4510 O O . PHE A 1 580 ? 9.491 22.679 32.536 1.00 77.69 580 PHE A O 1
ATOM 4517 N N . GLY A 1 581 ? 8.177 22.669 30.719 1.00 68.62 581 GLY A N 1
ATOM 4518 C CA . GLY A 1 581 ? 8.492 24.045 30.302 1.00 68.62 581 GLY A CA 1
ATOM 4519 C C . GLY A 1 581 ? 9.902 24.206 29.702 1.00 68.62 581 GLY A C 1
ATOM 4520 O O . GLY A 1 581 ? 10.746 23.316 29.793 1.00 68.62 581 GLY A O 1
ATOM 4521 N N . GLU A 1 582 ? 10.177 25.342 29.047 1.00 50.75 582 GLU A N 1
ATOM 4522 C CA . GLU A 1 582 ? 11.473 25.620 28.384 1.00 50.75 582 GLU A CA 1
ATOM 4523 C C . GLU A 1 582 ? 12.658 25.827 29.355 1.00 50.75 582 GLU A C 1
ATOM 4525 O O . GLU A 1 582 ? 13.819 25.786 28.940 1.00 50.75 582 GLU A O 1
ATOM 4530 N N . GLU A 1 583 ? 12.405 25.985 30.657 1.00 41.97 583 GLU A N 1
ATOM 4531 C CA . GLU A 1 583 ? 13.441 26.291 31.658 1.00 41.97 583 GLU A CA 1
ATOM 4532 C C . GLU A 1 583 ? 14.399 25.115 31.939 1.00 41.97 583 GLU A C 1
ATOM 4534 O O . GLU A 1 583 ? 15.537 25.318 32.370 1.00 41.97 583 GLU A O 1
ATOM 4539 N N . ALA A 1 584 ? 14.016 23.879 31.602 1.00 40.09 584 ALA A N 1
ATOM 4540 C CA . ALA A 1 584 ? 14.876 22.708 31.794 1.00 40.09 584 ALA A CA 1
ATOM 4541 C C . ALA A 1 584 ? 16.040 22.609 30.784 1.00 40.09 584 ALA A C 1
ATOM 4543 O O . ALA A 1 584 ? 16.988 21.864 31.024 1.00 40.09 584 ALA A O 1
ATOM 4544 N N . SER A 1 585 ? 16.006 23.353 29.669 1.00 38.09 585 SER A N 1
ATOM 4545 C CA . SER A 1 585 ? 17.126 23.398 28.708 1.00 38.09 585 SER A CA 1
ATOM 4546 C C . SER A 1 585 ? 18.252 24.360 29.099 1.00 38.09 585 SER A C 1
ATOM 4548 O O . SER A 1 585 ? 19.341 24.242 28.549 1.00 38.09 585 SER A O 1
ATOM 4550 N N . GLN A 1 586 ? 18.022 25.284 30.038 1.00 35.56 586 GLN A N 1
ATOM 4551 C CA . GLN A 1 586 ? 19.038 26.245 30.499 1.00 35.56 586 GLN A CA 1
ATOM 4552 C C . GLN A 1 586 ? 19.515 25.981 31.939 1.00 35.56 586 GLN A C 1
ATOM 4554 O O . GLN A 1 586 ? 20.601 26.414 32.311 1.00 35.56 586 GLN A O 1
ATOM 4559 N N . GLY A 1 587 ? 18.752 25.232 32.744 1.00 32.19 587 GLY A N 1
ATOM 4560 C CA . GLY A 1 587 ? 19.080 24.964 34.151 1.00 32.19 587 GLY A CA 1
ATOM 4561 C C . GLY A 1 587 ? 20.093 23.841 34.418 1.00 32.19 587 GLY A C 1
ATOM 4562 O O . GLY A 1 587 ? 20.507 23.676 35.562 1.00 32.19 587 GLY A O 1
ATOM 4563 N N . ALA A 1 588 ? 20.508 23.064 33.410 1.00 34.38 588 ALA A N 1
ATOM 4564 C CA . ALA A 1 588 ? 21.447 21.952 33.611 1.00 34.38 588 ALA A CA 1
ATOM 4565 C C . ALA A 1 588 ? 22.928 22.386 33.695 1.00 34.38 588 ALA A C 1
ATOM 4567 O O . ALA A 1 588 ? 23.732 21.640 34.248 1.00 34.38 588 ALA A O 1
ATOM 4568 N N . ASP A 1 589 ? 23.276 23.593 33.230 1.00 36.34 589 ASP A N 1
ATOM 4569 C CA . ASP A 1 589 ? 24.644 24.148 33.299 1.00 36.34 589 ASP A CA 1
ATOM 4570 C C . ASP A 1 589 ? 24.875 25.088 34.502 1.00 36.34 589 ASP A C 1
ATOM 4572 O O . ASP A 1 589 ? 25.972 25.611 34.693 1.00 36.34 589 ASP A O 1
ATOM 4576 N N . ALA A 1 590 ? 23.864 25.300 35.350 1.00 37.56 590 ALA A N 1
ATOM 4577 C CA . ALA A 1 590 ? 23.916 26.277 36.439 1.00 37.56 590 ALA A CA 1
ATOM 4578 C C . ALA A 1 590 ? 23.485 25.692 37.794 1.00 37.56 590 ALA A C 1
ATOM 4580 O O . ALA A 1 590 ? 22.657 26.273 38.489 1.00 37.56 590 ALA A O 1
ATOM 4581 N N . ALA A 1 591 ? 24.032 24.541 38.198 1.00 32.84 591 ALA A N 1
ATOM 4582 C CA . ALA A 1 591 ? 23.868 24.051 39.571 1.00 32.84 591 ALA A CA 1
ATOM 4583 C C . ALA A 1 591 ? 24.996 23.100 40.016 1.00 32.84 591 ALA A C 1
ATOM 4585 O O . ALA A 1 591 ? 24.784 21.910 40.227 1.00 32.84 591 ALA A O 1
ATOM 4586 N N . LEU A 1 592 ? 26.196 23.643 40.228 1.00 31.47 592 LEU A N 1
ATOM 4587 C CA . LEU A 1 592 ? 27.154 23.092 41.193 1.00 31.47 592 LEU A CA 1
ATOM 4588 C C . LEU A 1 592 ? 27.486 24.207 42.196 1.00 31.47 592 LEU A C 1
ATOM 4590 O O . LEU A 1 592 ? 28.107 25.195 41.801 1.00 31.47 592 LEU A O 1
ATOM 4594 N N . PRO A 1 593 ? 27.054 24.117 43.469 1.00 38.88 593 PRO A N 1
ATOM 4595 C CA . PRO A 1 593 ? 27.481 25.066 44.481 1.00 38.88 593 PRO A CA 1
ATOM 4596 C C . PRO A 1 593 ? 28.928 24.758 44.870 1.00 38.88 593 PRO A C 1
ATOM 4598 O O . PRO A 1 593 ? 29.278 23.621 45.183 1.00 38.88 593 PRO A O 1
ATOM 4601 N N . ALA A 1 594 ? 29.764 25.791 44.846 1.00 32.97 594 ALA A N 1
ATOM 4602 C CA . ALA A 1 594 ? 31.090 25.752 45.432 1.00 32.97 594 ALA A CA 1
ATOM 4603 C C . ALA A 1 594 ? 30.975 25.605 46.957 1.00 32.97 594 ALA A C 1
ATOM 4605 O O . ALA A 1 594 ? 30.397 26.471 47.617 1.00 32.97 594 ALA A O 1
ATOM 4606 N N . ASN A 1 595 ? 31.513 24.506 47.485 1.00 31.95 595 ASN A N 1
ATOM 4607 C CA . ASN A 1 595 ? 32.309 24.461 48.715 1.00 31.95 595 ASN A CA 1
ATOM 4608 C C . ASN A 1 595 ? 33.036 23.124 48.826 1.00 31.95 595 ASN A C 1
ATOM 4610 O O . ASN A 1 595 ? 32.354 22.078 48.740 1.00 31.95 595 ASN A O 1
#

Mean predicted aligned error: 16.93 Å

Foldseek 3Di:
DPDDADDDDDDDDDDDDDDDDDDDDDDDDDDDDDDDDDDDDPPDPQPPLPDVVVVVQCLVVLLVVVVVVPDDDDDDDDDDDDDDDDDDDDDDDDDDDDDDDDDDDDDDDDDDDDDDDDDDDDDDDDDDDDDDDDDDDPPDQDPVLVVVLVNLVSSLLVLVCLQPPLPDADDPPDDPPPDPVNVVSVVVVVVLLVVQVVQCPDVVHHCVSVLSLLVVLLVLLVVLDDPVNVPVNVVSCVLSPSVVQVVCVVVVNHDLVVSLVVSLVSCCVRARPVCPVLSVVLVVDPDSSVSSVSSVVVSVVRVRVSSRVSSNVCNVVSNVCSLVSSQVSVVVSCVSPVCLQVLVLVLLLVLLVVVQVVVVVVDPDRALVPDDLLLSLLVSLLVLLVDDLPPGDDGSLCPSVSVVSLVLSLLVVLLLLLLLLLVLCCVLQVVLVVVPPCLSVVLSVLSCVLCVPVVPPPRPQLVSLLVSLQVSLVSSQVRCVVVVHDRDDVVSSVVSSVSSNCVVDPPDPSSVVSSVQLSVQLSVLLPADPPHPDRDDRDPSSVSVVVVSVVSSVVSSVSSVSSCSNCVVVSVVSSCCSSPNPVVVPVPVPDDDDD

pLDDT: mean 70.85, std 26.05, range [20.44, 94.75]